Protein AF-A0A4U5PCX9-F1 (afdb_monomer_lite)

Secondary structure (DSSP, 8-state):
--TTTT-SEEEEEETTSHHHHHHHHHHGGGEEEEE-TTS-EEEEEE-TT-TTS-HHHHHHHHHHHHHH---TTS----SSPTTSS--HHHHHHHHHHHHHHHHHHHH--S-SS-EEEEEE-SGGGGT--SS---S---S--------TT----GGGGS---B---EEEEEEEPP-TTS-SSHHHHHHHHHHHHHHHHHHHHHHH--EEEE-SS-EEEE-TTSPEEEEEE--THHHHHHHHHHHTTTTS----HHHHHHHIIIIIHHHHHHHHHHHHHH-TTHHHHHHHHHHHHHHTT-GGGS-HHHHHHHHHHHHHS-SSSS--SSHHHHHHHHHHHHHH--TTT-PEE--SS----HHHHHHHHHHHHHHGGGS-SS-EEBTTBTT--TTTSS-S-HHHHHHHHHHHHHHHHHHHT-TT---GGGGG---GGGSS--PPPPGGGS-PBP-PPPS---TT--GGGS-------------

Sequence (479 aa):
MWEESGRPLTRGPVANSAEGFEFQKFWGKRSQLRKFADNTICEAVVWAEDADSTIPVSALRYVLEKHFDLPEAATLNSVLPANLLADPAHFDKINQAYDQLSKHLRNAKNLPLCVSNITPVSPCLRKTDPFPPVAGIPAGAPTTDESKTFALPDILKDTVALTPSVDVKITLEKSGRWADDIPAIAKLKTAFYIEIGRALREQFSLRCYPQKERLFIIMEKSIVFALEIVCPKEITILKKVAGKKEGIPKDSAASRQLEKETVYRPQMCSSLTSTSNQFASFGETCQLVRQWISSQYLLDQFDPIVIELLVAHVYLNPIGFAPPLTAYKGFVHFLHLLVDQNWLMKPLFVDFTKSWTYEDIHVLNQNFLKMRAVLPPVVIITPDNAIGSRFTRGLPQPVVLKRMIALAKHALNMIFASDSGANLASFFHSTTSAYDAVISIDSKHIAERLRKKPKNSPRALSLCSRLSISTPWRCSWAR

InterPro domains:
  IPR005554 NOL6/Upt22 [PTHR17972] (3-452)
  IPR035368 Nrap protein, domain 3 [PF17404] (3-69)
  IPR035369 Nrap protein, domain 4 [PF17405] (87-274)
  IPR035370 Nrap protein, domain 5 [PF17406] (279-428)

Organism: Steinernema carpocapsae (NCBI:txid34508)

Radius of gyration: 26.03 Å; chains: 1; bounding box: 75×56×77 Å

pLDDT: mean 82.64, std 19.19, range [22.19, 98.31]

Foldseek 3Di:
DCVCQQPQKDWFAFPPDPRQVVVCVQQPPQWDWDQDPVRTITIMGGNVPVPPDGPVQVVVLSNCCPPPVDDCVVDPDDLDDPLLADDPVVLVVVLVQVVVVVVLLQPQPDAPWHWDDKFFQFLSNQLQASFAFAFCDPPCPQPQDPPPDDRPGPCVVAQAADGDAREMEIETDDDPPQDLDDVSNLVVQLVSLVRSQVSCCVPPVWHWDGDSAWIWTQDPRRHIHTYGYDDPSHLVSQQCVVCVVVNGRHDDPVSLVSCLVRPVSSVLSVLLSVVSVVAVALSVLSSNQLLLCLLAVNNVLFDSSLSSQLLLLCQVPPDPDHHDNHSVSSNLSSLVCLQVDPLQQDAGERESPPPDDPVRRVVLSVVCNVCSVVAASHAYDYPVRSRRRSRPVPGDHPVSSVVSNVLSVVVNVQQVVDPPGHSCVVSSHHDPVVDPDDDDDDLSNANHHDDPDPPDDDPPDCPPSPSRDDDPPPPPPDD

Structure (mmCIF, N/CA/C/O backbone):
data_AF-A0A4U5PCX9-F1
#
_entry.id   AF-A0A4U5PCX9-F1
#
loop_
_atom_site.group_PDB
_atom_site.id
_atom_site.type_symbol
_atom_site.label_atom_id
_atom_site.label_alt_id
_atom_site.label_comp_id
_atom_site.label_asym_id
_atom_site.label_entity_id
_atom_site.label_seq_id
_atom_site.pdbx_PDB_ins_code
_atom_site.Cartn_x
_atom_site.Cartn_y
_atom_site.Cartn_z
_atom_site.occupancy
_atom_site.B_iso_or_equiv
_atom_site.auth_seq_id
_atom_site.auth_comp_id
_atom_site.auth_asym_id
_atom_site.auth_atom_id
_atom_site.pdbx_PDB_model_num
ATOM 1 N N . MET A 1 1 ? 23.927 3.917 -12.275 1.00 34.25 1 MET A N 1
ATOM 2 C CA . MET A 1 1 ? 23.735 3.995 -13.742 1.00 34.25 1 MET A CA 1
ATOM 3 C C . MET A 1 1 ? 22.257 4.130 -14.145 1.00 34.25 1 MET A C 1
ATOM 5 O O . MET A 1 1 ? 21.984 4.907 -15.040 1.00 34.25 1 MET A O 1
ATOM 9 N N . TRP A 1 2 ? 21.286 3.474 -13.484 1.00 47.59 2 TRP A N 1
ATOM 10 C CA . TRP A 1 2 ? 19.867 3.491 -13.923 1.00 47.59 2 TRP A CA 1
ATOM 11 C C . TRP A 1 2 ? 18.921 4.456 -13.180 1.00 47.59 2 TRP A C 1
ATOM 13 O O . TRP A 1 2 ? 17.812 4.691 -13.660 1.00 47.59 2 TRP A O 1
ATOM 23 N N . GLU A 1 3 ? 19.367 5.084 -12.082 1.00 44.25 3 GLU A N 1
ATOM 24 C CA . GLU A 1 3 ? 18.680 6.233 -11.443 1.00 44.25 3 GLU A CA 1
ATOM 25 C C . GLU A 1 3 ? 18.534 7.441 -12.392 1.00 44.25 3 GLU A C 1
ATOM 27 O O . GLU A 1 3 ? 17.820 8.398 -12.101 1.00 44.25 3 GLU A O 1
ATOM 32 N N . GLU A 1 4 ? 19.192 7.394 -13.553 1.00 54.94 4 GLU A N 1
ATOM 33 C CA . GLU A 1 4 ? 19.168 8.437 -14.575 1.00 54.94 4 GLU A CA 1
ATOM 34 C C . GLU A 1 4 ? 18.199 8.143 -15.733 1.00 54.94 4 GLU A C 1
ATOM 36 O O . GLU A 1 4 ? 18.013 8.997 -16.592 1.00 54.94 4 GLU A O 1
ATOM 41 N N . SER A 1 5 ? 17.545 6.973 -15.756 1.00 55.22 5 SER A N 1
ATOM 42 C CA . SER A 1 5 ? 16.727 6.507 -16.897 1.00 55.22 5 SER A CA 1
ATOM 43 C C . SER A 1 5 ? 15.505 7.378 -17.223 1.00 55.22 5 SER A C 1
ATOM 45 O O . SER A 1 5 ? 15.020 7.344 -18.350 1.00 55.22 5 SER A O 1
ATOM 47 N N . GLY A 1 6 ? 15.025 8.173 -16.262 1.00 61.38 6 GLY A N 1
ATOM 48 C CA . GLY A 1 6 ? 13.951 9.155 -16.449 1.00 61.38 6 GLY A CA 1
ATOM 49 C C . GLY A 1 6 ? 14.429 10.609 -16.501 1.00 61.38 6 GLY A C 1
ATOM 50 O O . GLY A 1 6 ? 13.600 11.517 -16.491 1.00 61.38 6 GLY A O 1
ATOM 51 N N . ARG A 1 7 ? 15.745 10.869 -16.503 1.00 72.25 7 ARG A N 1
ATOM 52 C CA . ARG A 1 7 ? 16.253 12.244 -16.555 1.00 72.25 7 ARG A CA 1
ATOM 53 C C . ARG A 1 7 ? 16.070 12.797 -17.965 1.00 72.25 7 ARG A C 1
ATOM 55 O O . ARG A 1 7 ? 16.591 12.201 -18.901 1.00 72.25 7 ARG A O 1
ATOM 62 N N . PRO A 1 8 ? 15.462 13.985 -18.131 1.00 79.44 8 PRO A N 1
ATOM 63 C CA . PRO A 1 8 ? 15.228 14.595 -19.444 1.00 79.44 8 PRO A CA 1
ATOM 64 C C . PRO A 1 8 ? 16.519 15.045 -20.152 1.00 79.44 8 PRO A C 1
ATOM 66 O O . PRO A 1 8 ? 16.461 15.721 -21.175 1.00 79.44 8 PRO A O 1
ATOM 69 N N . LEU A 1 9 ? 17.686 14.724 -19.592 1.00 85.69 9 LEU A N 1
ATOM 70 C CA . LEU A 1 9 ? 18.996 15.152 -20.047 1.00 85.69 9 LEU A CA 1
ATOM 71 C C . LEU A 1 9 ? 20.014 14.031 -19.817 1.00 85.69 9 LEU A C 1
ATOM 73 O O . LEU A 1 9 ? 20.222 13.613 -18.677 1.00 85.69 9 LEU A O 1
ATOM 77 N N . THR A 1 10 ? 20.699 13.616 -20.879 1.00 88.31 10 THR A N 1
ATOM 78 C CA . THR A 1 10 ? 21.903 12.782 -20.798 1.00 88.31 10 THR A CA 1
ATOM 79 C C . THR A 1 10 ? 23.122 13.691 -20.873 1.00 88.31 10 THR A C 1
ATOM 81 O O . THR A 1 10 ? 23.349 14.338 -21.895 1.00 88.31 10 THR A O 1
ATOM 84 N N . ARG A 1 11 ? 23.893 13.763 -19.784 1.00 90.12 11 ARG A N 1
ATOM 85 C CA . ARG A 1 11 ? 25.166 14.495 -19.741 1.00 90.12 11 ARG A CA 1
ATOM 86 C C . ARG A 1 11 ? 26.242 13.674 -20.449 1.00 90.12 11 ARG A C 1
ATOM 88 O O . ARG A 1 11 ? 26.450 12.516 -20.103 1.00 90.12 11 ARG A O 1
ATOM 95 N N . GLY A 1 12 ? 26.904 14.279 -21.423 1.00 90.62 12 GLY A N 1
ATOM 96 C CA . GLY A 1 12 ? 28.068 13.735 -22.107 1.00 90.62 12 GLY A CA 1
ATOM 97 C C . GLY A 1 12 ? 29.390 14.301 -21.567 1.00 90.62 12 GLY A C 1
ATOM 98 O O . GLY A 1 12 ? 29.413 14.946 -20.512 1.00 90.62 12 GLY A O 1
ATOM 99 N N . PRO A 1 13 ? 30.500 14.043 -22.278 1.00 93.25 13 PRO A N 1
ATOM 100 C CA . PRO A 1 13 ? 31.836 14.531 -21.935 1.00 93.25 13 PRO A CA 1
ATOM 101 C C . PRO A 1 13 ? 31.976 16.059 -22.006 1.00 93.25 13 PRO A C 1
ATOM 103 O O . PRO A 1 13 ? 31.116 16.766 -22.533 1.00 93.25 13 PRO A O 1
ATOM 106 N N . VAL A 1 14 ? 33.080 16.578 -21.460 1.00 92.00 14 VAL A N 1
ATOM 107 C CA . VAL A 1 14 ? 33.419 18.010 -21.503 1.00 92.00 14 VAL A CA 1
ATOM 108 C C . VAL A 1 14 ? 33.564 18.480 -22.953 1.00 92.00 14 VAL A C 1
ATOM 110 O O . VAL A 1 14 ? 34.092 17.770 -23.806 1.00 92.00 14 VAL A O 1
ATOM 113 N N . ALA A 1 15 ? 33.082 19.689 -23.229 1.00 88.69 15 ALA A N 1
ATOM 114 C CA . ALA A 1 15 ? 33.170 20.294 -24.550 1.00 88.69 15 ALA A CA 1
ATOM 115 C C . ALA A 1 15 ? 34.630 20.421 -25.015 1.00 88.69 15 ALA A C 1
ATOM 117 O O . ALA A 1 15 ? 35.522 20.696 -24.212 1.00 88.69 15 ALA A O 1
ATOM 118 N N . ASN A 1 16 ? 34.861 20.266 -26.321 1.00 89.06 16 ASN A N 1
ATOM 119 C CA . ASN A 1 16 ? 36.183 20.318 -26.961 1.00 89.06 16 ASN A CA 1
ATOM 120 C C . ASN A 1 16 ? 37.191 19.244 -26.498 1.00 89.06 16 ASN A C 1
ATOM 122 O O . ASN A 1 16 ? 38.371 19.348 -26.830 1.00 89.06 16 ASN A O 1
ATOM 126 N N . SER A 1 17 ? 36.764 18.217 -25.753 1.00 92.75 17 SER A N 1
ATOM 127 C CA . SER A 1 17 ? 37.582 17.021 -25.525 1.00 92.75 17 SER A CA 1
ATOM 128 C C . SER A 1 17 ? 37.452 16.048 -26.702 1.00 92.75 17 SER A C 1
ATOM 130 O O . SER A 1 17 ? 36.488 16.118 -27.470 1.00 92.75 17 SER A O 1
ATOM 132 N N . ALA A 1 18 ? 38.404 15.121 -26.848 1.00 92.56 18 ALA A N 1
ATOM 133 C CA . ALA A 1 18 ? 38.336 14.080 -27.877 1.00 92.56 18 ALA A CA 1
ATOM 134 C C . ALA A 1 18 ? 37.032 13.267 -27.761 1.00 92.56 18 ALA A C 1
ATOM 136 O O . ALA A 1 18 ? 36.324 13.064 -28.745 1.00 92.56 18 ALA A O 1
ATOM 137 N N . GLU A 1 19 ? 36.659 12.913 -26.532 1.00 92.56 19 GLU A N 1
ATOM 138 C CA . GLU A 1 19 ? 35.425 12.200 -26.205 1.00 92.56 19 GLU A CA 1
ATOM 139 C C . GLU A 1 19 ? 34.178 13.052 -26.490 1.00 92.56 19 GLU A C 1
ATOM 141 O O . GLU A 1 19 ? 33.139 12.521 -26.878 1.00 92.56 19 GLU A O 1
ATOM 146 N N . GLY A 1 20 ? 34.263 14.378 -26.330 1.00 90.75 20 GLY A N 1
ATOM 147 C CA . GLY A 1 20 ? 33.197 15.311 -26.699 1.00 90.75 20 GLY A CA 1
ATOM 148 C C . GLY A 1 20 ? 32.922 15.306 -28.205 1.00 90.75 20 GLY A C 1
ATOM 149 O O . GLY A 1 20 ? 31.767 15.214 -28.622 1.00 90.75 20 GLY A O 1
ATOM 150 N N . PHE A 1 21 ? 33.972 15.308 -29.032 1.00 91.25 21 PHE A N 1
ATOM 151 C CA . PHE A 1 21 ? 33.822 15.189 -30.486 1.00 91.25 21 PHE A CA 1
ATOM 152 C C . PHE A 1 21 ? 33.244 13.829 -30.902 1.00 91.25 21 PHE A C 1
ATOM 154 O O . PHE A 1 21 ? 32.390 13.769 -31.790 1.00 91.25 21 PHE A O 1
ATOM 161 N N . GLU A 1 22 ? 33.647 12.735 -30.249 1.00 93.69 22 GLU A N 1
ATOM 162 C CA . GLU A 1 22 ? 33.053 11.411 -30.480 1.00 93.69 22 GLU A CA 1
ATOM 163 C C . GLU A 1 22 ? 31.571 11.371 -30.096 1.00 93.69 22 GLU A C 1
ATOM 165 O O . GLU A 1 22 ? 30.742 10.864 -30.858 1.00 93.69 22 GLU A O 1
ATOM 170 N N . PHE A 1 23 ? 31.216 11.964 -28.955 1.00 93.69 23 PHE A N 1
ATOM 171 C CA . PHE A 1 23 ? 29.835 12.078 -28.498 1.00 93.69 23 PHE A CA 1
ATOM 172 C C . PHE A 1 23 ? 28.982 12.874 -29.495 1.00 93.69 23 PHE A C 1
ATOM 174 O O . PHE A 1 23 ? 27.897 12.426 -29.880 1.00 93.69 23 PHE A O 1
ATOM 181 N N . GLN A 1 24 ? 29.494 14.010 -29.978 1.00 92.25 24 GLN A N 1
ATOM 182 C CA . GLN A 1 24 ? 28.837 14.825 -30.998 1.00 92.25 24 GLN A CA 1
ATOM 183 C C . GLN A 1 24 ? 28.673 14.055 -32.314 1.00 92.25 24 GLN A C 1
ATOM 185 O O . GLN A 1 24 ? 27.606 14.099 -32.924 1.00 92.25 24 GLN A O 1
ATOM 190 N N . LYS A 1 25 ? 29.685 13.298 -32.750 1.00 92.94 25 LYS A N 1
ATOM 191 C CA . LYS A 1 25 ? 29.596 12.455 -33.951 1.00 92.94 25 LYS A CA 1
ATOM 192 C C . LYS A 1 25 ? 28.515 11.379 -33.792 1.00 92.94 25 LYS A C 1
ATOM 194 O O . LYS A 1 25 ? 27.669 11.208 -34.678 1.00 92.94 25 LYS A O 1
ATOM 199 N N . PHE A 1 26 ? 28.493 10.702 -32.644 1.00 93.56 26 PHE A N 1
ATOM 200 C CA . PHE A 1 26 ? 27.533 9.643 -32.341 1.00 93.56 26 PHE A CA 1
ATOM 201 C C . PHE A 1 26 ? 26.089 10.161 -32.298 1.00 93.56 26 PHE A C 1
ATOM 203 O O . PHE A 1 26 ? 25.227 9.634 -33.006 1.00 93.56 26 PHE A O 1
ATOM 210 N N . TRP A 1 27 ? 25.814 11.236 -31.551 1.00 92.06 27 TRP A N 1
ATOM 211 C CA . TRP A 1 27 ? 24.461 11.789 -31.377 1.00 92.06 27 TRP A CA 1
ATOM 212 C C . TRP A 1 27 ? 24.051 12.807 -32.446 1.00 92.06 27 TRP A C 1
ATOM 214 O O . TRP A 1 27 ? 22.867 13.058 -32.635 1.00 92.06 27 TRP A O 1
ATOM 224 N N . GLY A 1 28 ? 24.993 13.352 -33.214 1.00 91.00 28 GLY A N 1
ATOM 225 C CA . GLY A 1 28 ? 24.747 14.292 -34.310 1.00 91.00 28 GLY A CA 1
ATOM 226 C C . GLY A 1 28 ? 23.866 15.462 -33.887 1.00 91.00 28 GLY A C 1
ATOM 227 O O . GLY A 1 28 ? 24.160 16.150 -32.917 1.00 91.00 28 GLY A O 1
ATOM 228 N N . LYS A 1 29 ? 22.747 15.650 -34.597 1.00 89.06 29 LYS A N 1
ATOM 229 C CA . LYS A 1 29 ? 21.809 16.762 -34.377 1.00 89.06 29 LYS A CA 1
ATOM 230 C C . LYS A 1 29 ? 21.165 16.780 -32.984 1.00 89.06 29 LYS A C 1
ATOM 232 O O . LYS A 1 29 ? 20.648 17.819 -32.598 1.00 89.06 29 LYS A O 1
ATOM 237 N N . ARG A 1 30 ? 21.166 15.658 -32.249 1.00 88.12 30 ARG A N 1
ATOM 238 C CA . ARG A 1 30 ? 20.650 15.600 -30.870 1.00 88.12 30 ARG A CA 1
ATOM 239 C C . ARG A 1 30 ? 21.680 16.030 -29.813 1.00 88.12 30 ARG A C 1
ATOM 241 O O . ARG A 1 30 ? 21.287 16.234 -28.667 1.00 88.12 30 ARG A O 1
ATOM 248 N N . SER A 1 31 ? 22.963 16.168 -30.168 1.00 91.12 31 SER A N 1
ATOM 249 C CA . SER A 1 31 ? 23.990 16.701 -29.261 1.00 91.12 31 SER A CA 1
ATOM 250 C C . SER A 1 31 ? 23.948 18.222 -29.237 1.00 91.12 31 SER A C 1
ATOM 252 O O . SER A 1 31 ? 23.910 18.865 -30.285 1.00 91.12 31 SER A O 1
ATOM 254 N N . GLN A 1 32 ? 24.001 18.799 -28.043 1.00 92.50 32 GLN A N 1
ATOM 255 C CA . GLN A 1 32 ? 24.101 20.237 -27.840 1.00 92.50 32 GLN A CA 1
ATOM 256 C C . GLN A 1 32 ? 24.973 20.566 -26.627 1.00 92.50 32 GLN A C 1
ATOM 258 O O . GLN A 1 32 ? 24.969 19.854 -25.621 1.00 92.50 32 GLN A O 1
ATOM 263 N N . LEU A 1 33 ? 25.660 21.705 -26.690 1.00 92.38 33 LEU A N 1
ATOM 264 C CA . LEU A 1 33 ? 26.442 22.219 -25.572 1.00 92.38 33 LEU A CA 1
ATOM 265 C C . LEU A 1 33 ? 25.526 22.718 -24.456 1.00 92.38 33 LEU A C 1
ATOM 267 O O . LEU A 1 33 ? 24.605 23.508 -24.684 1.00 92.38 33 LEU A O 1
ATOM 271 N N . ARG A 1 34 ? 25.801 22.295 -23.220 1.00 92.12 34 ARG A N 1
ATOM 272 C CA . ARG A 1 34 ? 25.062 22.756 -22.043 1.00 92.12 34 ARG A CA 1
ATOM 273 C C . ARG A 1 34 ? 25.995 23.033 -20.876 1.00 92.12 34 ARG A C 1
ATOM 275 O O . ARG A 1 34 ? 26.890 22.248 -20.571 1.00 92.12 34 ARG A O 1
ATOM 282 N N . LYS A 1 35 ? 25.743 24.154 -20.198 1.00 91.81 35 LYS A N 1
ATOM 283 C CA . LYS A 1 35 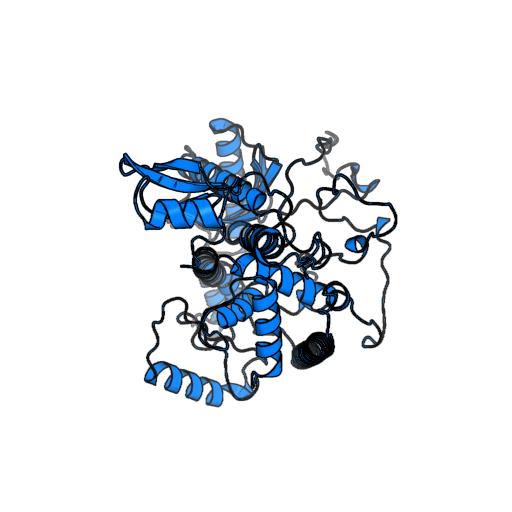? 26.397 24.500 -18.936 1.00 91.81 35 LYS A CA 1
ATOM 284 C C . LYS A 1 35 ? 25.676 23.814 -17.773 1.00 91.81 35 LYS A C 1
ATOM 286 O O . LYS A 1 35 ? 24.456 23.942 -17.644 1.00 91.81 35 LYS A O 1
ATOM 291 N N . PHE A 1 36 ? 26.422 23.097 -16.940 1.00 89.50 36 PHE A N 1
ATOM 292 C CA . PHE A 1 36 ? 25.918 22.390 -15.762 1.00 89.50 36 PHE A CA 1
ATOM 293 C C . PHE A 1 36 ? 26.121 23.214 -14.479 1.00 89.50 36 PHE A C 1
ATOM 295 O O . PHE A 1 36 ? 26.805 24.238 -14.477 1.00 89.50 36 PHE A O 1
ATOM 302 N N . ALA A 1 37 ? 25.481 22.792 -13.382 1.00 88.25 37 ALA A N 1
ATOM 303 C CA . ALA A 1 37 ? 25.510 23.503 -12.096 1.00 88.25 37 ALA A CA 1
ATOM 304 C C . ALA A 1 37 ? 26.924 23.623 -11.493 1.00 88.25 37 ALA A C 1
ATOM 306 O O . ALA A 1 37 ? 27.194 24.542 -10.729 1.00 88.25 37 ALA A O 1
ATOM 307 N N . ASP A 1 38 ? 27.832 22.730 -11.885 1.00 91.25 38 ASP A N 1
ATOM 308 C CA . ASP A 1 38 ? 29.261 22.752 -11.556 1.00 91.25 38 ASP A CA 1
ATOM 309 C C . ASP A 1 38 ? 30.075 23.721 -12.444 1.00 91.25 38 ASP A C 1
ATOM 311 O O . ASP A 1 38 ? 31.301 23.697 -12.430 1.00 91.25 38 ASP A O 1
ATOM 315 N N . ASN A 1 39 ? 29.404 24.580 -13.222 1.00 89.94 39 ASN A N 1
ATOM 316 C CA . ASN A 1 39 ? 29.965 25.490 -14.227 1.00 89.94 39 ASN A CA 1
ATOM 317 C C . ASN A 1 39 ? 30.693 24.822 -15.402 1.00 89.94 39 ASN A C 1
ATOM 319 O O . ASN A 1 39 ? 31.190 25.539 -16.273 1.00 89.94 39 ASN A O 1
ATOM 323 N N . THR A 1 40 ? 30.714 23.492 -15.487 1.00 91.38 40 THR A N 1
ATOM 324 C CA . THR A 1 40 ? 31.312 22.802 -16.632 1.00 91.38 40 THR A CA 1
ATOM 325 C C . THR A 1 40 ? 30.413 22.914 -17.861 1.00 91.38 40 THR A C 1
ATOM 327 O O . THR A 1 40 ? 29.181 22.933 -17.760 1.00 91.38 40 THR A O 1
ATOM 330 N N . ILE A 1 41 ? 31.036 23.010 -19.034 1.00 92.75 41 ILE A N 1
ATOM 331 C CA . ILE A 1 41 ? 30.347 22.963 -20.323 1.00 92.75 41 ILE A CA 1
ATOM 332 C C . ILE A 1 41 ? 30.601 21.574 -20.897 1.00 92.75 41 ILE A C 1
ATOM 334 O O . ILE A 1 41 ? 31.748 21.212 -21.159 1.00 92.75 41 ILE A O 1
ATOM 338 N N . CYS A 1 42 ? 29.538 20.796 -21.063 1.00 94.06 42 CYS A N 1
ATOM 339 C CA . CYS A 1 42 ? 29.601 19.447 -21.613 1.00 94.06 42 CYS A CA 1
ATOM 340 C C . CYS A 1 42 ? 28.699 19.341 -22.844 1.00 94.06 42 CYS A C 1
ATOM 342 O O . CYS A 1 42 ? 27.713 20.077 -22.966 1.00 94.06 42 CYS A O 1
ATOM 344 N N . GLU A 1 43 ? 29.014 18.392 -23.720 1.00 93.75 43 GLU A N 1
ATOM 345 C CA . GLU A 1 43 ? 28.045 17.882 -24.688 1.00 93.75 43 GLU A CA 1
ATOM 346 C C . GLU A 1 43 ? 26.892 17.203 -23.940 1.00 93.75 43 GLU A C 1
ATOM 348 O O . GLU A 1 43 ? 27.091 16.596 -22.884 1.00 93.75 43 GLU A O 1
ATOM 353 N N . ALA A 1 44 ? 25.666 17.321 -24.439 1.00 91.94 44 ALA A N 1
ATOM 354 C CA . ALA A 1 44 ? 24.499 16.714 -23.812 1.00 91.94 44 ALA A CA 1
ATOM 355 C C . ALA A 1 44 ? 23.372 16.446 -24.815 1.00 91.94 44 ALA A C 1
ATOM 357 O O . ALA A 1 44 ? 23.237 17.149 -25.813 1.00 91.94 44 ALA A O 1
ATOM 358 N N . VAL A 1 45 ? 22.520 15.468 -24.499 1.00 90.88 45 VAL A N 1
ATOM 359 C CA . VAL A 1 45 ? 21.291 15.168 -25.253 1.00 90.88 45 VAL A CA 1
ATOM 360 C C . VAL A 1 45 ? 20.074 15.496 -24.400 1.00 90.88 45 VAL A C 1
ATOM 362 O O . VAL A 1 45 ? 19.977 15.042 -23.259 1.00 90.88 45 VAL A O 1
ATOM 365 N N . VAL A 1 46 ? 19.146 16.283 -24.947 1.00 86.38 46 VAL A N 1
ATOM 366 C CA . VAL A 1 46 ? 17.878 16.644 -24.298 1.00 86.38 46 VAL A CA 1
ATOM 367 C C . VAL A 1 46 ? 16.758 15.754 -24.833 1.00 86.38 46 VAL A C 1
ATOM 369 O O . VAL A 1 46 ? 16.590 15.628 -26.040 1.00 86.38 46 VAL A O 1
ATOM 372 N N . TRP A 1 47 ? 15.974 15.168 -23.929 1.00 81.50 47 TRP A N 1
ATOM 373 C CA . TRP A 1 47 ? 14.884 14.232 -24.240 1.00 81.50 47 TRP A CA 1
ATOM 374 C C . TRP A 1 47 ? 13.485 14.814 -23.989 1.00 81.50 47 TRP A C 1
ATOM 376 O O . TRP A 1 47 ? 12.491 14.105 -24.081 1.00 81.50 47 TRP A O 1
ATOM 386 N N . ALA A 1 48 ? 13.395 16.098 -23.627 1.00 64.69 48 ALA A N 1
ATOM 387 C CA . ALA A 1 48 ? 12.161 16.745 -23.166 1.00 64.69 48 ALA A CA 1
ATOM 388 C C . ALA A 1 48 ? 11.028 16.805 -24.214 1.00 64.69 48 ALA A C 1
ATOM 390 O O . ALA A 1 48 ? 9.886 17.064 -23.845 1.00 64.69 48 ALA A O 1
ATOM 391 N N . GLU A 1 49 ? 11.335 16.577 -25.492 1.00 58.28 49 GLU A N 1
ATOM 392 C CA . GLU A 1 49 ? 10.379 16.643 -26.607 1.00 58.28 49 GLU A CA 1
ATOM 393 C C . GLU A 1 49 ? 9.729 15.284 -26.932 1.00 58.28 49 GLU A C 1
ATOM 395 O O . GLU A 1 49 ? 8.709 15.241 -27.616 1.00 58.28 49 GLU A O 1
ATOM 400 N N . ASP A 1 50 ? 10.253 14.174 -26.398 1.00 58.62 50 ASP A N 1
ATOM 401 C CA . ASP A 1 50 ? 9.738 12.827 -26.665 1.00 58.62 50 ASP A CA 1
ATOM 402 C C . ASP A 1 50 ? 8.610 12.466 -25.669 1.00 58.62 50 ASP A C 1
ATOM 404 O O . ASP A 1 50 ? 8.791 11.658 -24.759 1.00 58.62 50 ASP A O 1
ATOM 408 N N . ALA A 1 51 ? 7.438 13.096 -25.806 1.00 52.00 51 ALA A N 1
ATOM 409 C CA . ALA A 1 51 ? 6.320 12.951 -24.860 1.00 52.00 51 ALA A CA 1
ATOM 410 C C . ALA A 1 51 ? 5.647 11.558 -24.857 1.00 52.00 51 ALA A C 1
ATOM 412 O O . ALA A 1 51 ? 5.008 11.191 -23.869 1.00 52.00 51 ALA A O 1
ATOM 413 N N . ASP A 1 52 ? 5.800 10.786 -25.939 1.00 52.12 52 ASP A N 1
ATOM 414 C CA . ASP A 1 52 ? 5.020 9.564 -26.190 1.00 52.12 52 ASP A CA 1
ATOM 415 C C . ASP A 1 52 ? 5.768 8.249 -25.879 1.00 52.12 52 ASP A C 1
ATOM 417 O O . ASP A 1 52 ? 5.156 7.177 -25.874 1.00 52.12 52 ASP A O 1
ATOM 421 N N . SER A 1 53 ? 7.076 8.284 -25.581 1.00 59.38 53 SER A N 1
ATOM 422 C CA . SER A 1 53 ? 7.848 7.091 -25.192 1.00 59.38 53 SER A CA 1
ATOM 423 C C . SER A 1 53 ? 8.855 7.358 -24.076 1.00 59.38 53 SER A C 1
ATOM 425 O O . SER A 1 53 ? 9.292 8.482 -23.862 1.00 59.38 53 SER A O 1
ATOM 427 N N . THR A 1 54 ? 9.247 6.311 -23.341 1.00 70.94 54 THR A N 1
ATOM 428 C CA . THR A 1 54 ? 10.288 6.451 -22.315 1.00 70.94 54 THR A CA 1
ATOM 429 C C . THR A 1 54 ? 11.618 6.842 -22.958 1.00 70.94 54 THR A C 1
ATOM 431 O O . THR A 1 54 ? 11.941 6.404 -24.063 1.00 70.94 54 THR A O 1
ATOM 434 N N . ILE A 1 55 ? 12.417 7.633 -22.242 1.00 77.69 55 ILE A N 1
ATOM 435 C CA . ILE A 1 55 ? 13.713 8.133 -22.722 1.00 77.69 55 ILE A CA 1
ATOM 436 C C . ILE A 1 55 ? 14.616 7.014 -23.273 1.00 77.69 55 ILE A C 1
ATOM 438 O O . ILE A 1 55 ? 15.150 7.192 -24.366 1.00 77.69 55 ILE A O 1
ATOM 442 N N . PRO A 1 56 ? 14.755 5.837 -22.623 1.00 78.62 56 PRO A N 1
ATOM 443 C CA . PRO A 1 56 ? 15.553 4.745 -23.180 1.00 78.62 56 PRO A CA 1
ATOM 444 C C . PRO A 1 56 ? 15.025 4.217 -24.520 1.00 78.62 56 PRO A C 1
ATOM 446 O O . PRO A 1 56 ? 15.819 3.852 -25.380 1.00 78.62 56 PRO A O 1
ATOM 449 N N . VAL A 1 57 ? 13.702 4.192 -24.716 1.00 77.00 57 VAL A N 1
ATOM 450 C CA . VAL A 1 57 ? 13.087 3.767 -25.982 1.00 77.00 57 VAL A CA 1
ATOM 451 C C . VAL A 1 57 ? 13.350 4.801 -27.071 1.00 77.00 57 VAL A C 1
ATOM 453 O O . VAL A 1 57 ? 13.747 4.423 -28.170 1.00 77.00 57 VAL A O 1
ATOM 456 N N . SER A 1 58 ? 13.199 6.093 -26.768 1.00 79.31 58 SER A N 1
ATOM 457 C CA . SER A 1 58 ? 13.519 7.177 -27.707 1.00 79.31 58 SER A CA 1
ATOM 458 C C . SER A 1 58 ? 15.001 7.178 -28.089 1.00 79.31 58 SER A C 1
ATOM 460 O O . SER A 1 58 ? 15.341 7.302 -29.265 1.00 79.31 58 SER A O 1
ATOM 462 N N . ALA A 1 59 ? 15.884 6.969 -27.109 1.00 83.44 59 ALA A N 1
ATOM 463 C CA . ALA A 1 59 ? 17.322 6.872 -27.320 1.00 83.44 59 ALA A CA 1
ATOM 464 C C . ALA A 1 59 ? 17.691 5.688 -28.210 1.00 83.44 59 ALA A C 1
ATOM 466 O O . ALA A 1 59 ? 18.436 5.849 -29.175 1.00 83.44 59 ALA A O 1
ATOM 467 N N . LEU A 1 60 ? 17.141 4.510 -27.915 1.00 83.00 60 LEU A N 1
ATOM 468 C CA . LEU A 1 60 ? 17.391 3.312 -28.700 1.00 83.00 60 LEU A CA 1
ATOM 469 C C . LEU A 1 60 ? 16.846 3.456 -30.124 1.00 83.00 60 LEU A C 1
ATOM 471 O O . LEU A 1 60 ? 17.564 3.145 -31.066 1.00 83.00 60 LEU A O 1
ATOM 475 N N . ARG A 1 61 ? 15.631 3.994 -30.292 1.00 80.69 61 ARG A N 1
ATOM 476 C CA . ARG A 1 61 ? 15.039 4.267 -31.611 1.00 80.69 61 ARG A CA 1
ATOM 477 C C . ARG A 1 61 ? 15.955 5.154 -32.453 1.00 80.69 61 ARG A C 1
ATOM 479 O O . ARG A 1 61 ? 16.286 4.781 -33.571 1.00 80.69 61 ARG A O 1
ATOM 486 N N . TYR A 1 62 ? 16.428 6.262 -31.882 1.00 84.19 62 TYR A N 1
ATOM 487 C CA . TYR A 1 62 ? 17.347 7.172 -32.565 1.00 84.19 62 TYR A CA 1
ATOM 488 C C . TYR A 1 62 ? 18.652 6.482 -32.984 1.00 84.19 62 TYR A C 1
ATOM 490 O O . TYR A 1 62 ? 19.138 6.680 -34.095 1.00 84.19 62 TYR A O 1
ATOM 498 N N . VAL A 1 63 ? 19.231 5.668 -32.097 1.00 87.62 63 VAL A N 1
ATOM 499 C CA . VAL A 1 63 ? 20.480 4.947 -32.379 1.00 87.62 63 VAL A CA 1
ATOM 500 C C . VAL A 1 63 ? 20.287 3.907 -33.483 1.00 87.62 63 VAL A C 1
ATOM 502 O O . VAL A 1 63 ? 21.135 3.815 -34.367 1.00 87.62 63 VAL A O 1
ATOM 505 N N . LEU A 1 64 ? 19.187 3.150 -33.449 1.00 85.75 64 LEU A N 1
ATOM 506 C CA . LEU A 1 64 ? 18.869 2.133 -34.455 1.00 85.75 64 LEU A CA 1
ATOM 507 C C . LEU A 1 64 ? 18.628 2.750 -35.835 1.00 85.75 64 LEU A C 1
ATOM 509 O O . LEU A 1 64 ? 19.165 2.256 -36.822 1.00 85.75 64 LEU A O 1
ATOM 513 N N . GLU A 1 65 ? 17.881 3.850 -35.898 1.00 85.06 65 GLU A N 1
ATOM 514 C CA . GLU A 1 65 ? 17.628 4.567 -37.148 1.00 85.06 65 GLU A CA 1
ATOM 515 C C . GLU A 1 65 ? 18.928 5.139 -37.725 1.00 85.06 65 GLU A C 1
ATOM 517 O O . GLU A 1 65 ? 19.245 4.926 -38.890 1.00 85.06 65 GLU A O 1
ATOM 522 N N . LYS A 1 66 ? 19.720 5.832 -36.898 1.00 86.25 66 LYS A N 1
ATOM 523 C CA . LYS A 1 66 ? 20.899 6.563 -37.370 1.00 86.25 66 LYS A CA 1
ATOM 524 C C . LYS A 1 66 ? 22.077 5.670 -37.753 1.00 86.25 66 LYS A C 1
ATOM 526 O O . LYS A 1 66 ? 22.823 6.022 -38.662 1.00 86.25 66 LYS A O 1
ATOM 531 N N . HIS A 1 67 ? 22.318 4.599 -36.997 1.00 89.81 67 HIS A N 1
ATOM 532 C CA . HIS A 1 67 ? 23.544 3.801 -37.130 1.00 89.81 67 HIS A CA 1
ATOM 533 C C . HIS A 1 67 ? 23.321 2.434 -37.779 1.00 89.81 67 HIS A C 1
ATOM 535 O O . HIS A 1 67 ? 24.304 1.780 -38.118 1.00 89.81 67 HIS A O 1
ATOM 541 N N . PHE A 1 68 ? 22.068 1.991 -37.941 1.00 86.62 68 PHE A N 1
ATOM 542 C CA . PHE A 1 68 ? 21.752 0.649 -38.444 1.00 86.62 68 PHE A CA 1
ATOM 543 C C . PHE A 1 68 ? 20.714 0.625 -39.579 1.00 86.62 68 PHE A C 1
ATOM 545 O O . PHE A 1 68 ? 20.353 -0.466 -40.013 1.00 86.62 68 PHE A O 1
ATOM 552 N N . ASP A 1 69 ? 20.233 1.783 -40.054 1.00 81.06 69 ASP A N 1
ATOM 553 C CA . ASP A 1 69 ? 19.232 1.909 -41.131 1.00 81.06 69 ASP A CA 1
ATOM 554 C C . ASP A 1 69 ? 17.960 1.063 -40.901 1.00 81.06 69 ASP A C 1
ATOM 556 O O . ASP A 1 69 ? 17.301 0.601 -41.837 1.00 81.06 69 ASP A O 1
ATOM 560 N N . LEU A 1 70 ? 17.601 0.834 -39.632 1.00 77.94 70 LEU A N 1
ATOM 561 C CA . LEU A 1 70 ? 16.420 0.056 -39.269 1.00 77.94 70 LEU A CA 1
ATOM 562 C C . LEU A 1 70 ? 15.182 0.968 -39.237 1.00 77.94 70 LEU A C 1
ATOM 564 O O . LEU A 1 70 ? 15.171 1.940 -38.477 1.00 77.94 70 LEU A O 1
ATOM 568 N N . PRO A 1 71 ? 14.124 0.673 -40.021 1.00 66.19 71 PRO A N 1
ATOM 569 C CA . PRO A 1 71 ? 12.939 1.521 -40.087 1.00 66.19 71 PRO A CA 1
ATOM 570 C C . PRO A 1 71 ? 12.156 1.545 -38.766 1.00 66.19 71 PRO A C 1
ATOM 572 O O . PRO A 1 71 ? 12.118 0.570 -38.011 1.00 66.19 71 PRO A O 1
ATOM 575 N N . GLU A 1 72 ? 11.438 2.652 -38.548 1.00 57.50 72 GLU A N 1
ATOM 576 C CA . GLU A 1 72 ? 10.629 2.976 -37.358 1.00 57.50 72 GLU A CA 1
ATOM 577 C C . GLU A 1 72 ? 9.613 1.882 -36.959 1.00 57.50 72 GLU A C 1
ATOM 579 O O . GLU A 1 72 ? 9.213 1.784 -35.799 1.00 57.50 72 GLU A O 1
ATOM 584 N N . ALA A 1 73 ? 9.241 1.005 -37.899 1.00 51.12 73 ALA A N 1
ATOM 585 C CA . ALA A 1 73 ? 8.326 -0.117 -37.701 1.00 51.12 73 ALA A CA 1
ATOM 586 C C . ALA A 1 73 ? 8.844 -1.213 -36.745 1.00 51.12 73 ALA A C 1
ATOM 588 O O . ALA A 1 73 ? 8.034 -2.011 -36.270 1.00 51.12 73 ALA A O 1
ATOM 589 N N . ALA A 1 74 ? 10.137 -1.226 -36.384 1.00 50.31 74 ALA A N 1
ATOM 590 C CA . ALA A 1 74 ? 10.659 -1.981 -35.237 1.00 50.31 74 ALA A CA 1
ATOM 591 C C . ALA A 1 74 ? 10.217 -1.321 -33.914 1.00 50.31 74 ALA A C 1
ATOM 593 O O . ALA A 1 74 ? 11.012 -0.915 -33.065 1.00 50.31 74 ALA A O 1
ATOM 594 N N . THR A 1 75 ? 8.910 -1.133 -33.763 1.00 52.06 75 THR A N 1
ATOM 595 C CA . THR A 1 75 ? 8.321 -0.425 -32.639 1.00 52.06 75 THR A CA 1
ATOM 596 C C . THR A 1 75 ? 8.463 -1.281 -31.386 1.00 52.06 75 THR A C 1
ATOM 598 O O . THR A 1 75 ? 7.793 -2.299 -31.217 1.00 52.06 75 THR A O 1
ATOM 601 N N . LEU A 1 76 ? 9.317 -0.833 -30.461 1.00 54.34 76 LEU A N 1
ATOM 602 C CA . LEU A 1 76 ? 9.239 -1.184 -29.043 1.00 54.34 76 LEU A CA 1
ATOM 603 C C . LEU A 1 76 ? 7.920 -0.631 -28.493 1.00 54.34 76 LEU A C 1
ATOM 605 O O . LEU A 1 76 ? 7.882 0.402 -27.824 1.00 54.34 76 LEU A O 1
ATOM 609 N N . ASN A 1 77 ? 6.815 -1.275 -28.858 1.00 53.97 77 ASN A N 1
ATOM 610 C CA . ASN A 1 77 ? 5.499 -0.922 -28.366 1.00 53.97 77 ASN A CA 1
ATOM 611 C C . ASN A 1 77 ? 5.466 -1.190 -26.865 1.00 53.97 77 ASN A C 1
ATOM 613 O O . ASN A 1 77 ? 5.961 -2.214 -26.386 1.00 53.97 77 ASN A O 1
ATOM 617 N N . SER A 1 78 ? 4.875 -0.261 -26.113 1.00 57.03 78 SER A N 1
ATOM 618 C CA . SER A 1 78 ? 4.549 -0.524 -24.717 1.00 57.03 78 SER A CA 1
ATOM 619 C C . SER A 1 78 ? 3.703 -1.790 -24.665 1.00 57.03 78 SER A C 1
ATOM 621 O O . SER A 1 78 ? 2.577 -1.813 -25.156 1.00 57.03 78 SER A O 1
ATOM 623 N N . VAL A 1 79 ? 4.244 -2.842 -24.051 1.00 62.94 79 VAL A N 1
ATOM 624 C CA . VAL A 1 79 ? 3.511 -4.095 -23.833 1.00 62.94 79 VAL A CA 1
ATOM 625 C C . VAL A 1 79 ? 2.297 -3.833 -22.929 1.00 62.94 79 VAL A C 1
ATOM 627 O O . VAL A 1 79 ? 1.312 -4.562 -22.984 1.00 62.94 79 VAL A O 1
ATOM 630 N N . LEU A 1 80 ? 2.343 -2.769 -22.114 1.00 66.56 80 LEU A N 1
ATOM 631 C CA . LEU A 1 80 ? 1.289 -2.370 -21.185 1.00 66.56 80 LEU A CA 1
ATOM 632 C C . LEU A 1 80 ? 0.142 -1.643 -21.905 1.00 66.56 80 LEU A C 1
ATOM 634 O O . LEU A 1 80 ? 0.383 -0.591 -22.505 1.00 66.56 80 LEU A O 1
ATOM 638 N N . PRO A 1 81 ? -1.104 -2.147 -21.796 1.00 61.94 81 PRO A N 1
ATOM 639 C CA . PRO A 1 81 ? -2.291 -1.459 -22.277 1.00 61.94 81 PRO A CA 1
ATOM 640 C C . PRO A 1 81 ? -2.426 -0.065 -21.664 1.00 61.94 81 PRO A C 1
ATOM 642 O O . PRO A 1 81 ? -2.190 0.138 -20.468 1.00 61.94 81 PRO A O 1
ATOM 645 N N . ALA A 1 82 ? -2.885 0.888 -22.474 1.00 61.25 82 ALA A N 1
ATOM 646 C CA . ALA A 1 82 ? -3.256 2.209 -21.988 1.00 61.25 82 ALA A CA 1
ATOM 647 C C . ALA A 1 82 ? -4.326 2.094 -20.881 1.00 61.25 82 ALA A C 1
ATOM 649 O O . ALA A 1 82 ? -5.258 1.293 -20.988 1.00 61.25 82 ALA A O 1
ATOM 650 N N . ASN A 1 83 ? -4.231 2.945 -19.852 1.00 67.94 83 ASN A N 1
ATOM 651 C CA . ASN A 1 83 ? -5.164 3.059 -18.714 1.00 67.94 83 ASN A CA 1
ATOM 652 C C . ASN A 1 83 ? -5.042 2.011 -17.589 1.00 67.94 83 ASN A C 1
ATOM 654 O O . ASN A 1 83 ? -5.895 1.994 -16.700 1.00 67.94 83 ASN A O 1
ATOM 658 N N . LEU A 1 84 ? -4.004 1.166 -17.579 1.00 76.19 84 LEU A N 1
ATOM 659 C CA . LEU A 1 84 ? -3.737 0.305 -16.417 1.00 76.19 84 LEU A CA 1
ATOM 660 C C . LEU A 1 84 ? -2.979 1.027 -15.292 1.00 76.19 84 LEU A C 1
ATOM 662 O O . LEU A 1 84 ? -3.100 0.679 -14.120 1.00 76.19 84 LEU A O 1
ATOM 666 N N . LEU A 1 85 ? -2.214 2.056 -15.640 1.00 83.12 85 LEU A N 1
ATOM 667 C CA . LEU A 1 85 ? -1.448 2.854 -14.691 1.00 83.12 85 LEU A CA 1
ATOM 668 C C . LEU A 1 85 ? -2.101 4.222 -14.505 1.00 83.12 85 LEU A C 1
ATOM 670 O O . LEU A 1 85 ? -2.598 4.827 -15.457 1.00 83.12 85 LEU A O 1
ATOM 674 N N . ALA A 1 86 ? -2.093 4.704 -13.268 1.00 84.19 86 ALA A N 1
ATOM 675 C CA . ALA A 1 86 ? -2.471 6.068 -12.948 1.00 84.19 86 ALA A CA 1
ATOM 676 C C . ALA A 1 86 ? -1.373 7.057 -13.369 1.00 84.19 86 ALA A C 1
ATOM 678 O O . ALA A 1 86 ? -0.193 6.718 -13.379 1.00 84.19 86 ALA A O 1
ATOM 679 N N . ASP A 1 87 ? -1.771 8.297 -13.664 1.00 83.00 87 ASP A N 1
ATOM 680 C CA . ASP A 1 87 ? -0.849 9.394 -13.985 1.00 83.00 87 ASP A CA 1
ATOM 681 C C . ASP A 1 87 ? 0.123 9.653 -12.811 1.00 83.00 87 ASP A C 1
ATOM 683 O O . ASP A 1 87 ? -0.331 10.076 -11.736 1.00 83.00 87 ASP A O 1
ATOM 687 N N . PRO A 1 88 ? 1.445 9.451 -12.992 1.00 83.56 88 PRO A N 1
ATOM 688 C CA . PRO A 1 88 ? 2.436 9.691 -11.947 1.00 83.56 88 PRO A CA 1
ATOM 689 C C . PRO A 1 88 ? 2.378 11.114 -11.378 1.00 83.56 88 PRO A C 1
ATOM 691 O O . PRO A 1 88 ? 2.430 11.294 -10.159 1.00 83.56 88 PRO A O 1
ATOM 694 N N . ALA A 1 89 ? 2.170 12.119 -12.238 1.00 84.88 89 ALA A N 1
ATOM 695 C CA . ALA A 1 89 ? 2.118 13.525 -11.837 1.00 84.88 89 ALA A CA 1
ATOM 696 C C . ALA A 1 89 ? 0.899 13.836 -10.955 1.00 84.88 89 ALA A C 1
ATOM 698 O O . ALA A 1 89 ? 0.868 14.828 -10.217 1.00 84.88 89 ALA A O 1
ATOM 699 N N . HIS A 1 90 ? -0.137 12.999 -11.016 1.00 86.00 90 HIS A N 1
ATOM 700 C CA . HIS A 1 90 ? -1.313 13.151 -10.174 1.00 86.00 90 HIS A CA 1
ATOM 701 C C . HIS A 1 90 ? -1.051 12.723 -8.726 1.00 86.00 90 HIS A C 1
ATOM 703 O O . HIS A 1 90 ? -1.539 13.381 -7.805 1.00 86.00 90 HIS A O 1
ATOM 709 N N . PHE A 1 91 ? -0.220 11.703 -8.490 1.00 90.00 91 PHE A N 1
ATOM 710 C CA . PHE A 1 91 ? 0.200 11.359 -7.127 1.00 90.00 91 PHE A CA 1
ATOM 711 C C . PHE A 1 91 ? 0.986 12.490 -6.466 1.00 90.00 91 PHE A C 1
ATOM 713 O O . PHE A 1 91 ? 0.796 12.750 -5.279 1.00 90.00 91 PHE A O 1
ATOM 720 N N . ASP A 1 92 ? 1.803 13.223 -7.224 1.00 89.75 92 ASP A N 1
ATOM 721 C CA . ASP A 1 92 ? 2.531 14.377 -6.690 1.00 89.75 92 ASP A CA 1
ATOM 722 C C . ASP A 1 92 ? 1.572 15.496 -6.258 1.00 89.75 92 ASP A C 1
ATOM 724 O O . ASP A 1 92 ? 1.759 16.110 -5.207 1.00 89.75 92 ASP A O 1
ATOM 728 N N . LYS A 1 93 ? 0.471 15.712 -6.992 1.00 90.62 93 LYS A N 1
ATOM 729 C CA . LYS A 1 93 ? -0.593 16.644 -6.573 1.00 90.62 93 LYS A CA 1
ATOM 730 C C . LYS A 1 93 ? -1.278 16.196 -5.284 1.00 90.62 93 LYS A C 1
ATOM 732 O O . LYS A 1 93 ? -1.608 17.053 -4.462 1.00 90.62 93 LYS A O 1
ATOM 737 N N . ILE A 1 94 ? -1.484 14.888 -5.110 1.00 92.06 94 ILE A N 1
ATOM 738 C CA . ILE A 1 94 ? -2.051 14.308 -3.885 1.00 92.06 94 ILE A CA 1
ATOM 739 C C . ILE A 1 94 ? -1.105 14.499 -2.703 1.00 92.06 94 ILE A C 1
ATOM 741 O O . ILE A 1 94 ? -1.549 14.971 -1.657 1.00 92.06 94 ILE A O 1
ATOM 745 N N . ASN A 1 95 ? 0.186 14.218 -2.878 1.00 93.56 95 ASN A N 1
ATOM 746 C CA . ASN A 1 95 ? 1.192 14.424 -1.837 1.00 93.56 95 ASN A CA 1
ATOM 747 C C . ASN A 1 95 ? 1.298 15.903 -1.437 1.00 93.56 95 ASN A C 1
ATOM 749 O O . ASN A 1 95 ? 1.229 16.218 -0.254 1.00 93.56 95 ASN A O 1
ATOM 753 N N . GLN A 1 96 ? 1.308 16.829 -2.401 1.00 93.69 96 GLN A N 1
ATOM 754 C CA . GLN A 1 96 ? 1.279 18.268 -2.106 1.00 93.69 96 GLN A CA 1
ATOM 755 C C . GLN A 1 96 ? 0.032 18.683 -1.309 1.00 93.69 96 GLN A C 1
ATOM 757 O O . GLN A 1 96 ? 0.121 19.503 -0.396 1.00 93.69 96 GLN A O 1
ATOM 762 N N . ALA A 1 97 ? -1.142 18.141 -1.651 1.00 93.62 97 ALA A N 1
ATOM 763 C CA . ALA A 1 97 ? -2.374 18.425 -0.917 1.00 93.62 97 ALA A CA 1
ATOM 764 C C . ALA A 1 97 ? -2.344 17.829 0.502 1.00 93.62 97 ALA A C 1
ATOM 766 O O . ALA A 1 97 ? -2.831 18.458 1.440 1.00 93.62 97 ALA A O 1
ATOM 767 N N . TYR A 1 98 ? -1.736 16.652 0.672 1.00 95.81 98 TYR A N 1
ATOM 768 C CA . TYR A 1 98 ? -1.519 16.032 1.977 1.00 95.81 98 TYR A CA 1
ATOM 769 C C . TYR A 1 98 ? -0.566 16.856 2.850 1.00 95.81 98 TYR A C 1
ATOM 771 O O . TYR A 1 98 ? -0.848 17.060 4.031 1.00 95.81 98 TYR A O 1
ATOM 779 N N . ASP A 1 99 ? 0.513 17.394 2.278 1.00 96.31 99 ASP A N 1
ATOM 780 C CA . ASP A 1 99 ? 1.453 18.262 2.992 1.00 96.31 99 ASP A CA 1
ATOM 781 C C . ASP A 1 99 ? 0.780 19.561 3.450 1.00 96.31 99 ASP A C 1
ATOM 783 O O . ASP A 1 99 ? 0.973 20.004 4.585 1.00 96.31 99 ASP A O 1
ATOM 787 N N . GLN A 1 100 ? -0.052 20.161 2.593 1.00 96.06 100 GLN A N 1
ATOM 788 C CA . GLN A 1 100 ? -0.848 21.342 2.942 1.00 96.06 100 GLN A CA 1
ATOM 789 C C . GLN A 1 100 ? -1.854 21.039 4.057 1.00 96.06 100 GLN A C 1
ATOM 791 O O . GLN A 1 100 ? -1.895 21.759 5.055 1.00 96.06 100 GLN A O 1
ATOM 796 N N . LEU A 1 101 ? -2.619 19.948 3.939 1.00 96.44 101 LEU A N 1
ATOM 797 C CA . LEU A 1 101 ? -3.553 19.522 4.981 1.00 96.44 101 LEU A CA 1
ATOM 798 C C . LEU A 1 101 ? -2.831 19.258 6.308 1.00 96.44 101 LEU A C 1
ATOM 800 O O . LEU A 1 101 ? -3.294 19.686 7.363 1.00 96.44 101 LEU A O 1
ATOM 804 N N . SER A 1 102 ? -1.673 18.599 6.257 1.00 97.00 102 SER A N 1
ATOM 805 C CA . SER A 1 102 ? -0.860 18.309 7.438 1.00 97.00 102 SER A CA 1
ATOM 806 C C . SER A 1 102 ? -0.392 19.584 8.138 1.00 97.00 102 SER A C 1
ATOM 808 O O . SER A 1 102 ? -0.407 19.646 9.368 1.00 97.00 102 SER A O 1
ATOM 810 N N . LYS A 1 103 ? -0.021 20.622 7.376 1.00 96.69 103 LYS A N 1
ATOM 811 C CA . LYS A 1 103 ? 0.311 21.947 7.921 1.00 96.69 103 LYS A CA 1
ATOM 812 C C . LYS A 1 103 ? -0.907 22.608 8.569 1.00 96.69 103 LYS A C 1
ATOM 814 O O . LYS A 1 103 ? -0.793 23.084 9.694 1.00 96.69 103 LYS A O 1
ATOM 819 N N . HIS A 1 104 ? -2.068 22.594 7.913 1.00 96.31 104 HIS A N 1
ATOM 820 C CA . HIS A 1 104 ? -3.299 23.165 8.474 1.00 96.31 104 HIS A CA 1
ATOM 821 C C . HIS A 1 104 ? -3.722 22.471 9.774 1.00 96.31 104 HIS A C 1
ATOM 823 O O . HIS A 1 104 ? -4.004 23.144 10.759 1.00 96.31 104 HIS A O 1
ATOM 829 N N . LEU A 1 105 ? -3.690 21.135 9.822 1.00 96.81 105 LEU A N 1
ATOM 830 C CA . LEU A 1 105 ? -4.034 20.365 11.023 1.00 96.81 105 LEU A CA 1
ATOM 831 C C . LEU A 1 105 ? -3.107 20.661 12.209 1.00 96.81 105 LEU A C 1
ATOM 833 O O . LEU A 1 105 ? -3.580 20.739 13.338 1.00 96.81 105 LEU A O 1
ATOM 837 N N . ARG A 1 106 ? -1.803 20.843 11.965 1.00 95.56 106 ARG A N 1
ATOM 838 C CA . ARG A 1 106 ? -0.830 21.200 13.015 1.00 95.56 106 ARG A CA 1
ATOM 839 C C . ARG A 1 106 ? -0.980 22.643 13.495 1.00 95.56 106 ARG A C 1
ATOM 841 O O . ARG A 1 106 ? -0.699 22.924 14.653 1.00 95.56 106 ARG A O 1
ATOM 848 N N . ASN A 1 107 ? -1.413 23.541 12.612 1.00 95.31 107 ASN A N 1
ATOM 849 C CA . ASN A 1 107 ? -1.556 24.967 12.905 1.00 95.31 107 ASN A CA 1
ATOM 850 C C . ASN A 1 107 ? -2.962 25.354 13.390 1.00 95.31 107 ASN A C 1
ATOM 852 O O . ASN A 1 107 ? -3.171 26.516 13.735 1.00 95.31 107 ASN A O 1
ATOM 856 N N . ALA A 1 108 ? -3.915 24.417 13.404 1.00 94.75 108 ALA A N 1
ATOM 857 C CA . ALA A 1 108 ? -5.275 24.654 13.867 1.00 94.75 108 ALA A CA 1
ATOM 858 C C . ALA A 1 108 ? -5.282 24.996 15.363 1.00 94.75 108 ALA A C 1
ATOM 860 O O . ALA A 1 108 ? -4.895 24.190 16.210 1.00 94.75 108 ALA A O 1
ATOM 861 N N . LYS A 1 109 ? -5.731 26.209 15.684 1.00 91.94 109 LYS A N 1
ATOM 862 C CA . LYS A 1 109 ? -5.826 26.727 17.054 1.00 91.94 109 LYS A CA 1
ATOM 863 C C . LYS A 1 109 ? -7.210 26.466 17.647 1.00 91.94 109 LYS A C 1
ATOM 865 O O . LYS A 1 109 ? -8.154 26.167 16.919 1.00 91.94 109 LYS A O 1
ATOM 870 N N . ASN A 1 110 ? -7.334 26.648 18.961 1.00 89.62 110 ASN A N 1
ATOM 871 C CA . ASN A 1 110 ? -8.597 26.560 19.710 1.00 89.62 110 ASN A CA 1
ATOM 872 C C . ASN A 1 110 ? -9.270 25.176 19.667 1.00 89.62 110 ASN A C 1
ATOM 874 O O . ASN A 1 110 ? -10.486 25.070 19.805 1.00 89.62 110 ASN A O 1
ATOM 878 N N . LEU A 1 111 ? -8.487 24.108 19.491 1.00 92.69 111 LEU A N 1
ATOM 879 C CA . LEU A 1 111 ? -8.978 22.740 19.630 1.00 92.69 111 LEU A CA 1
ATOM 880 C C . LEU A 1 111 ? -8.909 22.298 21.100 1.00 92.69 111 LEU A C 1
ATOM 882 O O . LEU A 1 111 ? -7.925 22.613 21.768 1.00 92.69 111 LEU A O 1
ATOM 886 N N . PRO A 1 112 ? -9.890 21.525 21.609 1.00 89.69 112 PRO A N 1
ATOM 887 C CA . PRO A 1 112 ? -9.828 21.000 22.975 1.00 89.69 112 PRO A CA 1
ATOM 888 C C . PRO A 1 112 ? -8.661 20.034 23.200 1.00 89.69 112 PRO A C 1
ATOM 890 O O . PRO A 1 112 ? -8.193 19.901 24.326 1.00 89.69 112 PRO A O 1
ATOM 893 N N . LEU A 1 113 ? -8.245 19.336 22.137 1.00 92.69 113 LEU A N 1
ATOM 894 C CA . LEU A 1 113 ? -7.014 18.559 22.082 1.00 92.69 113 LEU A CA 1
ATOM 895 C C . LEU A 1 113 ? -6.328 18.793 20.736 1.00 92.69 113 LEU A C 1
ATOM 897 O O . LEU A 1 113 ? -6.948 18.607 19.684 1.00 92.69 113 LEU A O 1
ATOM 901 N N . CYS A 1 114 ? -5.051 19.160 20.767 1.00 93.25 114 CYS A N 1
ATOM 902 C CA . CYS A 1 114 ? -4.254 19.369 19.560 1.00 93.25 114 CYS A CA 1
ATOM 903 C C . CYS A 1 114 ? -3.966 18.050 18.823 1.00 93.25 114 CYS A C 1
ATOM 905 O O . CYS A 1 114 ? -3.880 16.975 19.426 1.00 93.25 114 CYS A O 1
ATOM 907 N N . VAL A 1 115 ? -3.775 18.129 17.502 1.00 96.00 115 VAL A N 1
ATOM 908 C CA . VAL A 1 115 ? -3.360 16.982 16.680 1.00 96.00 115 VAL A CA 1
ATOM 909 C C . VAL A 1 115 ? -1.873 16.709 16.912 1.00 96.00 115 VAL A C 1
ATOM 911 O O . VAL A 1 115 ? -1.027 17.539 16.592 1.00 96.00 115 VAL A O 1
ATOM 914 N N . SER A 1 116 ? -1.550 15.536 17.460 1.00 94.88 116 SER A N 1
ATOM 915 C CA . SER A 1 116 ? -0.179 15.143 17.809 1.00 94.88 116 SER A CA 1
ATOM 916 C C . SER A 1 116 ? 0.540 14.418 16.674 1.00 94.88 116 SER A C 1
ATOM 918 O O . SER A 1 116 ? 1.723 14.656 16.439 1.00 94.88 116 SER A O 1
ATOM 920 N N . ASN A 1 117 ? -0.166 13.548 15.949 1.00 96.19 117 ASN A N 1
ATOM 921 C CA . ASN A 1 117 ? 0.395 12.796 14.833 1.00 96.19 117 ASN A CA 1
ATOM 922 C C . ASN A 1 117 ? -0.594 12.718 13.672 1.00 96.19 117 ASN A C 1
ATOM 924 O O . ASN A 1 117 ? -1.808 12.660 13.875 1.00 96.19 117 ASN A O 1
ATOM 928 N N . ILE A 1 118 ? -0.052 12.680 12.457 1.00 97.50 118 ILE A N 1
ATOM 929 C CA . ILE A 1 118 ? -0.794 12.569 11.201 1.00 97.50 118 ILE A CA 1
ATOM 930 C C . ILE A 1 118 ? -0.093 11.484 10.393 1.00 97.50 118 ILE A C 1
ATOM 932 O O . ILE A 1 118 ? 1.076 11.628 10.041 1.00 97.50 118 ILE A O 1
ATOM 936 N N . THR A 1 119 ? -0.777 10.369 10.161 1.00 96.62 119 THR A N 1
ATOM 937 C CA . THR A 1 119 ? -0.191 9.171 9.565 1.00 96.62 119 THR A CA 1
ATOM 938 C C . THR A 1 119 ? -0.910 8.805 8.267 1.00 96.62 119 THR A C 1
ATOM 940 O O . THR A 1 119 ? -2.116 8.525 8.287 1.00 96.62 119 THR A O 1
ATOM 943 N N . PRO A 1 120 ? -0.196 8.775 7.129 1.00 95.62 120 PRO A N 1
ATOM 944 C CA . PRO A 1 120 ? -0.787 8.444 5.844 1.00 95.62 120 PRO A CA 1
ATOM 945 C C . PRO A 1 120 ? -1.019 6.932 5.749 1.00 95.62 120 PRO A C 1
ATOM 947 O O . PRO A 1 120 ? -0.108 6.137 5.975 1.00 95.62 120 PRO A O 1
ATOM 950 N N . VAL A 1 121 ? -2.243 6.513 5.410 1.00 95.88 121 VAL A N 1
ATOM 951 C CA . VAL A 1 121 ? -2.575 5.081 5.257 1.00 95.88 121 VAL A CA 1
ATOM 952 C C . VAL A 1 121 ? -3.141 4.730 3.884 1.00 95.88 121 VAL A C 1
ATOM 954 O O . VAL A 1 121 ? -3.167 3.552 3.521 1.00 95.88 121 VAL A O 1
ATOM 957 N N . SER A 1 122 ? -3.540 5.723 3.089 1.00 94.94 122 SER A N 1
ATOM 958 C CA . SER A 1 122 ? -4.048 5.512 1.733 1.00 94.94 122 SER A CA 1
ATOM 959 C C . SER A 1 122 ? -2.968 5.013 0.758 1.00 94.94 122 SER A C 1
ATOM 961 O O . SER A 1 122 ? -1.859 5.553 0.762 1.00 94.94 122 SER A O 1
ATOM 963 N N . PRO A 1 123 ? -3.285 4.047 -0.129 1.00 94.56 123 PRO A N 1
ATOM 964 C CA . PRO A 1 123 ? -2.398 3.631 -1.224 1.00 94.56 123 PRO A CA 1
ATOM 965 C C . PRO A 1 123 ? -2.038 4.778 -2.183 1.00 94.56 123 PRO A C 1
ATOM 967 O O . PRO A 1 123 ? -0.980 4.756 -2.807 1.00 94.56 123 PRO A O 1
ATOM 970 N N . CYS A 1 124 ? -2.862 5.831 -2.252 1.00 92.94 124 CYS A N 1
ATOM 971 C CA . CYS A 1 124 ? -2.572 7.016 -3.061 1.00 92.94 124 CYS A CA 1
ATOM 972 C C . CYS A 1 124 ? -1.290 7.736 -2.613 1.00 92.94 124 CYS A C 1
ATOM 974 O O . CYS A 1 124 ? -0.524 8.199 -3.449 1.00 92.94 124 CYS A O 1
ATOM 976 N N . LEU A 1 125 ? -1.025 7.795 -1.303 1.00 94.44 125 LEU A N 1
ATOM 977 C CA . LEU A 1 125 ? 0.144 8.495 -0.746 1.00 94.44 125 LEU A CA 1
ATOM 978 C C . LEU A 1 125 ? 1.450 7.702 -0.908 1.00 94.44 125 LEU A C 1
ATOM 980 O O . LEU A 1 125 ? 2.530 8.225 -0.663 1.00 94.44 125 LEU A O 1
ATOM 984 N N . ARG A 1 126 ? 1.354 6.454 -1.375 1.00 94.31 126 ARG A N 1
ATOM 985 C CA . ARG A 1 126 ? 2.491 5.588 -1.707 1.00 94.31 126 ARG A CA 1
ATOM 986 C C . ARG A 1 126 ? 2.455 5.081 -3.149 1.00 94.31 126 ARG A C 1
ATOM 988 O O . ARG A 1 126 ? 3.088 4.084 -3.458 1.00 94.31 126 ARG A O 1
ATOM 995 N N . LYS A 1 127 ? 1.717 5.768 -4.030 1.00 94.00 127 LYS A N 1
ATOM 996 C CA . LYS A 1 127 ? 1.702 5.534 -5.487 1.00 94.00 127 LYS A CA 1
ATOM 997 C C . LYS A 1 127 ? 1.265 4.115 -5.912 1.00 94.00 127 LYS A C 1
ATOM 999 O O . LYS A 1 127 ? 1.574 3.688 -7.023 1.00 94.00 127 LYS A O 1
ATOM 1004 N N . THR A 1 128 ? 0.526 3.387 -5.066 1.00 94.56 128 THR A N 1
ATOM 1005 C CA . THR A 1 128 ? 0.072 2.005 -5.337 1.00 94.56 128 THR A CA 1
ATOM 1006 C C . THR A 1 128 ? -1.402 1.899 -5.743 1.00 94.56 128 THR A C 1
ATOM 1008 O O . THR A 1 128 ? -1.865 0.811 -6.087 1.00 94.56 128 THR A O 1
ATOM 1011 N N . ASP A 1 129 ? -2.176 2.994 -5.713 1.00 91.00 129 ASP A N 1
ATOM 1012 C CA . ASP A 1 129 ? -3.585 2.963 -6.132 1.00 91.00 129 ASP A CA 1
ATOM 1013 C C . ASP A 1 129 ? -3.718 3.106 -7.657 1.00 91.00 129 ASP A C 1
ATOM 1015 O O . ASP A 1 129 ? -3.354 4.153 -8.178 1.00 91.00 129 ASP A O 1
ATOM 1019 N N . PRO A 1 130 ? -4.270 2.123 -8.391 1.00 86.69 130 PRO A N 1
ATOM 1020 C CA . PRO A 1 130 ? -4.490 2.255 -9.829 1.00 86.69 130 PRO A CA 1
ATOM 1021 C C . PRO A 1 130 ? -5.567 3.288 -10.197 1.00 86.69 130 PRO A C 1
ATOM 1023 O O . PRO A 1 130 ? -5.675 3.668 -11.358 1.00 86.69 130 PRO A O 1
ATOM 1026 N N . PHE A 1 131 ? -6.389 3.736 -9.239 1.00 82.94 131 PHE A N 1
ATOM 1027 C CA . PHE A 1 131 ? -7.458 4.712 -9.480 1.00 82.94 131 PHE A CA 1
ATOM 1028 C C . PHE A 1 131 ? -7.483 5.778 -8.380 1.00 82.94 131 PHE A C 1
ATOM 1030 O O . PHE A 1 131 ? -8.423 5.801 -7.574 1.00 82.94 131 PHE A O 1
ATOM 1037 N N . PRO A 1 132 ? -6.460 6.652 -8.322 1.00 84.12 132 PRO A N 1
ATOM 1038 C CA . PRO A 1 132 ? -6.421 7.731 -7.350 1.00 84.12 132 PRO A CA 1
ATOM 1039 C C . PRO A 1 132 ? -7.549 8.756 -7.604 1.00 84.12 132 PRO A C 1
ATOM 1041 O O . PRO A 1 132 ? -8.026 8.872 -8.736 1.00 84.12 132 PRO A O 1
ATOM 1044 N N . PRO A 1 133 ? -7.976 9.529 -6.584 1.00 77.06 133 PRO A N 1
ATOM 1045 C CA . PRO A 1 133 ? -9.054 10.513 -6.713 1.00 77.06 133 PRO A CA 1
ATOM 1046 C C . PRO A 1 133 ? -8.755 11.556 -7.780 1.00 77.06 133 PRO A C 1
ATOM 1048 O O . PRO A 1 133 ? -7.812 12.325 -7.635 1.00 77.06 133 PRO A O 1
ATOM 1051 N N . VAL A 1 134 ? -9.545 11.594 -8.851 1.00 70.19 134 VAL A N 1
ATOM 1052 C CA . VAL A 1 134 ? -9.317 12.498 -9.984 1.00 70.19 134 VAL A CA 1
ATOM 1053 C C . VAL A 1 134 ? -9.719 13.931 -9.623 1.00 70.19 134 VAL A C 1
ATOM 1055 O O . VAL A 1 134 ? -10.750 14.161 -8.999 1.00 70.19 134 VAL A O 1
ATOM 1058 N N . ALA A 1 135 ? -8.909 14.908 -10.040 1.00 59.44 135 ALA A N 1
ATOM 1059 C CA . ALA A 1 135 ? -9.233 16.324 -9.878 1.00 59.44 135 ALA A CA 1
ATOM 1060 C C . ALA A 1 135 ? -10.426 16.727 -10.767 1.00 59.44 135 ALA A C 1
ATOM 1062 O O . ALA A 1 135 ? -10.439 16.394 -11.954 1.00 59.44 135 ALA A O 1
ATOM 1063 N N . GLY A 1 136 ? -11.374 17.488 -10.211 1.00 56.06 136 GLY A N 1
ATOM 1064 C CA . GLY A 1 136 ? -12.554 17.990 -10.920 1.00 56.06 136 GLY A CA 1
ATOM 1065 C C . GLY A 1 136 ? -13.840 17.242 -10.578 1.00 56.06 136 GLY A C 1
ATOM 1066 O O . GLY A 1 136 ? -14.482 16.698 -11.474 1.00 56.06 136 GLY A O 1
ATOM 1067 N N . ILE A 1 137 ? -14.230 17.235 -9.296 1.00 52.31 137 ILE A N 1
ATOM 1068 C CA . ILE A 1 137 ? -15.614 16.905 -8.917 1.00 52.31 137 ILE A CA 1
ATOM 1069 C C . ILE A 1 137 ? -16.522 17.807 -9.776 1.00 52.31 137 ILE A C 1
ATOM 1071 O O . ILE A 1 137 ? -16.308 19.025 -9.756 1.00 52.31 137 ILE A O 1
ATOM 1075 N N . PRO A 1 138 ? -17.484 17.269 -10.555 1.00 48.50 138 PRO A N 1
ATOM 1076 C CA . PRO A 1 138 ? -18.442 18.105 -11.264 1.00 48.50 138 PRO A CA 1
ATOM 1077 C C . PRO A 1 138 ? -19.078 19.060 -10.258 1.00 48.50 138 PRO A C 1
ATOM 1079 O O . PRO A 1 138 ? -19.515 18.627 -9.195 1.00 48.50 138 PRO A O 1
ATOM 1082 N N . ALA A 1 139 ? -19.094 20.353 -10.571 1.00 40.59 139 ALA A N 1
ATOM 1083 C CA . ALA A 1 139 ? -19.536 21.432 -9.690 1.00 40.59 139 ALA A CA 1
ATOM 1084 C C . ALA A 1 139 ? -21.050 21.418 -9.367 1.00 40.59 139 ALA A C 1
ATOM 1086 O O . ALA A 1 139 ? -21.638 22.465 -9.129 1.00 40.59 139 ALA A O 1
ATOM 1087 N N . GLY A 1 140 ? -21.691 20.251 -9.343 1.00 44.94 140 GLY A N 1
ATOM 1088 C CA . GLY A 1 140 ? -22.972 20.041 -8.690 1.00 44.94 140 GLY A CA 1
ATOM 1089 C C . GLY A 1 140 ? -22.712 19.559 -7.272 1.00 44.94 140 GLY A C 1
ATOM 1090 O O . GLY A 1 140 ? -22.721 18.358 -7.011 1.00 44.94 140 GLY A O 1
ATOM 1091 N N . ALA A 1 141 ? -22.444 20.480 -6.343 1.00 40.22 141 ALA A N 1
ATOM 1092 C CA . ALA A 1 141 ? -22.690 20.150 -4.945 1.00 40.22 141 ALA A CA 1
ATOM 1093 C C . ALA A 1 141 ? -24.167 19.734 -4.851 1.00 40.22 141 ALA A C 1
ATOM 1095 O O . ALA A 1 141 ? -25.000 20.446 -5.418 1.00 40.22 141 ALA A O 1
ATOM 1096 N N . PRO A 1 142 ? -24.516 18.609 -4.206 1.00 42.66 142 PRO A N 1
ATOM 1097 C CA . PRO A 1 142 ? -25.915 18.325 -3.956 1.00 42.66 142 PRO A CA 1
ATOM 1098 C C . PRO A 1 142 ? -26.517 19.514 -3.219 1.00 42.66 142 PRO A C 1
ATOM 1100 O O . PRO A 1 142 ? -26.073 19.852 -2.120 1.00 42.66 142 PRO A O 1
ATOM 1103 N N . THR A 1 143 ? -27.499 20.162 -3.837 1.00 39.41 143 THR A N 1
ATOM 1104 C CA . THR A 1 143 ? -28.422 21.035 -3.128 1.00 39.41 143 THR A CA 1
ATOM 1105 C C . THR A 1 143 ? -29.136 20.142 -2.130 1.00 39.41 143 THR A C 1
ATOM 1107 O O . THR A 1 143 ? -29.950 19.300 -2.496 1.00 39.41 143 THR A O 1
ATOM 1110 N N . THR A 1 144 ? -28.739 20.227 -0.865 1.00 43.56 144 THR A N 1
ATOM 1111 C CA . THR A 1 144 ? -29.545 19.669 0.211 1.00 43.56 144 THR A CA 1
ATOM 1112 C C . THR A 1 144 ? -30.779 20.543 0.300 1.00 43.56 144 THR A C 1
ATOM 1114 O O . THR A 1 144 ? -30.637 21.734 0.575 1.00 43.56 144 THR A O 1
ATOM 1117 N N . ASP A 1 145 ? -31.954 19.976 0.037 1.00 40.12 145 ASP A N 1
ATOM 1118 C CA . ASP A 1 145 ? -33.208 20.653 0.340 1.00 40.12 145 ASP A CA 1
ATOM 1119 C C . ASP A 1 145 ? -33.166 21.082 1.817 1.00 40.12 145 ASP A C 1
ATOM 1121 O O . ASP A 1 145 ? -32.828 20.288 2.705 1.00 40.12 145 ASP A O 1
ATOM 1125 N N . GLU A 1 146 ? -33.429 22.358 2.092 1.00 42.19 146 GLU A N 1
ATOM 1126 C CA . GLU A 1 146 ? -33.379 22.931 3.442 1.00 42.19 146 GLU A CA 1
ATOM 1127 C C . GLU A 1 146 ? -34.511 22.383 4.343 1.00 42.19 146 GLU A C 1
ATOM 1129 O O . GLU A 1 146 ? -34.636 22.756 5.516 1.00 42.19 146 GLU A O 1
ATOM 1134 N N . SER A 1 147 ? -35.321 21.443 3.838 1.00 45.22 147 SER A N 1
ATOM 1135 C CA . SER A 1 147 ? -36.375 20.740 4.564 1.00 45.22 147 SER A CA 1
ATOM 1136 C C . SER A 1 147 ? -35.821 19.738 5.601 1.00 45.22 147 SER A C 1
ATOM 1138 O O . SER A 1 147 ? -35.792 18.526 5.409 1.00 45.22 147 SER A O 1
ATOM 1140 N N . LYS A 1 148 ? -35.359 20.284 6.728 1.00 42.78 148 LYS A N 1
ATOM 1141 C CA . LYS A 1 148 ? -35.381 19.834 8.142 1.00 42.78 148 LYS A CA 1
ATOM 1142 C C . LYS A 1 148 ? -35.536 18.364 8.591 1.00 42.78 148 LYS A C 1
ATOM 1144 O O . LYS A 1 148 ? -35.736 18.177 9.788 1.00 42.78 148 LYS A O 1
ATOM 1149 N N . THR A 1 149 ? -35.408 17.308 7.790 1.00 42.75 149 THR A N 1
ATOM 1150 C CA . THR A 1 149 ? -35.488 15.943 8.364 1.00 42.75 149 THR A CA 1
ATOM 1151 C C . THR A 1 149 ? -34.442 14.952 7.887 1.00 42.75 149 THR A C 1
ATOM 1153 O O . THR A 1 149 ? -33.867 14.299 8.750 1.00 42.75 149 THR A O 1
ATOM 1156 N N . PHE A 1 150 ? -34.067 14.884 6.610 1.00 39.50 150 PHE A N 1
ATOM 1157 C CA . PHE A 1 150 ? -32.903 14.098 6.177 1.00 39.50 150 PHE A CA 1
ATOM 1158 C C . PHE A 1 150 ? -32.334 14.676 4.882 1.00 39.50 150 PHE A C 1
ATOM 1160 O O . PHE A 1 150 ? -33.057 14.819 3.904 1.00 39.50 150 PHE A O 1
ATOM 1167 N N . ALA A 1 151 ? -31.030 14.965 4.854 1.00 39.25 151 ALA A N 1
ATOM 1168 C CA . ALA A 1 151 ? -30.315 15.295 3.623 1.00 39.25 151 ALA A CA 1
ATOM 1169 C C . ALA A 1 151 ? -30.095 14.012 2.803 1.00 39.25 151 ALA A C 1
ATOM 1171 O O . ALA A 1 151 ? -28.995 13.461 2.769 1.00 39.25 151 ALA A O 1
ATOM 1172 N N . LEU A 1 152 ? -31.159 13.494 2.192 1.00 38.56 152 LEU A 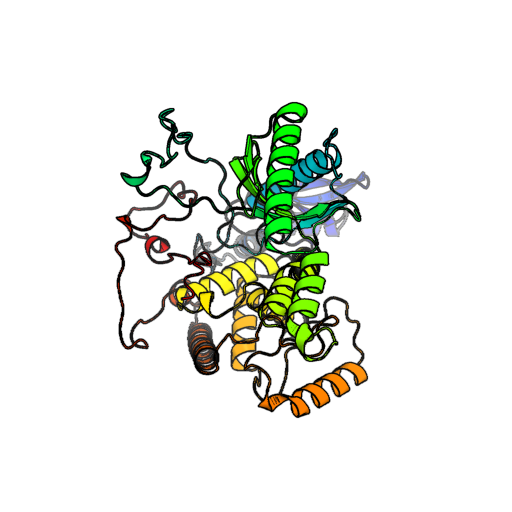N 1
ATOM 1173 C CA . LEU A 1 152 ? -31.024 12.601 1.049 1.00 38.56 152 LEU A CA 1
ATOM 1174 C C . LEU A 1 152 ? -30.835 13.508 -0.162 1.00 38.56 152 LEU A C 1
ATOM 1176 O O . LEU A 1 152 ? -31.723 14.307 -0.449 1.00 38.56 152 LEU A O 1
ATOM 1180 N N . PRO A 1 153 ? -29.682 13.465 -0.841 1.00 43.41 153 PRO A N 1
ATOM 1181 C CA . PRO A 1 153 ? -29.528 14.289 -2.019 1.00 43.41 153 PRO A CA 1
ATOM 1182 C C . PRO A 1 153 ? -30.526 13.828 -3.093 1.00 43.41 153 PRO A C 1
ATOM 1184 O O . PRO A 1 153 ? -30.708 12.621 -3.270 1.00 43.41 153 PRO A O 1
ATOM 1187 N N . ASP A 1 154 ? -31.082 14.756 -3.880 1.00 42.56 154 ASP A N 1
ATOM 1188 C CA . ASP A 1 154 ? -31.900 14.462 -5.081 1.00 42.56 154 ASP A CA 1
ATOM 1189 C C . ASP A 1 154 ? -31.195 13.527 -6.101 1.00 42.56 154 ASP A C 1
ATOM 1191 O O . ASP A 1 154 ? -31.806 13.005 -7.034 1.00 42.56 154 ASP A O 1
ATOM 1195 N N . ILE A 1 155 ? -29.900 13.271 -5.872 1.00 44.38 155 ILE A N 1
ATOM 1196 C CA . ILE A 1 155 ? -28.971 12.348 -6.539 1.00 44.38 155 ILE A CA 1
ATOM 1197 C C . ILE A 1 155 ? -29.504 10.921 -6.710 1.00 44.38 155 ILE A C 1
ATOM 1199 O O . ILE A 1 155 ? -29.007 10.209 -7.567 1.00 44.38 155 ILE A O 1
ATOM 1203 N N . LEU A 1 156 ? -30.508 10.450 -5.970 1.00 44.06 156 LEU A N 1
ATOM 1204 C CA . LEU A 1 156 ? -31.011 9.085 -6.200 1.00 44.06 156 LEU A CA 1
ATOM 1205 C C . LEU A 1 156 ? -31.705 8.887 -7.567 1.00 44.06 156 LEU A C 1
ATOM 1207 O O . LEU A 1 156 ? -32.003 7.746 -7.915 1.00 44.06 156 LEU A O 1
ATOM 1211 N N . LYS A 1 157 ? -31.932 9.950 -8.356 1.00 48.16 157 LYS A N 1
ATOM 1212 C CA . LYS A 1 157 ? -32.395 9.835 -9.753 1.00 48.16 157 LYS A CA 1
ATOM 1213 C C . LYS A 1 157 ? -31.278 9.479 -10.746 1.00 48.16 157 LYS A C 1
ATOM 1215 O O . LYS A 1 157 ? -31.565 8.772 -11.706 1.00 48.16 157 LYS A O 1
ATOM 1220 N N . ASP A 1 158 ? -30.032 9.882 -10.482 1.00 53.00 158 ASP A N 1
ATOM 1221 C CA . ASP A 1 158 ? -28.874 9.649 -11.356 1.00 53.00 158 ASP A CA 1
ATOM 1222 C C . ASP A 1 158 ? -27.709 9.048 -10.559 1.00 53.00 158 ASP A C 1
ATOM 1224 O O . ASP A 1 158 ? -27.249 9.620 -9.573 1.00 53.00 158 ASP A O 1
ATOM 1228 N N . THR A 1 159 ? -27.165 7.906 -10.988 1.00 53.62 159 THR A N 1
ATOM 1229 C CA . THR A 1 159 ? -25.986 7.302 -10.342 1.00 53.62 159 THR A CA 1
ATOM 1230 C C . THR A 1 159 ? -24.796 8.266 -10.358 1.00 53.62 159 THR A C 1
ATOM 1232 O O . THR A 1 159 ? -24.123 8.421 -11.378 1.00 53.62 159 THR A O 1
ATOM 1235 N N . VAL A 1 160 ? -24.512 8.908 -9.221 1.00 58.38 160 VAL A N 1
ATOM 1236 C CA . VAL A 1 160 ? -23.347 9.787 -9.074 1.00 58.38 160 VAL A CA 1
ATOM 1237 C C . VAL A 1 160 ? -22.074 8.961 -9.003 1.00 58.38 160 VAL A C 1
ATOM 1239 O O . VAL A 1 160 ? -21.993 7.944 -8.313 1.00 58.38 160 VAL A O 1
ATOM 1242 N N . ALA A 1 161 ? -21.062 9.421 -9.729 1.00 61.28 161 ALA A N 1
ATOM 1243 C CA . ALA A 1 161 ? -19.771 8.767 -9.773 1.00 61.28 161 ALA A CA 1
ATOM 1244 C C . ALA A 1 161 ? -19.092 8.767 -8.391 1.00 61.28 161 ALA A C 1
ATOM 1246 O O . ALA A 1 161 ? -19.073 9.767 -7.669 1.00 61.28 161 ALA A O 1
ATOM 1247 N N . LEU A 1 162 ? -18.502 7.629 -8.031 1.00 65.50 162 LEU A N 1
ATOM 1248 C CA . LEU A 1 162 ? -17.804 7.436 -6.769 1.00 65.50 162 LEU A CA 1
ATOM 1249 C C . LEU A 1 162 ? -16.487 8.225 -6.780 1.00 65.50 162 LEU A C 1
ATOM 1251 O O . LEU A 1 162 ? -15.553 7.890 -7.515 1.00 65.50 162 LEU A O 1
ATOM 1255 N N . THR A 1 163 ? -16.387 9.241 -5.925 1.00 68.56 163 THR A N 1
ATOM 1256 C CA . THR A 1 163 ? -15.123 9.941 -5.657 1.00 68.56 163 THR A CA 1
ATOM 1257 C C . THR A 1 163 ? -14.374 9.203 -4.545 1.00 68.56 163 THR A C 1
ATOM 1259 O O . THR A 1 163 ? -14.851 9.203 -3.408 1.00 68.56 163 THR A O 1
ATOM 1262 N N . PRO A 1 164 ? -13.225 8.554 -4.816 1.00 77.94 164 PRO A N 1
ATOM 1263 C CA . PRO A 1 164 ? -12.464 7.898 -3.759 1.00 77.94 164 PRO A CA 1
ATOM 1264 C C . PRO A 1 164 ? -11.841 8.937 -2.810 1.00 77.94 164 PRO A C 1
ATOM 1266 O O . PRO A 1 164 ? -11.535 10.058 -3.216 1.00 77.94 164 PRO A O 1
ATOM 1269 N N . SER A 1 165 ? -11.639 8.561 -1.546 1.00 87.81 165 SER A N 1
ATOM 1270 C CA . SER A 1 165 ? -10.977 9.393 -0.536 1.00 87.81 165 SER A CA 1
ATOM 1271 C C . SER A 1 165 ? -9.526 8.980 -0.299 1.00 87.81 165 SER A C 1
ATOM 1273 O O . SER A 1 165 ? -9.140 7.819 -0.450 1.00 87.81 165 SER A O 1
ATOM 1275 N N . VAL A 1 166 ? -8.713 9.940 0.135 1.00 92.94 166 VAL A N 1
ATOM 1276 C CA . VAL A 1 166 ? -7.368 9.709 0.658 1.00 92.94 166 VAL A CA 1
ATOM 1277 C C . VAL A 1 166 ? -7.459 9.548 2.175 1.00 92.94 166 VAL A C 1
ATOM 1279 O O . VAL A 1 166 ? -7.559 10.523 2.919 1.00 92.94 166 VAL A O 1
ATOM 1282 N N . ASP A 1 167 ? -7.461 8.298 2.626 1.00 94.88 167 ASP A N 1
ATOM 1283 C CA . ASP A 1 167 ? -7.526 7.937 4.043 1.00 94.88 167 ASP A CA 1
ATOM 1284 C C . ASP A 1 167 ? -6.245 8.330 4.807 1.00 94.88 167 ASP A C 1
ATOM 1286 O O . ASP A 1 167 ? -5.121 7.967 4.429 1.00 94.88 167 ASP A O 1
ATOM 1290 N N . VAL A 1 168 ? -6.432 9.047 5.917 1.00 97.06 168 VAL A N 1
ATOM 1291 C CA . VAL A 1 168 ? -5.374 9.531 6.814 1.00 97.06 168 VAL A CA 1
ATOM 1292 C C . VAL A 1 168 ? -5.807 9.303 8.259 1.00 97.06 168 VAL A C 1
ATOM 1294 O O . VAL A 1 168 ? -6.938 9.598 8.642 1.00 97.06 168 VAL A O 1
ATOM 1297 N N . LYS A 1 169 ? -4.896 8.788 9.085 1.00 97.62 169 LYS A N 1
ATOM 1298 C CA . LYS A 1 169 ? -5.139 8.597 10.517 1.00 97.62 169 LYS A CA 1
ATOM 1299 C C . LYS A 1 169 ? -4.516 9.730 11.311 1.00 97.62 169 LYS A C 1
ATOM 1301 O O . LYS A 1 169 ? -3.414 10.165 10.993 1.00 97.62 169 LYS A O 1
ATOM 1306 N N . ILE A 1 170 ? -5.199 10.184 12.353 1.00 97.56 170 ILE A N 1
ATOM 1307 C CA . ILE A 1 170 ? -4.672 11.192 13.272 1.00 97.56 170 ILE A CA 1
ATOM 1308 C C . ILE A 1 170 ? -4.714 10.687 14.708 1.00 97.56 170 ILE A C 1
ATOM 1310 O O . ILE A 1 170 ? -5.629 9.959 15.097 1.00 97.56 170 ILE A O 1
ATOM 1314 N N . THR A 1 171 ? -3.744 11.101 15.514 1.00 96.44 171 THR A N 1
ATOM 1315 C CA . THR A 1 171 ? -3.821 10.984 16.972 1.00 96.44 171 THR A CA 1
ATOM 1316 C C . THR A 1 171 ? -3.886 12.373 17.571 1.00 96.44 171 THR A C 1
ATOM 1318 O O . THR A 1 171 ? -3.216 13.294 17.106 1.00 96.44 171 THR A O 1
ATOM 1321 N N . LEU A 1 172 ? -4.694 12.523 18.613 1.00 95.56 172 LEU A N 1
ATOM 1322 C CA . LEU A 1 172 ? -4.724 13.740 19.415 1.00 95.56 172 LEU A CA 1
ATOM 1323 C C . LEU A 1 172 ? -3.659 13.657 20.515 1.00 95.56 172 LEU A C 1
ATOM 1325 O O . LEU A 1 172 ? -3.038 12.607 20.721 1.00 95.56 172 LEU A O 1
ATOM 1329 N N . GLU A 1 173 ? -3.387 14.764 21.190 1.00 93.38 173 GLU A N 1
ATOM 1330 C CA . GLU A 1 173 ? -2.499 14.767 22.349 1.00 93.38 173 GLU A CA 1
ATOM 1331 C C . GLU A 1 173 ? -3.015 13.859 23.478 1.00 93.38 173 GLU A C 1
ATOM 1333 O O . GLU A 1 173 ? -4.200 13.509 23.563 1.00 93.38 173 GLU A O 1
ATOM 1338 N N . LYS A 1 174 ? -2.092 13.416 24.339 1.00 89.12 174 LYS A N 1
ATOM 1339 C CA . LYS A 1 174 ? -2.433 12.507 25.435 1.00 89.12 174 LYS A CA 1
ATOM 1340 C C . LYS A 1 174 ? -3.390 13.211 26.394 1.00 89.12 174 LYS A C 1
ATOM 1342 O O . LYS A 1 174 ? -3.087 14.277 26.912 1.00 89.12 174 LYS A O 1
ATOM 1347 N N . SER A 1 175 ? -4.516 12.566 26.677 1.00 89.12 175 SER A N 1
ATOM 1348 C CA . SER A 1 175 ? -5.509 13.061 27.624 1.00 89.12 175 SER A CA 1
ATOM 1349 C C . SER A 1 175 ? -6.037 11.920 28.482 1.00 89.12 175 SER A C 1
ATOM 1351 O O . SER A 1 175 ? -6.330 10.838 27.977 1.00 89.12 175 SER A O 1
ATOM 1353 N N . GLY A 1 176 ? -6.188 12.165 29.784 1.00 85.44 176 GLY A N 1
ATOM 1354 C CA . GLY A 1 176 ? -6.870 11.244 30.698 1.00 85.44 176 GLY A CA 1
ATOM 1355 C C . GLY A 1 176 ? -8.397 11.290 30.582 1.00 85.44 176 GLY A C 1
ATOM 1356 O O . GLY A 1 176 ? -9.072 10.452 31.164 1.00 85.44 176 GLY A O 1
ATOM 1357 N N . ARG A 1 177 ? -8.948 12.250 29.823 1.00 87.56 177 ARG A N 1
ATOM 1358 C CA . ARG A 1 177 ? -10.393 12.536 29.757 1.00 87.56 177 ARG A CA 1
ATOM 1359 C C . ARG A 1 177 ? -11.159 11.709 28.719 1.00 87.56 177 ARG A C 1
ATOM 1361 O O . ARG A 1 177 ? -12.348 11.934 28.521 1.00 87.56 177 ARG A O 1
ATOM 1368 N N . TRP A 1 178 ? -10.501 10.776 28.032 1.00 90.00 178 TRP A N 1
ATOM 1369 C CA . TRP A 1 178 ? -11.202 9.820 27.172 1.00 90.00 178 TRP A CA 1
ATOM 1370 C C . TRP A 1 178 ? -12.112 8.927 28.018 1.00 90.00 178 TRP A C 1
ATOM 1372 O O . TRP A 1 178 ? -11.683 8.444 29.064 1.00 90.00 178 TRP A O 1
ATOM 1382 N N . ALA A 1 179 ? -13.329 8.660 27.543 1.00 92.88 179 ALA A N 1
ATOM 1383 C CA . ALA A 1 179 ? -14.271 7.767 28.218 1.00 92.88 179 ALA A CA 1
ATOM 1384 C C . ALA A 1 179 ? -13.714 6.336 28.403 1.00 92.88 179 ALA A C 1
ATOM 1386 O O . ALA A 1 179 ? -12.704 5.962 27.799 1.00 92.88 179 ALA A O 1
ATOM 1387 N N . ASP A 1 180 ? -14.355 5.545 29.267 1.00 91.06 180 ASP A N 1
ATOM 1388 C CA . ASP A 1 180 ? -13.969 4.157 29.577 1.00 91.06 180 ASP A CA 1
ATOM 1389 C C . ASP A 1 180 ? -14.801 3.097 28.834 1.00 91.06 180 ASP A C 1
ATOM 1391 O O . ASP A 1 180 ? -14.538 1.901 28.965 1.00 91.06 180 ASP A O 1
ATOM 1395 N N . ASP A 1 181 ? -15.757 3.519 28.004 1.00 93.56 181 ASP A N 1
ATOM 1396 C CA . ASP A 1 181 ? -16.561 2.651 27.146 1.00 93.56 181 ASP A CA 1
ATOM 1397 C C . ASP A 1 181 ? -16.459 3.038 25.658 1.00 93.56 181 ASP A C 1
ATOM 1399 O O . ASP A 1 181 ? -16.255 4.198 25.292 1.00 93.56 181 ASP A O 1
ATOM 1403 N N . ILE A 1 182 ? -16.585 2.036 24.780 1.00 94.38 182 ILE A N 1
ATOM 1404 C CA . ILE A 1 182 ? -16.410 2.202 23.327 1.00 94.38 182 ILE A CA 1
ATOM 1405 C C . ILE A 1 182 ? -17.468 3.139 22.708 1.00 94.38 182 ILE A C 1
ATOM 1407 O O . ILE A 1 182 ? -17.075 4.036 21.955 1.00 94.38 182 ILE A O 1
ATOM 1411 N N . PRO A 1 183 ? -18.780 3.011 23.005 1.00 95.25 183 PRO A N 1
ATOM 1412 C CA . PRO A 1 183 ? -19.788 3.928 22.465 1.00 95.25 183 PRO A CA 1
ATOM 1413 C C . PRO A 1 183 ? -19.552 5.399 22.833 1.00 95.25 183 PRO A C 1
ATOM 1415 O O . PRO A 1 183 ? -19.728 6.280 21.987 1.00 95.25 183 PRO A O 1
ATOM 1418 N N . ALA A 1 184 ? -19.134 5.691 24.066 1.00 95.44 184 ALA A N 1
ATOM 1419 C CA . ALA A 1 184 ? -18.812 7.047 24.491 1.00 95.44 184 ALA A CA 1
ATOM 1420 C C . ALA A 1 184 ? -17.551 7.579 23.801 1.00 95.44 184 ALA A C 1
ATOM 1422 O O . ALA A 1 184 ? -17.548 8.732 23.369 1.00 95.44 184 ALA A O 1
ATOM 1423 N N . ILE A 1 185 ? -16.514 6.751 23.608 1.00 95.38 185 ILE A N 1
ATOM 1424 C CA . ILE A 1 185 ? -15.341 7.143 22.808 1.00 95.38 185 ILE A CA 1
ATOM 1425 C C . ILE A 1 185 ? -15.753 7.491 21.372 1.00 95.38 185 ILE A C 1
ATOM 1427 O O . ILE A 1 185 ? -15.303 8.509 20.849 1.00 95.38 185 ILE A O 1
ATOM 1431 N N . ALA A 1 186 ? -16.639 6.714 20.743 1.00 95.00 186 ALA A N 1
ATOM 1432 C CA . ALA A 1 186 ? -17.125 7.009 19.392 1.00 95.00 186 ALA A CA 1
ATOM 1433 C C . ALA A 1 186 ? -17.866 8.361 19.317 1.00 95.00 186 ALA A C 1
ATOM 1435 O O . ALA A 1 186 ? -17.635 9.154 18.398 1.00 95.00 186 ALA A O 1
ATOM 1436 N N . LYS A 1 187 ? -18.698 8.676 20.321 1.00 95.81 187 LYS A N 1
ATOM 1437 C CA . LYS A 1 187 ? -19.353 9.992 20.442 1.00 95.81 187 LYS A CA 1
ATOM 1438 C C . LYS A 1 187 ? -18.339 11.121 20.643 1.00 95.81 187 LYS A C 1
ATOM 1440 O O . LYS A 1 187 ? -18.457 12.156 19.992 1.00 95.81 187 LYS A O 1
ATOM 1445 N N . LEU A 1 188 ? -17.321 10.913 21.481 1.00 95.62 188 LEU A N 1
ATOM 1446 C CA . LEU A 1 188 ? -16.242 11.884 21.681 1.00 95.62 188 LEU A CA 1
ATOM 1447 C C . LEU A 1 188 ? -15.446 12.122 20.394 1.00 95.62 188 LEU A C 1
ATOM 1449 O O . LEU A 1 188 ? -15.202 13.272 20.046 1.00 95.62 188 LEU A O 1
ATOM 1453 N N . LYS A 1 189 ? -15.095 11.070 19.640 1.00 96.62 189 LYS A N 1
ATOM 1454 C CA . LYS A 1 189 ? -14.463 11.215 18.317 1.00 96.62 189 LYS A CA 1
ATOM 1455 C C . LYS A 1 189 ? -15.332 12.038 17.370 1.00 96.62 189 LYS A C 1
ATOM 1457 O O . LYS A 1 189 ? -14.816 12.937 16.719 1.00 96.62 189 LYS A O 1
ATOM 1462 N N . THR A 1 190 ? -16.644 11.787 17.350 1.00 96.69 190 THR A N 1
ATOM 1463 C CA . THR A 1 190 ? -17.594 12.576 16.548 1.00 96.69 190 THR A CA 1
ATOM 1464 C C . THR A 1 190 ? -17.570 14.055 16.942 1.00 96.69 190 THR A C 1
ATOM 1466 O O . THR A 1 190 ? -17.495 14.918 16.071 1.00 96.69 190 THR A O 1
ATOM 1469 N N . ALA A 1 191 ? -17.568 14.359 18.243 1.00 96.19 191 ALA A N 1
ATOM 1470 C CA . ALA A 1 191 ? -17.443 15.731 18.730 1.00 96.19 191 ALA A CA 1
ATOM 1471 C C . ALA A 1 191 ? -16.113 16.370 18.291 1.00 96.19 191 ALA A C 1
ATOM 1473 O O . ALA A 1 191 ? -16.116 17.477 17.759 1.00 96.19 191 ALA A O 1
ATOM 1474 N N . PHE A 1 192 ? -14.989 15.652 18.401 1.00 96.88 192 PHE A N 1
ATOM 1475 C CA . PHE A 1 192 ? -13.699 16.131 17.897 1.00 96.88 192 PHE A CA 1
ATOM 1476 C C . PHE A 1 192 ? -13.708 16.378 16.386 1.00 96.88 192 PHE A C 1
ATOM 1478 O O . PHE A 1 192 ? -13.157 17.380 15.944 1.00 96.88 192 PHE A O 1
ATOM 1485 N N . TYR A 1 193 ? -14.354 15.529 15.582 1.00 97.62 193 TYR A N 1
ATOM 1486 C CA . TYR A 1 193 ? -14.499 15.780 14.146 1.00 97.62 193 TYR A CA 1
ATOM 1487 C C . TYR A 1 193 ? -15.258 17.080 13.858 1.00 97.62 193 TYR A C 1
ATOM 1489 O O . TYR A 1 193 ? -14.884 17.806 12.936 1.00 97.62 193 TYR A O 1
ATOM 1497 N N . ILE A 1 194 ? -16.292 17.397 14.643 1.00 96.50 194 ILE A N 1
ATOM 1498 C CA . ILE A 1 194 ? -17.046 18.653 14.522 1.00 96.50 194 ILE A CA 1
ATOM 1499 C C . ILE A 1 194 ? -16.159 19.853 14.878 1.00 96.50 194 ILE A C 1
ATOM 1501 O O . ILE A 1 194 ? -16.125 20.817 14.113 1.00 96.50 194 ILE A O 1
ATOM 1505 N N . GLU A 1 195 ? -15.424 19.792 15.993 1.00 96.81 195 GLU A N 1
ATOM 1506 C CA . GLU A 1 195 ? -14.521 20.871 16.424 1.00 96.81 195 GLU A CA 1
ATOM 1507 C C . GLU A 1 195 ? -13.372 21.091 15.430 1.00 96.81 195 GLU A C 1
ATOM 1509 O O . GLU A 1 195 ? -13.140 22.217 14.995 1.00 96.81 195 GLU A O 1
ATOM 1514 N N . ILE A 1 196 ? -12.701 20.019 14.994 1.00 97.19 196 ILE A N 1
ATOM 1515 C CA . ILE A 1 196 ? -11.629 20.087 13.988 1.00 97.19 196 ILE A CA 1
ATOM 1516 C C . ILE A 1 196 ? -12.181 20.646 12.676 1.00 97.19 196 ILE A C 1
ATOM 1518 O O . ILE A 1 196 ? -11.602 21.564 12.099 1.00 97.19 196 ILE A O 1
ATOM 1522 N N . GLY A 1 197 ? -13.331 20.145 12.218 1.00 95.56 197 GLY A N 1
ATOM 1523 C CA . GLY A 1 197 ? -13.982 20.640 11.007 1.00 95.56 197 GLY A CA 1
ATOM 1524 C C . GLY A 1 197 ? -14.431 22.103 11.107 1.00 95.56 197 GLY A C 1
ATOM 1525 O O . GLY A 1 197 ? -14.465 22.801 10.095 1.00 95.56 197 GLY A O 1
ATOM 1526 N N . ARG A 1 198 ? -14.771 22.600 12.303 1.00 95.81 198 ARG A N 1
ATOM 1527 C CA . ARG A 1 198 ? -15.046 24.026 12.543 1.00 95.81 198 ARG A CA 1
ATOM 1528 C C . ARG A 1 198 ? -13.765 24.852 12.463 1.00 95.81 198 ARG A C 1
ATOM 1530 O O . ARG A 1 198 ? -13.715 25.774 11.657 1.00 95.81 198 ARG A O 1
ATOM 1537 N N . ALA A 1 199 ? -12.725 24.473 13.205 1.00 96.69 199 ALA A N 1
ATOM 1538 C CA . ALA A 1 199 ? -11.450 25.186 13.215 1.00 96.69 199 ALA A CA 1
ATOM 1539 C C . ALA A 1 199 ? -10.839 25.290 11.808 1.00 96.69 199 ALA A C 1
ATOM 1541 O O . ALA A 1 199 ? -10.385 26.358 11.406 1.00 96.69 199 ALA A O 1
ATOM 1542 N N . LEU A 1 200 ? -10.890 24.208 11.023 1.00 95.56 200 LEU A N 1
ATOM 1543 C CA . LEU A 1 200 ? -10.387 24.201 9.647 1.00 95.56 200 LEU A CA 1
ATOM 1544 C C . LEU A 1 200 ? -11.203 25.083 8.689 1.00 95.56 200 LEU A C 1
ATOM 1546 O O . LEU A 1 200 ? -10.629 25.680 7.777 1.00 95.56 200 LEU A O 1
ATOM 1550 N N . ARG A 1 201 ? -12.522 25.183 8.894 1.00 93.56 201 ARG A N 1
ATOM 1551 C CA . ARG A 1 201 ? -13.393 26.093 8.133 1.00 93.56 201 ARG A CA 1
ATOM 1552 C C . ARG A 1 201 ? -13.095 27.552 8.452 1.00 93.56 201 ARG A C 1
ATOM 1554 O O . ARG A 1 201 ? -12.946 28.346 7.535 1.00 93.56 201 ARG A O 1
ATOM 1561 N N . GLU A 1 202 ? -12.999 27.891 9.733 1.00 95.31 202 GLU A N 1
ATOM 1562 C CA . GLU A 1 202 ? -12.834 29.275 10.191 1.00 95.31 202 GLU A CA 1
ATOM 1563 C C . GLU A 1 202 ? -11.424 29.818 9.933 1.00 95.31 202 GLU A C 1
ATOM 1565 O O . GLU A 1 202 ? -11.272 30.976 9.562 1.00 95.31 202 GLU A O 1
ATOM 1570 N N . GLN A 1 203 ? -10.388 28.993 10.117 1.00 95.69 203 GLN A N 1
ATOM 1571 C CA . GLN A 1 203 ? -8.993 29.452 10.074 1.00 95.69 203 GLN A CA 1
ATOM 1572 C C . GLN A 1 203 ? -8.339 29.285 8.699 1.00 95.69 203 GLN A C 1
ATOM 1574 O O . GLN A 1 203 ? -7.396 30.006 8.384 1.00 95.69 203 GLN A O 1
ATOM 1579 N N . PHE A 1 204 ? -8.810 28.331 7.889 1.00 94.62 204 PHE A N 1
ATOM 1580 C CA . PHE A 1 204 ? -8.181 27.974 6.611 1.00 94.62 204 PHE A CA 1
ATOM 1581 C C . PHE A 1 204 ? -9.180 27.867 5.449 1.00 94.62 204 PHE A C 1
ATOM 1583 O O . PHE A 1 204 ? -8.803 27.411 4.371 1.00 94.62 204 PHE A O 1
ATOM 1590 N N . SER A 1 205 ? -10.449 28.246 5.648 1.00 91.44 205 SER A N 1
ATOM 1591 C CA . SER A 1 205 ? -11.499 28.227 4.615 1.00 91.44 205 SER A CA 1
ATOM 1592 C C . SER A 1 205 ? -11.707 26.860 3.936 1.00 91.44 205 SER A C 1
ATOM 1594 O O . SER A 1 205 ? -12.175 26.783 2.798 1.00 91.44 205 SER A O 1
ATOM 1596 N N . LEU A 1 206 ? -11.377 25.756 4.621 1.00 89.12 206 LEU A N 1
ATOM 1597 C CA . LEU A 1 206 ? -11.500 24.402 4.071 1.00 89.12 206 LEU A CA 1
ATOM 1598 C C . LEU A 1 206 ? -12.927 23.869 4.185 1.00 89.12 206 LEU A C 1
ATOM 1600 O O . LEU A 1 206 ? -13.568 24.000 5.223 1.00 89.12 206 LEU A O 1
ATOM 1604 N N . ARG A 1 207 ? -13.408 23.149 3.168 1.00 88.06 207 ARG A N 1
ATOM 1605 C CA . ARG A 1 207 ? -14.721 22.485 3.227 1.00 88.06 207 ARG A CA 1
ATOM 1606 C C . ARG A 1 207 ? -14.618 21.179 4.010 1.00 88.06 207 ARG A C 1
ATOM 1608 O O . ARG A 1 207 ? -13.931 20.254 3.581 1.00 88.06 207 ARG A O 1
ATOM 1615 N N . CYS A 1 208 ? -15.322 21.109 5.137 1.00 89.19 208 CYS A N 1
ATOM 1616 C CA . CYS A 1 208 ? -15.240 20.008 6.094 1.00 89.19 208 CYS A CA 1
ATOM 1617 C C . CYS A 1 208 ? -16.627 19.412 6.376 1.00 89.19 208 CYS A C 1
ATOM 1619 O O . CYS A 1 208 ? -17.567 20.151 6.667 1.00 89.19 208 CYS A O 1
ATOM 1621 N N . TYR A 1 209 ? -16.727 18.083 6.350 1.00 90.50 209 TYR A N 1
ATOM 1622 C CA . TYR A 1 209 ? -17.961 17.320 6.550 1.00 90.50 209 TYR A CA 1
ATOM 1623 C C . TYR A 1 209 ? -17.733 16.238 7.619 1.00 90.50 209 TYR A C 1
ATOM 1625 O O . TYR A 1 209 ? -17.259 15.140 7.302 1.00 90.50 209 TYR A O 1
ATOM 1633 N N . PRO A 1 210 ? -17.999 16.540 8.902 1.00 91.00 210 PRO A N 1
ATOM 1634 C CA . PRO A 1 210 ? -17.865 15.566 9.979 1.00 91.00 210 PRO A CA 1
ATOM 1635 C C . PRO A 1 210 ? -18.957 14.491 9.886 1.00 91.00 210 PRO A C 1
ATOM 1637 O O . PRO A 1 210 ? -20.134 14.795 9.704 1.00 91.00 210 PRO A O 1
ATOM 1640 N N . GLN A 1 211 ? -18.568 13.229 10.051 1.00 91.44 211 GLN A N 1
ATOM 1641 C CA . GLN A 1 211 ? -19.455 12.072 10.181 1.00 91.44 211 GLN A CA 1
ATOM 1642 C C . GLN A 1 211 ? -19.125 11.294 11.465 1.00 91.44 211 GLN A C 1
ATOM 1644 O O . GLN A 1 211 ? -18.160 11.601 12.161 1.00 91.44 211 GLN A O 1
ATOM 1649 N N . LYS A 1 212 ? -19.925 10.268 11.789 1.00 89.69 212 LYS A N 1
ATOM 1650 C CA . LYS A 1 212 ? -19.775 9.477 13.028 1.00 89.69 212 LYS A CA 1
ATOM 1651 C C . LYS A 1 212 ? -18.383 8.853 13.185 1.00 89.69 212 LYS A C 1
ATOM 1653 O O . LYS A 1 212 ? -17.839 8.806 14.282 1.00 89.69 212 LYS A O 1
ATOM 1658 N N . GLU A 1 213 ? -17.808 8.367 12.090 1.00 90.75 213 GLU A N 1
ATOM 1659 C CA . GLU A 1 213 ? -16.553 7.606 12.127 1.00 90.75 213 GLU A CA 1
ATOM 1660 C C . GLU A 1 213 ? -15.365 8.371 11.549 1.00 90.75 213 GLU A C 1
ATOM 1662 O O . GLU A 1 213 ? -14.223 8.063 11.893 1.00 90.75 213 GLU A O 1
ATOM 1667 N N . ARG A 1 214 ? -15.616 9.366 10.690 1.00 95.50 214 ARG A N 1
ATOM 1668 C CA . ARG A 1 214 ? -14.589 10.066 9.912 1.00 95.50 214 ARG A CA 1
ATOM 1669 C C . ARG A 1 214 ? -14.935 11.538 9.705 1.00 95.50 214 ARG A C 1
ATOM 1671 O O . ARG A 1 214 ? -16.106 11.909 9.682 1.00 95.50 214 ARG A O 1
ATOM 1678 N N . LEU A 1 215 ? -13.917 12.358 9.471 1.00 94.75 215 LEU A N 1
ATOM 1679 C CA . LEU A 1 215 ? -14.053 13.734 8.990 1.00 94.75 215 LEU A CA 1
ATOM 1680 C C . LEU A 1 215 ? -13.594 13.814 7.532 1.00 94.75 215 LEU A C 1
ATOM 1682 O O . LEU A 1 215 ? -12.429 13.551 7.240 1.00 94.75 215 LEU A O 1
ATOM 1686 N N . PHE A 1 216 ? -14.493 14.194 6.624 1.00 92.94 216 PHE A N 1
ATOM 1687 C CA . PHE A 1 216 ? -14.151 14.403 5.218 1.00 92.94 216 PHE A CA 1
ATOM 1688 C C . PHE A 1 216 ? -13.753 15.854 4.962 1.00 92.94 216 PHE A C 1
ATOM 1690 O O . PHE A 1 216 ? -14.442 16.773 5.402 1.00 92.94 216 PHE A O 1
ATOM 1697 N N . ILE A 1 217 ? -12.654 16.061 4.240 1.00 90.19 217 ILE A N 1
ATOM 1698 C CA . ILE A 1 217 ? -12.110 17.388 3.931 1.00 90.19 217 ILE A CA 1
ATOM 1699 C C . ILE A 1 217 ? -11.867 17.478 2.431 1.00 90.19 217 ILE A C 1
ATOM 1701 O O . ILE A 1 217 ? -11.169 16.636 1.868 1.00 90.19 217 ILE A O 1
ATOM 1705 N N . ILE A 1 218 ? -12.424 18.502 1.788 1.00 88.06 218 ILE A N 1
ATOM 1706 C CA . ILE A 1 218 ? -12.215 18.764 0.363 1.00 88.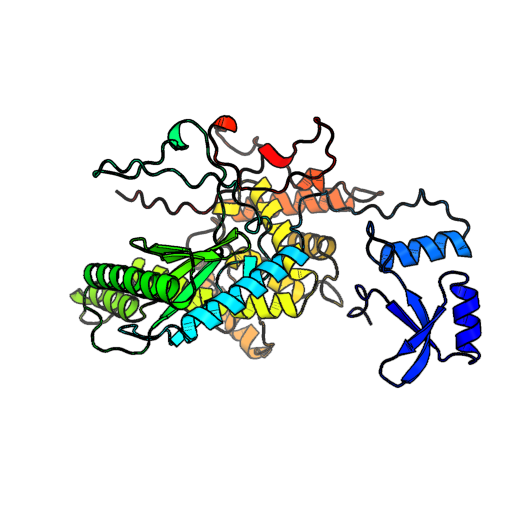06 218 ILE A CA 1
ATOM 1707 C C . ILE A 1 218 ? -11.181 19.880 0.221 1.00 88.06 218 ILE A C 1
ATOM 1709 O O . ILE A 1 218 ? -11.423 21.013 0.636 1.00 88.06 218 ILE A O 1
ATOM 1713 N N . MET A 1 219 ? -10.040 19.553 -0.386 1.00 84.81 219 MET A N 1
ATOM 1714 C CA . MET A 1 219 ? -8.984 20.513 -0.718 1.00 84.81 219 MET A CA 1
ATOM 1715 C C . MET A 1 219 ? -9.251 21.172 -2.081 1.00 84.81 219 MET A C 1
ATOM 1717 O O . MET A 1 219 ? -9.927 20.593 -2.932 1.00 84.81 219 MET A O 1
ATOM 1721 N N . GLU A 1 220 ? -8.660 22.345 -2.331 1.00 68.81 220 GLU A N 1
ATOM 1722 C CA . GLU A 1 220 ? -8.871 23.166 -3.544 1.00 68.81 220 GLU A CA 1
ATOM 1723 C C . GLU A 1 220 ? -8.675 22.406 -4.870 1.00 68.81 220 GLU A C 1
ATOM 1725 O O . GLU A 1 220 ? -9.349 22.671 -5.861 1.00 68.81 220 GLU A O 1
ATOM 1730 N N . LYS A 1 221 ? -7.821 21.376 -4.885 1.00 69.19 221 LYS A N 1
ATOM 1731 C CA . LYS A 1 221 ? -7.575 20.505 -6.050 1.00 69.19 221 LYS A CA 1
ATOM 1732 C C . LYS A 1 221 ? -8.643 19.410 -6.253 1.00 69.19 221 LYS A C 1
ATOM 1734 O O . LYS A 1 221 ? -8.399 18.457 -6.989 1.00 69.19 221 LYS A O 1
ATOM 1739 N N . SER A 1 222 ? -9.806 19.517 -5.599 1.00 74.19 222 SER A N 1
ATOM 1740 C CA . SER A 1 222 ? -10.866 18.488 -5.542 1.00 74.19 222 SER A CA 1
ATOM 1741 C C . SER A 1 222 ? -10.415 17.145 -4.952 1.00 74.19 222 SER A C 1
ATOM 1743 O O . SER A 1 222 ? -11.011 16.107 -5.229 1.00 74.19 222 SER A O 1
ATOM 1745 N N . ILE A 1 223 ? -9.352 17.150 -4.146 1.00 85.25 223 ILE A N 1
ATOM 1746 C CA . ILE A 1 223 ? -8.875 15.950 -3.456 1.00 85.25 223 ILE A CA 1
ATOM 1747 C C . ILE A 1 223 ? -9.625 15.848 -2.134 1.00 85.25 223 ILE A C 1
ATOM 1749 O O . ILE A 1 223 ? -9.604 16.784 -1.331 1.00 85.25 223 ILE A O 1
ATOM 1753 N N . VAL A 1 224 ? -10.282 14.710 -1.922 1.00 88.31 224 VAL A N 1
ATOM 1754 C CA . VAL A 1 224 ? -11.046 14.429 -0.707 1.00 88.31 224 VAL A CA 1
ATOM 1755 C C . VAL A 1 224 ? -10.184 13.609 0.244 1.00 88.31 224 VAL A C 1
ATOM 1757 O O . VAL A 1 224 ? -9.783 12.497 -0.091 1.00 88.31 224 VAL A O 1
ATOM 1760 N N . PHE A 1 225 ? -9.922 14.130 1.437 1.00 93.06 225 PHE A N 1
ATOM 1761 C CA . PHE A 1 225 ? -9.283 13.394 2.525 1.00 93.06 225 PHE A CA 1
ATOM 1762 C C . PHE A 1 225 ? -10.337 12.860 3.488 1.00 93.06 225 PHE A C 1
ATOM 1764 O O . PHE A 1 225 ? -11.300 13.561 3.793 1.00 93.06 225 PHE A O 1
ATOM 1771 N N . ALA A 1 226 ? -10.142 11.640 3.983 1.00 94.69 226 ALA A N 1
ATOM 1772 C CA . ALA A 1 226 ? -10.961 11.059 5.040 1.00 94.69 226 ALA A CA 1
ATOM 1773 C C . ALA A 1 226 ? -10.094 10.856 6.286 1.00 94.69 226 ALA A C 1
ATOM 1775 O O . ALA A 1 226 ? -9.225 9.982 6.313 1.00 94.69 226 ALA A O 1
ATOM 1776 N N . LEU A 1 227 ? -10.313 11.691 7.302 1.00 97.31 227 LEU A N 1
ATOM 1777 C CA . LEU A 1 227 ? -9.583 11.641 8.563 1.00 97.31 227 LEU A CA 1
ATOM 1778 C C . LEU A 1 227 ? -10.260 10.696 9.555 1.00 97.31 227 LEU A C 1
ATOM 1780 O O . LEU A 1 227 ? -11.460 10.807 9.801 1.00 97.31 227 LEU A O 1
ATOM 1784 N N . GLU A 1 228 ? -9.471 9.827 10.181 1.00 97.75 228 GLU A N 1
ATOM 1785 C CA . GLU A 1 228 ? -9.902 8.924 11.252 1.00 97.75 228 GLU A CA 1
ATOM 1786 C C . GLU A 1 228 ? -9.066 9.170 12.519 1.00 97.75 228 GLU A C 1
ATOM 1788 O O . GLU A 1 228 ? -7.838 9.068 12.491 1.00 97.75 228 GLU A O 1
ATOM 1793 N N . ILE A 1 229 ? -9.718 9.478 13.644 1.00 97.31 229 ILE A N 1
ATOM 1794 C CA . ILE A 1 229 ? -9.066 9.592 14.953 1.00 97.31 229 ILE A CA 1
ATOM 1795 C C . ILE A 1 229 ? -8.781 8.193 15.500 1.00 97.31 229 ILE A C 1
ATOM 1797 O O . ILE A 1 229 ? -9.689 7.393 15.750 1.00 97.31 229 ILE A O 1
ATOM 1801 N N . VAL A 1 230 ? -7.508 7.935 15.779 1.00 96.62 230 VAL A N 1
ATOM 1802 C CA . VAL A 1 230 ? -7.038 6.740 16.475 1.00 96.62 230 VAL A CA 1
ATOM 1803 C C . VAL A 1 230 ? -6.995 7.010 17.975 1.00 96.62 230 VAL A C 1
ATOM 1805 O O . VAL A 1 230 ? -6.322 7.936 18.428 1.00 96.62 230 VAL A O 1
ATOM 1808 N N . CYS A 1 231 ? -7.686 6.178 18.759 1.00 95.00 231 CYS A N 1
ATOM 1809 C CA . CYS A 1 231 ? -7.648 6.221 20.218 1.00 95.00 231 CYS A CA 1
ATOM 1810 C C . CYS A 1 231 ? -7.100 4.886 20.761 1.00 95.00 231 CYS A C 1
ATOM 1812 O O . CYS A 1 231 ? -7.841 3.908 20.859 1.00 95.00 231 CYS A O 1
ATOM 1814 N N . PRO A 1 232 ? -5.816 4.815 21.166 1.00 92.44 232 PRO A N 1
ATOM 1815 C CA . PRO A 1 232 ? -5.208 3.571 21.657 1.00 92.44 232 PRO A CA 1
ATOM 1816 C C . PRO A 1 232 ? -5.952 2.924 22.839 1.00 92.44 232 PRO A C 1
ATOM 1818 O O . PRO A 1 232 ? -5.910 1.706 23.010 1.00 92.44 232 PRO A O 1
ATOM 1821 N N . LYS A 1 233 ? -6.676 3.726 23.636 1.00 94.12 233 LYS A N 1
ATOM 1822 C CA . LYS A 1 233 ? -7.477 3.262 24.780 1.00 94.12 233 LYS A CA 1
ATOM 1823 C C . LYS A 1 233 ? -8.560 2.253 24.375 1.00 94.12 233 LYS A C 1
ATOM 1825 O O . LYS A 1 233 ? -8.861 1.355 25.159 1.00 94.12 233 LYS A O 1
ATOM 1830 N N . GLU A 1 234 ? -9.102 2.349 23.159 1.00 95.06 234 GLU A N 1
ATOM 1831 C CA . GLU A 1 234 ? -10.136 1.435 22.652 1.00 95.06 234 GLU A CA 1
ATOM 1832 C C . GLU A 1 234 ? -9.652 -0.021 22.628 1.00 95.06 234 GLU A C 1
ATOM 1834 O O . GLU A 1 234 ? -10.375 -0.920 23.054 1.00 95.06 234 GLU A O 1
ATOM 1839 N N . ILE A 1 235 ? -8.403 -0.259 22.209 1.00 95.06 235 ILE A N 1
ATOM 1840 C CA . ILE A 1 235 ? -7.806 -1.603 22.194 1.00 95.06 235 ILE A CA 1
ATOM 1841 C C . ILE A 1 235 ? -7.744 -2.155 23.623 1.00 95.06 235 ILE A C 1
ATOM 1843 O O . ILE A 1 235 ? -8.168 -3.284 23.874 1.00 95.06 235 ILE A O 1
ATOM 1847 N N . THR A 1 236 ? -7.271 -1.347 24.576 1.00 94.12 236 THR A N 1
ATOM 1848 C CA . THR A 1 236 ? -7.169 -1.731 25.991 1.00 94.12 236 THR A CA 1
ATOM 1849 C C . THR A 1 236 ? -8.534 -2.070 26.592 1.00 94.12 236 THR A C 1
ATOM 1851 O O . THR A 1 236 ? -8.657 -3.071 27.299 1.00 94.12 236 THR A O 1
ATOM 1854 N N . ILE A 1 237 ? -9.570 -1.278 26.296 1.00 94.44 237 ILE A N 1
ATOM 1855 C CA . ILE A 1 237 ? -10.943 -1.538 26.755 1.00 94.44 237 ILE A CA 1
ATOM 1856 C C . ILE A 1 237 ? -11.454 -2.858 26.172 1.00 94.44 237 ILE A C 1
ATOM 1858 O O . ILE A 1 237 ? -11.933 -3.708 26.921 1.00 94.44 237 ILE A O 1
ATOM 1862 N N . LEU A 1 238 ? -11.287 -3.084 24.865 1.00 94.81 238 LEU A N 1
ATOM 1863 C CA . LEU A 1 238 ? -11.726 -4.322 24.215 1.00 94.81 238 LEU A CA 1
ATOM 1864 C C . LEU A 1 238 ? -11.037 -5.565 24.796 1.00 94.81 238 LEU A C 1
ATOM 1866 O O . LEU A 1 238 ? -11.697 -6.593 24.970 1.00 94.81 238 LEU A O 1
ATOM 1870 N N . LYS A 1 239 ? -9.742 -5.479 25.139 1.00 94.94 239 LYS A N 1
ATOM 1871 C CA . LYS A 1 239 ? -9.022 -6.588 25.788 1.00 94.94 239 LYS A CA 1
ATOM 1872 C C . LYS A 1 239 ? -9.518 -6.841 27.217 1.00 94.94 239 LYS A C 1
ATOM 1874 O O . LYS A 1 239 ? -9.699 -7.993 27.612 1.00 94.94 239 LYS A O 1
ATOM 1879 N N . LYS A 1 240 ? -9.792 -5.784 27.991 1.00 92.81 240 LYS A N 1
ATOM 1880 C CA . LYS A 1 240 ? -10.356 -5.896 29.351 1.00 92.81 240 LYS A CA 1
ATOM 1881 C C . LYS A 1 240 ? -11.760 -6.501 29.350 1.00 92.81 240 LYS A C 1
ATOM 1883 O O . LYS A 1 240 ? -12.041 -7.381 30.156 1.00 92.81 240 LYS A O 1
ATOM 1888 N N . VAL A 1 241 ? -12.626 -6.069 28.432 1.00 91.81 241 VAL A N 1
ATOM 1889 C CA . VAL A 1 241 ? -13.998 -6.591 28.309 1.00 91.81 241 VAL A CA 1
ATOM 1890 C C . VAL A 1 241 ? -13.985 -8.086 27.990 1.00 91.81 241 VAL A C 1
ATOM 1892 O O . VAL A 1 241 ? -14.704 -8.853 28.626 1.00 91.81 241 VAL A O 1
ATOM 1895 N N . ALA A 1 242 ? -13.126 -8.518 27.065 1.00 91.00 242 ALA A N 1
ATOM 1896 C CA . ALA A 1 242 ? -12.975 -9.932 26.727 1.00 91.00 242 ALA A CA 1
ATOM 1897 C C . ALA A 1 242 ? -12.383 -10.768 27.878 1.00 91.00 242 ALA A C 1
ATOM 1899 O O . ALA A 1 242 ? -12.729 -11.935 28.036 1.00 91.00 242 ALA A O 1
ATOM 1900 N N . GLY A 1 243 ? -11.519 -10.157 28.690 1.00 89.56 243 GLY A N 1
ATOM 1901 C CA . GLY A 1 243 ? -10.870 -10.760 29.853 1.00 89.56 243 GLY A CA 1
ATOM 1902 C C . GLY A 1 243 ? -11.693 -10.789 31.143 1.00 89.56 243 GLY A C 1
ATOM 1903 O O . GLY A 1 243 ? -11.269 -11.393 32.124 1.00 89.56 243 GLY A O 1
ATOM 1904 N N . LYS A 1 244 ? -12.872 -10.150 31.173 1.00 85.81 244 LYS A N 1
ATOM 1905 C CA . LYS A 1 244 ? -13.631 -9.876 32.409 1.00 85.81 244 LYS A CA 1
ATOM 1906 C C . LYS A 1 244 ? -13.951 -11.126 33.238 1.00 85.81 244 LYS A C 1
ATOM 1908 O O . LYS A 1 244 ? -13.991 -11.037 34.458 1.00 85.81 244 LYS A O 1
ATOM 1913 N N . LYS A 1 245 ? -14.166 -12.278 32.592 1.00 79.38 245 LYS A N 1
ATOM 1914 C CA . LYS A 1 245 ? -14.451 -13.555 33.274 1.00 79.38 245 LYS A CA 1
ATOM 1915 C C . LYS A 1 245 ? -13.228 -14.156 33.977 1.00 79.38 245 LYS A C 1
ATOM 1917 O O . LYS A 1 245 ? -13.390 -14.825 34.985 1.00 79.38 245 LYS A O 1
ATOM 1922 N N . GLU A 1 246 ? -12.034 -13.927 33.437 1.00 78.62 246 GLU A N 1
ATOM 1923 C CA . GLU A 1 246 ? -10.770 -14.524 33.897 1.00 78.62 246 GLU A CA 1
ATOM 1924 C C . GLU A 1 246 ? -9.926 -13.522 34.715 1.00 78.62 246 GLU A C 1
ATOM 1926 O O . GLU A 1 246 ? -8.870 -13.876 35.223 1.00 78.62 246 GLU A O 1
ATOM 1931 N N . GLY A 1 247 ? -10.354 -12.256 34.824 1.00 81.12 247 GLY A N 1
ATOM 1932 C CA . GLY A 1 247 ? -9.606 -11.181 35.492 1.00 81.12 247 GLY A CA 1
ATOM 1933 C C . GLY A 1 247 ? -8.367 -10.691 34.726 1.00 81.12 247 GLY A C 1
ATOM 1934 O O . GLY A 1 247 ? -7.711 -9.748 35.164 1.00 81.12 247 GLY A O 1
ATOM 1935 N N . ILE A 1 248 ? -8.064 -11.284 33.566 1.00 85.94 248 ILE A N 1
ATOM 1936 C CA . ILE A 1 248 ? -6.849 -11.039 32.779 1.00 85.94 248 ILE A CA 1
ATOM 1937 C C . ILE A 1 248 ? -7.236 -10.504 31.392 1.00 85.94 248 ILE A C 1
ATOM 1939 O O . ILE A 1 248 ? -8.027 -11.153 30.706 1.00 85.94 248 ILE A O 1
ATOM 1943 N N . PRO A 1 249 ? -6.695 -9.353 30.933 1.00 88.44 249 PRO A N 1
ATOM 1944 C CA . PRO A 1 249 ? -6.966 -8.829 29.593 1.00 88.44 249 PRO A CA 1
ATOM 1945 C C . PRO A 1 249 ? -6.649 -9.851 28.495 1.00 88.44 249 PRO A C 1
ATOM 1947 O O . PRO A 1 249 ? -5.560 -10.420 28.466 1.00 88.44 249 PRO A O 1
ATOM 1950 N N . LYS A 1 250 ? -7.585 -10.050 27.563 1.00 92.31 250 LYS A N 1
ATOM 1951 C CA . LYS A 1 250 ? -7.509 -11.103 26.541 1.00 92.31 250 LYS A CA 1
ATOM 1952 C C . LYS A 1 250 ? -7.860 -10.572 25.161 1.00 92.31 250 LYS A C 1
ATOM 1954 O O . LYS A 1 250 ? -8.736 -9.728 25.014 1.00 92.31 250 LYS A O 1
ATOM 1959 N N . ASP A 1 251 ? -7.211 -11.091 24.127 1.00 91.38 251 ASP A N 1
ATOM 1960 C CA . ASP A 1 251 ? -7.485 -10.668 22.756 1.00 91.38 251 ASP A CA 1
ATOM 1961 C C . ASP A 1 251 ? -8.803 -11.233 22.200 1.00 91.38 251 ASP A C 1
ATOM 1963 O O . ASP A 1 251 ? -8.948 -12.432 21.938 1.00 91.38 251 ASP A O 1
ATOM 1967 N N . SER A 1 252 ? -9.750 -10.341 21.908 1.00 92.56 252 SER A N 1
ATOM 1968 C CA . SER A 1 252 ? -10.967 -10.649 21.153 1.00 92.56 252 SER A CA 1
ATOM 1969 C C . SER A 1 252 ? -10.742 -10.516 19.643 1.00 92.56 252 SER A C 1
ATOM 1971 O O . SER A 1 252 ? -9.689 -10.071 19.183 1.00 92.56 252 SER A O 1
ATOM 1973 N N . ALA A 1 253 ? -11.726 -10.921 18.836 1.00 92.00 253 ALA A N 1
ATOM 1974 C CA . ALA A 1 253 ? -11.703 -10.646 17.397 1.00 92.00 253 ALA A CA 1
ATOM 1975 C C . ALA A 1 253 ? -11.731 -9.130 17.120 1.00 92.00 253 ALA A C 1
ATOM 1977 O O . ALA A 1 253 ? -10.978 -8.643 16.278 1.00 92.00 253 ALA A O 1
ATOM 1978 N N . ALA A 1 254 ? -12.532 -8.381 17.886 1.00 93.19 254 ALA A N 1
ATOM 1979 C CA . ALA A 1 254 ? -12.641 -6.929 17.773 1.00 93.19 254 ALA A CA 1
ATOM 1980 C C . ALA A 1 254 ? -11.339 -6.208 18.165 1.00 93.19 254 ALA A C 1
ATOM 1982 O O . ALA A 1 254 ? -10.897 -5.333 17.423 1.00 93.19 254 ALA A O 1
ATOM 1983 N N . SER A 1 255 ? -10.685 -6.596 19.275 1.00 95.25 255 SER A N 1
ATOM 1984 C CA . SER A 1 255 ? -9.409 -5.978 19.682 1.00 95.25 255 SER A CA 1
ATOM 1985 C C . SER A 1 255 ? -8.324 -6.207 18.633 1.00 95.25 255 SER A C 1
ATOM 1987 O O . SER A 1 255 ? -7.653 -5.260 18.232 1.00 95.25 255 SER A O 1
ATOM 1989 N N . ARG A 1 256 ? -8.210 -7.440 18.124 1.00 93.06 256 ARG A N 1
ATOM 1990 C CA . ARG A 1 256 ? -7.247 -7.802 17.075 1.00 93.06 256 ARG A CA 1
ATOM 1991 C C . ARG A 1 256 ? -7.494 -7.043 15.778 1.00 93.06 256 ARG A C 1
ATOM 1993 O O . ARG A 1 256 ? -6.543 -6.587 15.150 1.00 93.06 256 ARG A O 1
ATOM 2000 N N . GLN A 1 257 ? -8.756 -6.897 15.374 1.00 93.81 257 GLN A N 1
ATOM 2001 C CA . GLN A 1 257 ? -9.100 -6.143 14.173 1.00 93.81 257 GLN A CA 1
ATOM 2002 C C . GLN A 1 257 ? -8.779 -4.654 14.337 1.00 93.81 257 GLN A C 1
ATOM 2004 O O . GLN A 1 257 ? -8.219 -4.057 13.422 1.00 93.81 257 GLN A O 1
ATOM 2009 N N . LEU A 1 258 ? -9.075 -4.054 15.492 1.00 95.38 258 LEU A N 1
ATOM 2010 C CA . LEU A 1 258 ? -8.755 -2.649 15.735 1.00 95.38 258 LEU A CA 1
ATOM 2011 C C . LEU A 1 258 ? -7.238 -2.412 15.782 1.00 95.38 258 LEU A C 1
ATOM 2013 O O . LEU A 1 258 ? -6.744 -1.468 15.169 1.00 95.38 258 LEU A O 1
ATOM 2017 N N . GLU A 1 259 ? -6.486 -3.295 16.436 1.00 95.38 259 GLU A N 1
ATOM 2018 C CA . GLU A 1 259 ? -5.021 -3.240 16.514 1.00 95.38 259 GLU A CA 1
ATOM 2019 C C . GLU A 1 259 ? -4.377 -3.407 15.124 1.00 95.38 259 GLU A C 1
ATOM 2021 O O . GLU A 1 259 ? -3.500 -2.627 14.745 1.00 95.38 259 GLU A O 1
ATOM 2026 N N . LYS A 1 260 ? -4.894 -4.332 14.298 1.00 94.56 260 LYS A N 1
ATOM 2027 C CA . LYS A 1 260 ? -4.527 -4.463 12.876 1.00 94.56 260 LYS A CA 1
ATOM 2028 C C . LYS A 1 260 ? -4.687 -3.142 12.122 1.00 94.56 260 LYS A C 1
ATOM 2030 O O . LYS A 1 260 ? -3.765 -2.731 11.422 1.00 94.56 260 LYS A O 1
ATOM 2035 N N . GLU A 1 261 ? -5.832 -2.476 12.257 1.00 95.06 261 GLU A N 1
ATOM 2036 C CA . GLU A 1 261 ? -6.143 -1.265 11.486 1.00 95.06 261 GLU A CA 1
ATOM 2037 C C . GLU A 1 261 ? -5.453 0.001 12.008 1.00 95.06 261 GLU A C 1
ATOM 2039 O O . GLU A 1 261 ? -5.183 0.913 11.228 1.00 95.06 261 GLU A O 1
ATOM 2044 N N . THR A 1 262 ? -5.204 0.108 13.312 1.00 95.25 262 THR A N 1
ATOM 2045 C CA . THR A 1 262 ? -4.746 1.360 13.947 1.00 95.25 262 THR A CA 1
ATOM 2046 C C . THR A 1 262 ? -3.280 1.358 14.366 1.00 95.25 262 THR A C 1
ATOM 2048 O O . THR A 1 262 ? -2.709 2.435 14.497 1.00 95.25 262 THR A O 1
ATOM 2051 N N . VAL A 1 263 ? -2.660 0.185 14.525 1.00 94.94 263 VAL A N 1
ATOM 2052 C CA . VAL A 1 263 ? -1.245 0.052 14.910 1.00 94.94 263 VAL A CA 1
ATOM 2053 C C . VAL A 1 263 ? -0.435 -0.514 13.751 1.00 94.94 263 VAL A C 1
ATOM 2055 O O . VAL A 1 263 ? 0.462 0.148 13.233 1.00 94.94 263 VAL A O 1
ATOM 2058 N N . TYR A 1 264 ? -0.793 -1.712 13.286 1.00 94.94 264 TYR A N 1
ATOM 2059 C CA . TYR A 1 264 ? 0.040 -2.438 12.326 1.00 94.94 264 TYR A CA 1
ATOM 2060 C C . TYR A 1 264 ? -0.099 -1.928 10.891 1.00 94.94 264 TYR A C 1
ATOM 2062 O O . TYR A 1 264 ? 0.896 -1.848 10.174 1.00 94.94 264 TYR A O 1
ATOM 2070 N N . ARG A 1 265 ? -1.309 -1.560 10.442 1.00 95.88 265 ARG A N 1
ATOM 2071 C CA . ARG A 1 265 ? -1.496 -1.009 9.090 1.00 95.88 265 ARG A CA 1
ATOM 2072 C C . ARG A 1 265 ? -0.688 0.279 8.883 1.00 95.88 265 ARG A C 1
ATOM 2074 O O . ARG A 1 265 ? 0.030 0.327 7.891 1.00 95.88 265 ARG A O 1
ATOM 2081 N N . PRO A 1 266 ? -0.725 1.285 9.781 1.00 96.06 266 PRO A N 1
ATOM 2082 C CA . PRO A 1 266 ? 0.108 2.478 9.630 1.00 96.06 266 PRO A CA 1
ATOM 2083 C C . PRO A 1 266 ? 1.613 2.191 9.557 1.00 96.06 266 PRO A C 1
ATOM 2085 O O . PRO A 1 266 ? 2.292 2.772 8.714 1.00 96.06 266 PRO A O 1
ATOM 2088 N N . GLN A 1 267 ? 2.119 1.261 10.376 1.00 94.94 267 GLN A N 1
ATOM 2089 C CA . GLN A 1 267 ? 3.523 0.829 10.326 1.00 94.94 267 GLN A CA 1
ATOM 2090 C C . GLN A 1 267 ? 3.879 0.253 8.951 1.00 94.94 267 GLN A C 1
ATOM 2092 O O . GLN A 1 267 ? 4.810 0.728 8.306 1.00 94.94 267 GLN A O 1
ATOM 2097 N N . MET A 1 268 ? 3.082 -0.696 8.449 1.00 95.38 268 MET A N 1
ATOM 2098 C CA . MET A 1 268 ? 3.315 -1.294 7.130 1.00 95.38 268 MET A CA 1
ATOM 2099 C C . MET A 1 268 ? 3.191 -0.269 5.998 1.00 95.38 268 MET A C 1
ATOM 2101 O O . MET A 1 268 ? 4.015 -0.268 5.089 1.00 95.38 268 MET A O 1
ATOM 2105 N N . CYS A 1 269 ? 2.219 0.648 6.059 1.00 96.56 269 CYS A N 1
ATOM 2106 C CA . CYS A 1 269 ? 2.102 1.740 5.091 1.00 96.56 269 CYS A CA 1
ATOM 2107 C C . CYS A 1 269 ? 3.355 2.628 5.069 1.00 96.56 269 CYS A C 1
ATOM 2109 O O . CYS A 1 269 ? 3.763 3.067 3.995 1.00 96.56 269 CYS A O 1
ATOM 2111 N N . SER A 1 270 ? 3.980 2.882 6.223 1.00 95.75 270 SER A N 1
ATOM 2112 C CA . SER A 1 270 ? 5.229 3.644 6.298 1.00 95.75 270 SER A CA 1
ATOM 2113 C C . SER A 1 270 ? 6.386 2.895 5.632 1.00 95.75 270 SER A C 1
ATOM 2115 O O . SER A 1 270 ? 7.060 3.473 4.777 1.00 95.75 270 SER A O 1
ATOM 2117 N N . SER A 1 271 ? 6.565 1.605 5.934 1.00 96.38 271 SER A N 1
ATOM 2118 C CA . SER A 1 271 ? 7.592 0.770 5.297 1.00 96.38 271 SER A CA 1
ATOM 2119 C C . SER A 1 271 ? 7.399 0.679 3.780 1.00 96.38 271 SER A C 1
ATOM 2121 O O . SER A 1 271 ? 8.346 0.875 3.025 1.00 96.38 271 SER A O 1
ATOM 2123 N N . LEU A 1 272 ? 6.161 0.479 3.321 1.00 97.00 272 LEU A N 1
ATOM 2124 C CA . LEU A 1 272 ? 5.826 0.383 1.896 1.00 97.00 272 LEU A CA 1
ATOM 2125 C C . LEU A 1 272 ? 5.978 1.722 1.164 1.00 97.00 272 LEU A C 1
ATOM 2127 O O . LEU A 1 272 ? 6.386 1.738 0.006 1.00 97.00 272 LEU A O 1
ATOM 2131 N N . THR A 1 273 ? 5.715 2.851 1.831 1.00 96.12 273 THR A N 1
ATOM 2132 C CA . THR A 1 273 ? 6.053 4.181 1.292 1.00 96.12 273 THR A CA 1
ATOM 2133 C C . THR A 1 273 ? 7.558 4.299 1.053 1.00 96.12 273 THR A C 1
ATOM 2135 O O . THR A 1 273 ? 7.972 4.748 -0.013 1.00 96.12 273 THR A O 1
ATOM 2138 N N . SER A 1 274 ? 8.382 3.846 2.006 1.00 95.25 274 SER A N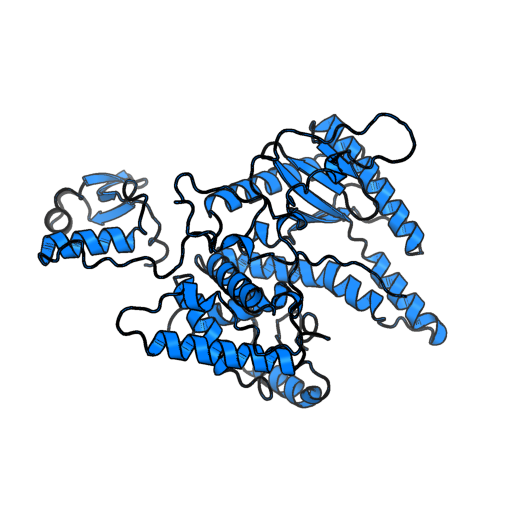 1
ATOM 2139 C CA . SER A 1 274 ? 9.842 3.821 1.842 1.00 95.25 274 SER A CA 1
ATOM 2140 C C . SER A 1 274 ? 10.258 2.956 0.647 1.00 95.25 274 SER A C 1
ATOM 2142 O O . SER A 1 274 ? 10.999 3.417 -0.219 1.00 95.25 274 SER A O 1
ATOM 2144 N N . THR A 1 275 ? 9.693 1.750 0.519 1.00 95.00 275 THR A N 1
ATOM 2145 C CA . THR A 1 275 ? 9.926 0.858 -0.631 1.00 95.00 275 THR A CA 1
ATOM 2146 C C . THR A 1 275 ? 9.519 1.500 -1.958 1.00 95.00 275 THR A C 1
ATOM 2148 O O . THR A 1 275 ? 10.266 1.417 -2.930 1.00 95.00 275 THR A O 1
ATOM 2151 N N . SER A 1 276 ? 8.373 2.186 -2.007 1.00 94.56 276 SER A N 1
ATOM 2152 C CA . SER A 1 276 ? 7.927 2.890 -3.214 1.00 94.56 276 SER A CA 1
ATOM 2153 C C . SER A 1 276 ? 8.842 4.047 -3.607 1.00 94.56 276 SER A C 1
ATOM 2155 O O . SER A 1 276 ? 8.921 4.366 -4.790 1.00 94.56 276 SER A O 1
ATOM 2157 N N . ASN A 1 277 ? 9.495 4.693 -2.643 1.00 92.50 277 ASN A N 1
ATOM 2158 C CA . ASN A 1 277 ? 10.470 5.744 -2.921 1.00 92.50 277 ASN A CA 1
ATOM 2159 C C . ASN A 1 277 ? 11.825 5.159 -3.337 1.00 92.50 277 ASN A C 1
ATOM 2161 O O . ASN A 1 277 ? 12.521 5.756 -4.151 1.00 92.50 277 ASN A O 1
ATOM 2165 N N . GLN A 1 278 ? 12.183 3.989 -2.802 1.00 93.31 278 GLN A N 1
ATOM 2166 C CA . GLN A 1 278 ? 13.419 3.282 -3.132 1.00 93.31 278 GLN A CA 1
ATOM 2167 C C . GLN A 1 278 ? 13.397 2.692 -4.549 1.00 93.31 278 GLN A C 1
ATOM 2169 O O . GLN A 1 278 ? 14.408 2.721 -5.246 1.00 93.31 278 GLN A O 1
ATOM 2174 N N . PHE A 1 279 ? 12.261 2.143 -4.984 1.00 93.19 279 PHE A N 1
ATOM 2175 C CA . PHE A 1 279 ? 12.140 1.463 -6.271 1.00 93.19 279 PHE A CA 1
ATOM 2176 C C . PHE A 1 279 ? 11.109 2.158 -7.165 1.00 93.19 279 PHE A C 1
ATOM 2178 O O . PHE A 1 279 ? 9.905 2.018 -6.962 1.00 93.19 279 PHE A O 1
ATOM 2185 N N . ALA A 1 280 ? 11.577 2.856 -8.204 1.00 89.50 280 ALA A N 1
ATOM 2186 C CA . ALA A 1 280 ? 10.729 3.683 -9.070 1.00 89.50 280 ALA A CA 1
ATOM 2187 C C . ALA A 1 280 ? 9.523 2.935 -9.679 1.00 89.50 280 ALA A C 1
ATOM 2189 O O . ALA A 1 280 ? 8.423 3.475 -9.735 1.00 89.50 280 ALA A O 1
ATOM 2190 N N . SER A 1 281 ? 9.707 1.674 -10.083 1.00 92.19 281 SER A N 1
ATOM 2191 C CA . SER A 1 281 ? 8.663 0.852 -10.715 1.00 92.19 281 SER A CA 1
ATOM 2192 C C . SER A 1 281 ? 7.763 0.098 -9.723 1.00 92.19 281 SER A C 1
ATOM 2194 O O . SER A 1 281 ? 6.824 -0.583 -10.142 1.00 92.19 281 SER A O 1
ATOM 2196 N N . PHE A 1 282 ? 8.020 0.183 -8.412 1.00 96.19 282 PHE A N 1
ATOM 2197 C CA . PHE A 1 282 ? 7.270 -0.568 -7.398 1.00 96.19 282 PHE A CA 1
ATOM 2198 C C . PHE A 1 282 ? 5.796 -0.158 -7.343 1.00 96.19 282 PHE A C 1
ATOM 2200 O O . PHE A 1 282 ? 4.915 -1.022 -7.347 1.00 96.19 282 PHE A O 1
ATOM 2207 N N . GLY A 1 283 ? 5.525 1.152 -7.323 1.00 94.69 283 GLY A N 1
ATOM 2208 C CA . GLY A 1 283 ? 4.162 1.684 -7.272 1.00 94.69 283 GLY A CA 1
ATOM 2209 C C . GLY A 1 283 ? 3.332 1.219 -8.468 1.00 94.69 283 GLY A C 1
ATOM 2210 O O . GLY A 1 283 ? 2.247 0.665 -8.300 1.00 94.69 283 GLY A O 1
ATOM 2211 N N . GLU A 1 284 ? 3.890 1.342 -9.672 1.00 92.56 284 GLU A N 1
ATOM 2212 C CA . GLU A 1 284 ? 3.267 0.882 -10.916 1.00 92.56 284 GLU A CA 1
ATOM 2213 C C . GLU A 1 284 ? 3.068 -0.641 -10.943 1.00 92.56 284 GLU A C 1
ATOM 2215 O O . GLU A 1 284 ? 2.009 -1.118 -11.347 1.00 92.56 284 GLU A O 1
ATOM 2220 N N . THR A 1 285 ? 4.032 -1.424 -10.445 1.00 95.44 285 THR A N 1
ATOM 2221 C CA . THR A 1 285 ? 3.873 -2.883 -10.322 1.00 95.44 285 THR A CA 1
ATOM 2222 C C . THR A 1 285 ? 2.710 -3.239 -9.402 1.00 95.44 285 THR A C 1
ATOM 2224 O O . THR A 1 285 ? 1.897 -4.096 -9.747 1.00 95.44 285 THR A O 1
ATOM 2227 N N . CYS A 1 286 ? 2.577 -2.564 -8.255 1.00 96.81 286 CYS A N 1
ATOM 2228 C CA . CYS A 1 286 ? 1.443 -2.770 -7.353 1.00 96.81 286 CYS A CA 1
ATOM 2229 C C . CYS A 1 286 ? 0.107 -2.462 -8.041 1.00 96.81 286 CYS A C 1
ATOM 2231 O O . CYS A 1 286 ? -0.854 -3.212 -7.867 1.00 96.81 286 CYS A O 1
ATOM 2233 N N . GLN A 1 287 ? 0.048 -1.398 -8.847 1.00 93.56 287 GLN A N 1
ATOM 2234 C CA . GLN A 1 287 ? -1.143 -1.037 -9.619 1.00 93.56 287 GLN A CA 1
ATOM 2235 C C . GLN A 1 287 ? -1.520 -2.138 -10.620 1.00 93.56 287 GLN A C 1
ATOM 2237 O O . GLN A 1 287 ? -2.673 -2.579 -10.621 1.00 93.56 287 GLN A O 1
ATOM 2242 N N . LEU A 1 288 ? -0.552 -2.641 -11.398 1.00 92.25 288 LEU A N 1
ATOM 2243 C CA . LEU A 1 288 ? -0.774 -3.735 -12.351 1.00 92.25 288 LEU A CA 1
ATOM 2244 C C . LEU A 1 288 ? -1.225 -5.016 -11.662 1.00 92.25 288 LEU A C 1
ATOM 2246 O O . LEU A 1 288 ? -2.224 -5.608 -12.060 1.00 92.25 288 LEU A O 1
ATOM 2250 N N . VAL A 1 289 ? -0.529 -5.429 -10.602 1.00 95.31 289 VAL A N 1
ATOM 2251 C CA . VAL A 1 289 ? -0.883 -6.632 -9.842 1.00 95.31 289 VAL A CA 1
ATOM 2252 C C . VAL A 1 289 ? -2.294 -6.503 -9.273 1.00 95.31 289 VAL A C 1
ATOM 2254 O O . VAL A 1 289 ? -3.099 -7.423 -9.403 1.00 95.31 289 VAL A O 1
ATOM 2257 N N . ARG A 1 290 ? -2.641 -5.349 -8.692 1.00 93.75 290 ARG A N 1
ATOM 2258 C CA . ARG A 1 290 ? -3.976 -5.114 -8.134 1.00 93.75 290 ARG A CA 1
ATOM 2259 C C . ARG A 1 290 ? -5.060 -5.176 -9.207 1.00 93.75 290 ARG A C 1
ATOM 2261 O O . ARG A 1 290 ? -6.106 -5.780 -8.974 1.00 93.75 290 ARG A O 1
ATOM 2268 N N . GLN A 1 291 ? -4.823 -4.581 -10.373 1.00 89.88 291 GLN A N 1
ATOM 2269 C CA . GLN A 1 291 ? -5.762 -4.651 -11.491 1.00 89.88 291 GLN A CA 1
ATOM 2270 C C . GLN A 1 291 ? -5.884 -6.061 -12.061 1.00 89.88 291 GLN A C 1
ATOM 2272 O O . GLN A 1 291 ? -6.995 -6.488 -12.370 1.00 89.88 291 GLN A O 1
ATOM 2277 N N . TRP A 1 292 ? -4.783 -6.807 -12.138 1.00 92.31 292 TRP A N 1
ATOM 2278 C CA . TRP A 1 292 ? -4.801 -8.197 -12.573 1.00 92.31 292 TRP A CA 1
ATOM 2279 C C . TRP A 1 292 ? -5.643 -9.039 -11.612 1.00 92.31 292 TRP A C 1
ATOM 2281 O O . TRP A 1 292 ? -6.639 -9.618 -12.032 1.00 92.31 292 TRP A O 1
ATOM 2291 N N . ILE A 1 293 ? -5.363 -9.005 -10.305 1.00 93.06 293 ILE A N 1
ATOM 2292 C CA . ILE A 1 293 ? -6.152 -9.724 -9.287 1.00 93.06 293 ILE A CA 1
ATOM 2293 C C . ILE A 1 293 ? -7.636 -9.307 -9.338 1.00 93.06 293 ILE A C 1
ATOM 2295 O O . ILE A 1 293 ? -8.526 -10.156 -9.240 1.00 93.06 293 ILE A O 1
ATOM 2299 N N . SER A 1 294 ? -7.918 -8.013 -9.529 1.00 90.50 294 SER A N 1
ATOM 2300 C CA . SER A 1 294 ? -9.287 -7.505 -9.683 1.00 90.50 294 SER A CA 1
ATOM 2301 C C . SER A 1 294 ? -9.986 -8.066 -10.915 1.00 90.50 294 SER A C 1
ATOM 2303 O O . SER A 1 294 ? -11.146 -8.453 -10.817 1.00 90.50 294 SER A O 1
ATOM 2305 N N . SER A 1 295 ? -9.298 -8.134 -12.057 1.00 88.44 295 SER A N 1
ATOM 2306 C CA . SER A 1 295 ? -9.856 -8.686 -13.295 1.00 88.44 295 SER A CA 1
ATOM 2307 C C . SER A 1 295 ? -10.206 -10.168 -13.177 1.00 88.44 295 SER A C 1
ATOM 2309 O O . SER A 1 295 ? -11.095 -10.644 -13.872 1.00 88.44 295 SER A O 1
ATOM 2311 N N . GLN A 1 296 ? -9.548 -10.874 -12.252 1.00 89.31 296 GLN A N 1
ATOM 2312 C CA . GLN A 1 296 ? -9.788 -12.280 -11.941 1.00 89.31 296 GLN A CA 1
ATOM 2313 C C . GLN A 1 296 ? -10.866 -12.492 -10.861 1.00 89.31 296 GLN A C 1
ATOM 2315 O O . GLN A 1 296 ? -11.099 -13.628 -10.446 1.00 89.31 296 GLN A O 1
ATOM 2320 N N . TYR A 1 297 ? -11.531 -11.418 -10.410 1.00 89.00 297 TYR A N 1
ATOM 2321 C CA . TYR A 1 297 ? -12.528 -11.411 -9.328 1.00 89.00 297 TYR A CA 1
ATOM 2322 C C . TYR A 1 297 ? -11.985 -11.898 -7.974 1.00 89.00 297 TYR A C 1
ATOM 2324 O O . TYR A 1 297 ? -12.720 -12.434 -7.148 1.00 89.00 297 TYR A O 1
ATOM 2332 N N . LEU A 1 298 ? -10.682 -11.721 -7.735 1.00 91.56 298 LEU A N 1
ATOM 2333 C CA . LEU A 1 298 ? -10.024 -12.201 -6.518 1.00 91.56 298 LEU A CA 1
ATOM 2334 C C . LEU A 1 298 ? -9.690 -11.086 -5.520 1.00 91.56 298 LEU A C 1
ATOM 2336 O O . LEU A 1 298 ? -9.288 -11.396 -4.405 1.00 91.56 298 LEU A O 1
ATOM 2340 N N . LEU A 1 299 ? -9.849 -9.806 -5.879 1.00 91.12 299 LEU A N 1
ATOM 2341 C CA . LEU A 1 299 ? -9.304 -8.687 -5.095 1.00 91.12 299 LEU A CA 1
ATOM 2342 C C . LEU A 1 299 ? -9.827 -8.636 -3.652 1.00 91.12 299 LEU A C 1
ATOM 2344 O O . LEU A 1 299 ? -9.037 -8.434 -2.734 1.00 91.12 299 LEU A O 1
ATOM 2348 N N . ASP A 1 300 ? -11.118 -8.896 -3.441 1.00 89.62 300 ASP A N 1
ATOM 2349 C CA . ASP A 1 300 ? -11.744 -8.870 -2.108 1.00 89.62 300 ASP A CA 1
ATOM 2350 C C . ASP A 1 300 ? -11.292 -10.019 -1.192 1.00 89.62 300 ASP A C 1
ATOM 2352 O O . ASP A 1 300 ? -11.559 -10.010 0.008 1.00 89.62 300 ASP A O 1
ATOM 2356 N N . GLN A 1 301 ? -10.579 -11.007 -1.738 1.00 93.31 301 GLN A N 1
ATOM 2357 C CA . GLN A 1 301 ? -10.003 -12.113 -0.974 1.00 93.31 301 GLN A CA 1
ATOM 2358 C C . GLN A 1 301 ? -8.632 -11.772 -0.376 1.00 93.31 301 GLN A C 1
ATOM 2360 O O . GLN A 1 301 ? -8.020 -12.620 0.274 1.00 93.31 301 GLN A O 1
ATOM 2365 N N . PHE A 1 302 ? -8.132 -10.554 -0.587 1.00 93.69 302 PHE A N 1
ATOM 2366 C CA . PHE A 1 302 ? -6.831 -10.118 -0.097 1.00 93.69 302 PHE A CA 1
ATOM 2367 C C . PHE A 1 302 ? -6.944 -8.772 0.612 1.00 93.69 302 PHE A C 1
ATOM 2369 O O . PHE A 1 302 ? -7.557 -7.827 0.121 1.00 93.69 302 PHE A O 1
ATOM 2376 N N . ASP A 1 303 ? -6.283 -8.652 1.764 1.00 93.62 303 ASP A N 1
ATOM 2377 C CA . ASP A 1 303 ? -6.020 -7.329 2.322 1.00 93.62 303 ASP A CA 1
ATOM 2378 C C . ASP A 1 303 ? -5.078 -6.573 1.366 1.00 93.62 303 ASP A C 1
ATOM 2380 O O . ASP A 1 303 ? -4.080 -7.157 0.933 1.00 93.62 303 ASP A O 1
ATOM 2384 N N . PRO A 1 304 ? -5.323 -5.288 1.052 1.00 91.00 304 PRO A N 1
ATOM 2385 C CA . PRO A 1 304 ? -4.454 -4.524 0.157 1.00 91.00 304 PRO A CA 1
ATOM 2386 C C . PRO A 1 304 ? -2.972 -4.545 0.559 1.00 91.00 304 PRO A C 1
ATOM 2388 O O . PRO A 1 304 ? -2.103 -4.596 -0.307 1.00 91.00 304 PRO A O 1
ATOM 2391 N N . ILE A 1 305 ? -2.679 -4.584 1.866 1.00 95.00 305 ILE A N 1
ATOM 2392 C CA . ILE A 1 305 ? -1.301 -4.669 2.372 1.00 95.00 305 ILE A CA 1
ATOM 2393 C C . ILE A 1 305 ? -0.651 -6.002 1.992 1.00 95.00 305 ILE A C 1
ATOM 2395 O O . ILE A 1 305 ? 0.542 -6.032 1.727 1.00 95.00 305 ILE A O 1
ATOM 2399 N N . VAL A 1 306 ? -1.408 -7.100 1.911 1.00 96.88 306 VAL A N 1
ATOM 2400 C CA . VAL A 1 306 ? -0.864 -8.407 1.499 1.00 96.88 306 VAL A CA 1
ATOM 2401 C C . VAL A 1 306 ? -0.371 -8.344 0.060 1.00 96.88 306 VAL A C 1
ATOM 2403 O O . VAL A 1 306 ? 0.725 -8.815 -0.213 1.00 96.88 306 VAL A O 1
ATOM 2406 N N . ILE A 1 307 ? -1.132 -7.722 -0.843 1.00 97.00 307 ILE A N 1
ATOM 2407 C CA . ILE A 1 307 ? -0.734 -7.573 -2.251 1.00 97.00 307 ILE A CA 1
ATOM 2408 C C . ILE A 1 307 ? 0.554 -6.751 -2.354 1.00 97.00 307 ILE A C 1
ATOM 2410 O O . ILE A 1 307 ? 1.509 -7.177 -2.999 1.00 97.00 307 ILE A O 1
ATOM 2414 N N . GLU A 1 308 ? 0.607 -5.605 -1.673 1.00 97.75 308 GLU A N 1
ATOM 2415 C CA . GLU A 1 308 ? 1.792 -4.741 -1.668 1.00 97.75 308 GLU A CA 1
ATOM 2416 C C . GLU A 1 308 ? 3.011 -5.434 -1.031 1.00 97.75 308 GLU A C 1
ATOM 2418 O O . GLU A 1 308 ? 4.123 -5.268 -1.518 1.00 97.75 308 GLU A O 1
ATOM 2423 N N . LEU A 1 309 ? 2.821 -6.270 -0.001 1.00 97.88 309 LEU A N 1
ATOM 2424 C CA . LEU A 1 309 ? 3.893 -7.068 0.606 1.00 97.88 309 LEU A CA 1
ATOM 2425 C C . LEU A 1 309 ? 4.413 -8.180 -0.317 1.00 97.88 309 LEU A C 1
ATOM 2427 O O . LEU A 1 309 ? 5.616 -8.435 -0.336 1.00 97.88 309 LEU A O 1
ATOM 2431 N N . LEU A 1 310 ? 3.540 -8.831 -1.095 1.00 98.06 310 LEU A N 1
ATOM 2432 C CA . LEU A 1 310 ? 3.964 -9.802 -2.112 1.00 98.06 310 LEU A CA 1
ATOM 2433 C C . LEU A 1 310 ? 4.834 -9.127 -3.177 1.00 98.06 310 LEU A C 1
ATOM 2435 O O . LEU A 1 310 ? 5.878 -9.656 -3.550 1.00 98.06 310 LEU A O 1
ATOM 2439 N N . VAL A 1 311 ? 4.444 -7.932 -3.625 1.00 98.31 311 VAL A N 1
ATOM 2440 C CA . VAL A 1 311 ? 5.268 -7.141 -4.546 1.00 98.31 311 VAL A CA 1
ATOM 2441 C C . VAL A 1 311 ? 6.549 -6.668 -3.855 1.00 98.31 311 VAL A C 1
ATOM 2443 O O . VAL A 1 311 ? 7.616 -6.740 -4.451 1.00 98.31 311 VAL A O 1
ATOM 2446 N N . ALA A 1 312 ? 6.507 -6.262 -2.584 1.00 98.00 312 ALA A N 1
ATOM 2447 C CA . ALA A 1 312 ? 7.709 -5.860 -1.852 1.00 98.00 312 ALA A CA 1
ATOM 2448 C C . ALA A 1 312 ? 8.725 -7.007 -1.776 1.00 98.00 312 ALA A C 1
ATOM 2450 O O . ALA A 1 312 ? 9.913 -6.780 -1.992 1.00 98.00 312 ALA A O 1
ATOM 2451 N N . HIS A 1 313 ? 8.264 -8.246 -1.572 1.00 97.50 313 HIS A N 1
ATOM 2452 C CA . HIS A 1 313 ? 9.123 -9.426 -1.625 1.00 97.50 313 HIS A CA 1
ATOM 2453 C C . HIS A 1 313 ? 9.857 -9.550 -2.968 1.00 97.50 313 HIS A C 1
ATOM 2455 O O . HIS A 1 313 ? 11.061 -9.784 -2.961 1.00 97.50 313 HIS A O 1
ATOM 2461 N N . VAL A 1 314 ? 9.171 -9.330 -4.098 1.00 97.31 314 VAL A N 1
ATOM 2462 C CA . VAL A 1 314 ? 9.762 -9.380 -5.452 1.00 97.31 314 VAL A CA 1
ATOM 2463 C C . VAL A 1 314 ? 10.911 -8.380 -5.631 1.00 97.31 314 VAL A C 1
ATOM 2465 O O . VAL A 1 314 ? 11.882 -8.669 -6.328 1.00 97.31 314 VAL A O 1
ATOM 2468 N N . TYR A 1 315 ? 10.804 -7.196 -5.027 1.00 96.56 315 TYR A N 1
ATOM 2469 C CA . TYR A 1 315 ? 11.828 -6.153 -5.133 1.00 96.56 315 TYR A CA 1
ATOM 2470 C C . TYR A 1 315 ? 12.977 -6.346 -4.144 1.00 96.56 315 TYR A C 1
ATOM 2472 O O . TYR A 1 315 ? 14.128 -6.074 -4.476 1.00 96.56 315 TYR A O 1
ATOM 2480 N N . LEU A 1 316 ? 12.672 -6.821 -2.937 1.00 95.25 316 LEU A N 1
ATOM 2481 C CA . LEU A 1 316 ? 13.664 -7.045 -1.886 1.00 95.25 316 LEU A CA 1
ATOM 2482 C C . LEU A 1 316 ? 14.438 -8.358 -2.082 1.00 95.25 316 LEU A C 1
ATOM 2484 O O . LEU A 1 316 ? 15.585 -8.451 -1.656 1.00 95.25 316 LEU A O 1
ATOM 2488 N N . ASN A 1 317 ? 13.836 -9.340 -2.760 1.00 93.00 317 ASN A N 1
ATOM 2489 C CA . ASN A 1 317 ? 14.415 -10.647 -3.075 1.00 93.00 317 ASN A CA 1
ATOM 2490 C C . ASN A 1 317 ? 14.301 -10.909 -4.589 1.00 93.00 317 ASN A C 1
ATOM 2492 O O . ASN A 1 317 ? 13.491 -11.734 -5.022 1.00 93.00 317 ASN A O 1
ATOM 2496 N N . PRO A 1 318 ? 15.047 -10.166 -5.423 1.00 91.31 318 PRO A N 1
ATOM 2497 C CA . PRO A 1 318 ? 14.891 -10.246 -6.865 1.00 91.31 318 PRO A CA 1
ATOM 2498 C C . PRO A 1 318 ? 15.283 -11.609 -7.432 1.00 91.31 318 PRO A C 1
ATOM 2500 O O . PRO A 1 318 ? 16.279 -12.210 -7.036 1.00 91.31 318 PRO A O 1
ATOM 2503 N N . ILE A 1 319 ? 14.533 -12.049 -8.444 1.00 87.25 319 ILE A N 1
ATOM 2504 C CA . ILE A 1 319 ? 14.947 -13.150 -9.314 1.00 87.25 319 ILE A CA 1
ATOM 2505 C C . ILE A 1 319 ? 16.122 -12.641 -10.165 1.00 87.25 319 ILE A C 1
ATOM 2507 O O . ILE A 1 319 ? 15.951 -11.764 -11.017 1.00 87.25 319 ILE A O 1
ATOM 2511 N N . GLY A 1 320 ? 17.321 -13.166 -9.911 1.00 82.94 320 GLY A N 1
ATOM 2512 C CA . GLY A 1 320 ? 18.562 -12.754 -10.573 1.00 82.94 320 GLY A CA 1
ATOM 2513 C C . GLY A 1 320 ? 19.313 -11.641 -9.833 1.00 82.94 320 GLY A C 1
ATOM 2514 O O . GLY A 1 320 ? 19.219 -11.507 -8.619 1.00 82.94 320 GLY A O 1
ATOM 2515 N N . PHE A 1 321 ? 20.099 -10.846 -10.566 1.00 79.94 321 PHE A N 1
ATOM 2516 C CA . PHE A 1 321 ? 21.074 -9.921 -9.967 1.00 79.94 321 PHE A CA 1
ATOM 2517 C C . PHE A 1 321 ? 20.511 -8.563 -9.511 1.00 79.94 321 PHE A C 1
ATOM 2519 O O . PHE A 1 321 ? 21.206 -7.835 -8.805 1.00 79.94 321 PHE A O 1
ATOM 2526 N N . ALA A 1 322 ? 19.298 -8.175 -9.924 1.00 89.06 322 ALA A N 1
ATOM 2527 C CA . ALA A 1 322 ? 18.771 -6.832 -9.663 1.00 89.06 322 ALA A CA 1
ATOM 2528 C C . ALA A 1 322 ? 17.234 -6.782 -9.561 1.00 89.06 322 ALA A C 1
ATOM 2530 O O . ALA A 1 322 ? 16.553 -7.560 -10.241 1.00 89.06 322 ALA A O 1
ATOM 2531 N N . PRO A 1 323 ? 16.679 -5.838 -8.771 1.00 92.94 323 PRO A N 1
ATOM 2532 C CA . PRO A 1 323 ? 15.239 -5.597 -8.682 1.00 92.94 323 PRO A CA 1
ATOM 2533 C C . PRO A 1 323 ? 14.618 -5.214 -10.034 1.00 92.94 323 PRO A C 1
ATOM 2535 O O . PRO A 1 323 ? 15.313 -4.702 -10.921 1.00 92.94 323 PRO A O 1
ATOM 2538 N N . PRO A 1 324 ? 13.304 -5.442 -10.223 1.00 93.00 324 PRO A N 1
ATOM 2539 C CA . PRO A 1 324 ? 12.621 -5.033 -11.442 1.00 93.00 324 PRO A CA 1
ATOM 2540 C C . PRO A 1 324 ? 12.716 -3.523 -11.682 1.00 93.00 324 PRO A C 1
ATOM 2542 O O . PRO A 1 324 ? 12.452 -2.718 -10.796 1.00 93.00 324 PRO A O 1
ATOM 2545 N N . LEU A 1 325 ? 13.051 -3.127 -12.910 1.00 87.69 325 LEU A N 1
ATOM 2546 C CA . LEU A 1 325 ? 13.160 -1.713 -13.297 1.00 87.69 325 LEU A CA 1
ATOM 2547 C C . LEU A 1 325 ? 11.912 -1.187 -14.012 1.00 87.69 325 LEU A C 1
ATOM 2549 O O . LEU A 1 325 ? 11.730 0.018 -14.112 1.00 87.69 325 LEU A O 1
ATOM 2553 N N . THR A 1 326 ? 11.035 -2.079 -14.467 1.00 86.75 326 THR A N 1
ATOM 2554 C CA . THR A 1 326 ? 9.776 -1.734 -15.132 1.00 86.75 326 THR A CA 1
ATOM 2555 C C . THR A 1 326 ? 8.619 -2.450 -14.457 1.00 86.75 326 THR A C 1
ATOM 2557 O O . THR A 1 326 ? 8.790 -3.552 -13.925 1.00 86.75 326 THR A O 1
ATOM 2560 N N . ALA A 1 327 ? 7.431 -1.849 -14.527 1.00 88.75 327 ALA A N 1
ATOM 2561 C CA . ALA A 1 327 ? 6.219 -2.439 -13.974 1.00 88.75 327 ALA A CA 1
ATOM 2562 C C . ALA A 1 327 ? 5.905 -3.815 -14.590 1.00 88.75 327 ALA A C 1
ATOM 2564 O O . ALA A 1 327 ? 5.498 -4.738 -13.889 1.00 88.75 327 ALA A O 1
ATOM 2565 N N . TYR A 1 328 ? 6.180 -3.985 -15.890 1.00 87.88 328 TYR A N 1
ATOM 2566 C CA . TYR A 1 328 ? 6.045 -5.269 -16.583 1.00 87.88 328 TYR A CA 1
ATOM 2567 C C . TYR A 1 328 ? 6.954 -6.347 -15.986 1.00 87.88 328 TYR A C 1
ATOM 2569 O O . TYR A 1 328 ? 6.477 -7.420 -15.625 1.00 87.88 328 TYR A O 1
ATOM 2577 N N . LYS A 1 329 ? 8.254 -6.064 -15.822 1.00 89.31 329 LYS A N 1
ATOM 2578 C CA . LYS A 1 329 ? 9.186 -7.032 -15.228 1.00 89.31 329 LYS A CA 1
ATOM 2579 C C . LYS A 1 329 ? 8.790 -7.363 -13.788 1.00 89.31 329 LYS A C 1
ATOM 2581 O O . LYS A 1 329 ? 8.849 -8.525 -13.396 1.00 89.31 329 LYS A O 1
ATOM 2586 N N . GLY A 1 330 ? 8.341 -6.362 -13.027 1.00 93.94 330 GLY A N 1
ATOM 2587 C CA . GLY A 1 330 ? 7.821 -6.556 -11.674 1.00 93.94 330 GLY A CA 1
ATOM 2588 C C . GLY A 1 330 ? 6.601 -7.475 -11.650 1.00 93.94 330 GLY A C 1
ATOM 2589 O O . GLY A 1 330 ? 6.540 -8.394 -10.837 1.00 93.94 330 GLY A O 1
ATOM 2590 N N . PHE A 1 331 ? 5.674 -7.290 -12.591 1.00 93.94 331 PHE A N 1
ATOM 2591 C CA . PHE A 1 331 ? 4.503 -8.147 -12.757 1.00 93.94 331 PHE A CA 1
ATOM 2592 C C . PHE A 1 331 ? 4.884 -9.589 -13.124 1.00 93.94 331 PHE A C 1
ATOM 2594 O O . PHE A 1 331 ? 4.408 -10.521 -12.483 1.00 93.94 331 PHE A O 1
ATOM 2601 N N . VAL A 1 332 ? 5.796 -9.795 -14.081 1.00 92.62 332 VAL A N 1
ATOM 2602 C CA . VAL A 1 332 ? 6.280 -11.139 -14.456 1.00 92.62 332 VAL A CA 1
ATOM 2603 C C . VAL A 1 332 ? 6.952 -11.838 -13.272 1.00 92.62 332 VAL A C 1
ATOM 2605 O O . VAL A 1 332 ? 6.647 -12.993 -12.981 1.00 92.62 332 VAL A O 1
ATOM 2608 N N . HIS A 1 333 ? 7.817 -11.136 -12.535 1.00 95.56 333 HIS A N 1
ATOM 2609 C CA . HIS A 1 333 ? 8.449 -11.688 -11.335 1.00 95.56 333 HIS A CA 1
ATOM 2610 C C . HIS A 1 333 ? 7.426 -12.009 -10.234 1.00 95.56 333 HIS A C 1
ATOM 2612 O O . HIS A 1 333 ? 7.578 -13.002 -9.527 1.00 95.56 333 HIS A O 1
ATOM 2618 N N . PHE A 1 334 ? 6.367 -11.205 -10.094 1.00 97.44 334 PHE A N 1
ATOM 2619 C CA . PHE A 1 334 ? 5.256 -11.515 -9.196 1.00 97.44 334 PHE A CA 1
ATOM 2620 C C . PHE A 1 334 ? 4.533 -12.804 -9.608 1.00 97.44 334 PHE A C 1
ATOM 2622 O O . PHE A 1 334 ? 4.233 -13.625 -8.746 1.00 97.44 334 PHE A O 1
ATOM 2629 N N . LEU A 1 335 ? 4.296 -13.037 -10.903 1.00 96.44 335 LEU A N 1
ATOM 2630 C CA . LEU A 1 335 ? 3.714 -14.303 -11.359 1.00 96.44 335 LEU A CA 1
ATOM 2631 C C . LEU A 1 335 ? 4.626 -15.493 -11.027 1.00 96.44 335 LEU A C 1
ATOM 2633 O O . LEU A 1 335 ? 4.137 -16.493 -10.505 1.00 96.44 335 LEU A O 1
ATOM 2637 N N . HIS A 1 336 ? 5.938 -15.365 -11.252 1.00 96.44 336 HIS A N 1
ATOM 2638 C CA . HIS A 1 336 ? 6.918 -16.381 -10.847 1.00 96.44 336 HIS A CA 1
ATOM 2639 C C . HIS A 1 336 ? 6.879 -16.656 -9.345 1.00 96.44 336 HIS A C 1
ATOM 2641 O O . HIS A 1 336 ? 6.779 -17.811 -8.945 1.00 96.44 336 HIS A O 1
ATOM 2647 N N . LEU A 1 337 ? 6.841 -15.612 -8.509 1.00 97.56 337 LEU A N 1
ATOM 2648 C CA . LEU A 1 337 ? 6.687 -15.761 -7.060 1.00 97.56 337 LEU A CA 1
ATOM 2649 C C . LEU A 1 337 ? 5.482 -16.644 -6.708 1.00 97.56 337 LEU A C 1
ATOM 2651 O O . LEU A 1 337 ? 5.592 -17.525 -5.861 1.00 97.56 337 LEU A O 1
ATOM 2655 N N . LEU A 1 338 ? 4.330 -16.436 -7.353 1.00 97.44 338 LEU A N 1
ATOM 2656 C CA . LEU A 1 338 ? 3.137 -17.241 -7.077 1.00 97.44 338 LEU A CA 1
ATOM 2657 C C . LEU A 1 338 ? 3.320 -18.715 -7.428 1.00 97.44 338 LEU A C 1
ATOM 2659 O O . LEU A 1 338 ? 2.849 -19.582 -6.688 1.00 97.44 338 LEU A O 1
ATOM 2663 N N . VAL A 1 339 ? 3.969 -18.981 -8.558 1.00 97.56 339 VAL A N 1
ATOM 2664 C CA . VAL A 1 339 ? 4.129 -20.323 -9.120 1.00 97.56 339 VAL A CA 1
ATOM 2665 C C . VAL A 1 339 ? 5.223 -21.120 -8.420 1.00 97.56 339 VAL A C 1
ATOM 2667 O O . VAL A 1 339 ? 5.013 -22.301 -8.135 1.00 97.56 339 VAL A O 1
ATOM 2670 N N . ASP A 1 340 ? 6.344 -20.473 -8.120 1.00 95.88 340 ASP A N 1
ATOM 2671 C CA . ASP A 1 340 ? 7.573 -21.119 -7.663 1.00 95.88 340 ASP A CA 1
ATOM 2672 C C . ASP A 1 340 ? 7.648 -21.207 -6.127 1.00 95.88 340 ASP A C 1
ATOM 2674 O O . ASP A 1 340 ? 8.329 -22.079 -5.577 1.00 95.88 340 ASP A O 1
ATOM 2678 N N . GLN A 1 341 ? 6.920 -20.348 -5.399 1.00 95.69 341 GLN A N 1
ATOM 2679 C CA . GLN A 1 341 ? 6.890 -20.379 -3.936 1.00 95.69 341 GLN A CA 1
ATOM 2680 C C . GLN A 1 341 ? 6.212 -21.651 -3.413 1.00 95.69 341 GLN A C 1
ATOM 2682 O O . GLN A 1 341 ? 5.044 -21.939 -3.680 1.00 95.69 341 GLN A O 1
ATOM 2687 N N . ASN A 1 342 ? 6.910 -22.374 -2.534 1.00 95.62 342 ASN A N 1
ATOM 2688 C CA . ASN A 1 342 ? 6.307 -23.462 -1.770 1.00 95.62 342 ASN A CA 1
ATOM 2689 C C . ASN A 1 342 ? 5.538 -22.913 -0.553 1.00 95.62 342 ASN A C 1
ATOM 2691 O O . ASN A 1 342 ? 6.050 -22.896 0.566 1.00 95.62 342 ASN A O 1
ATOM 2695 N N . TRP A 1 343 ? 4.287 -22.505 -0.775 1.00 95.69 343 TRP A N 1
ATOM 2696 C CA . TRP A 1 343 ? 3.371 -21.945 0.236 1.00 95.69 343 TRP A CA 1
ATOM 2697 C C . TRP A 1 343 ? 3.071 -22.868 1.436 1.00 95.69 343 TRP A C 1
ATOM 2699 O O . TRP A 1 343 ? 2.544 -22.430 2.463 1.00 95.69 343 TRP A O 1
ATOM 2709 N N . LEU A 1 344 ? 3.361 -24.167 1.324 1.00 94.19 344 LEU A N 1
ATOM 2710 C CA . LEU A 1 344 ? 3.196 -25.114 2.428 1.00 94.19 344 LEU A CA 1
ATOM 2711 C C . LEU A 1 344 ? 4.430 -25.147 3.328 1.00 94.19 344 LEU A C 1
ATOM 2713 O O . LEU A 1 344 ? 4.274 -25.160 4.546 1.00 94.19 344 LEU A O 1
ATOM 2717 N N . MET A 1 345 ? 5.624 -25.127 2.737 1.00 95.00 345 MET A N 1
ATOM 2718 C CA . MET A 1 345 ? 6.880 -25.384 3.448 1.00 95.00 345 MET A CA 1
ATOM 2719 C C . MET A 1 345 ? 7.690 -24.128 3.767 1.00 95.00 345 MET A C 1
ATOM 2721 O O . MET A 1 345 ? 8.596 -24.203 4.592 1.00 95.00 345 MET A O 1
ATOM 2725 N N . LYS A 1 346 ? 7.399 -22.987 3.131 1.00 94.56 346 LYS A N 1
ATOM 2726 C CA . LYS A 1 346 ? 8.175 -21.754 3.300 1.00 94.56 346 LYS A CA 1
ATOM 2727 C C . LYS A 1 346 ? 7.264 -20.536 3.488 1.00 94.56 346 LYS A C 1
ATOM 2729 O O . LYS A 1 346 ? 6.374 -20.318 2.658 1.00 94.56 346 LYS A O 1
ATOM 2734 N N . PRO A 1 347 ? 7.493 -19.707 4.522 1.00 96.25 347 PRO A N 1
ATOM 2735 C CA . PRO A 1 347 ? 6.890 -18.386 4.588 1.00 96.25 347 PRO A CA 1
ATOM 2736 C C . PRO A 1 347 ? 7.559 -17.457 3.565 1.00 96.25 347 PRO A C 1
ATOM 2738 O O . PRO A 1 347 ? 8.633 -17.753 3.033 1.00 96.25 347 PRO A O 1
ATOM 2741 N N . LEU A 1 348 ? 6.935 -16.311 3.307 1.00 96.69 348 LEU A N 1
ATOM 2742 C CA . LEU A 1 348 ? 7.596 -15.204 2.625 1.00 96.69 348 LEU A CA 1
ATOM 2743 C C . LEU A 1 348 ? 8.234 -14.272 3.644 1.00 96.69 348 LEU A C 1
ATOM 2745 O O . LEU A 1 348 ? 7.589 -13.881 4.614 1.00 96.69 348 LEU A O 1
ATOM 2749 N N . PHE A 1 349 ? 9.480 -13.890 3.394 1.00 95.88 349 PHE A N 1
ATOM 2750 C CA . PHE A 1 349 ? 10.214 -12.922 4.201 1.00 95.88 349 PHE A CA 1
ATOM 2751 C C . PHE A 1 349 ? 10.215 -11.564 3.504 1.00 95.88 349 PHE A C 1
ATOM 2753 O O . PHE A 1 349 ? 10.572 -11.457 2.329 1.00 95.88 349 PHE A O 1
ATOM 2760 N N . VAL A 1 350 ? 9.804 -10.526 4.227 1.00 96.62 350 VAL A N 1
ATOM 2761 C CA . VAL A 1 350 ? 9.831 -9.137 3.763 1.00 96.62 350 VAL A CA 1
ATOM 2762 C C . VAL A 1 350 ? 10.569 -8.313 4.808 1.00 96.62 350 VAL A C 1
ATOM 2764 O O . VAL A 1 350 ? 9.993 -7.891 5.810 1.00 96.62 350 VAL A O 1
ATOM 2767 N N . ASP A 1 351 ? 11.863 -8.118 4.566 1.00 94.25 351 ASP A N 1
ATOM 2768 C CA . ASP A 1 351 ? 12.746 -7.327 5.416 1.00 94.25 351 ASP A CA 1
ATOM 2769 C C . ASP A 1 351 ? 13.068 -5.993 4.742 1.00 94.25 351 ASP A C 1
ATOM 2771 O O . ASP A 1 351 ? 13.920 -5.902 3.857 1.00 94.25 351 ASP A O 1
ATOM 2775 N N . PHE A 1 352 ? 12.363 -4.947 5.160 1.00 92.75 352 PHE A N 1
ATOM 2776 C CA . PHE A 1 352 ? 12.550 -3.597 4.631 1.00 92.75 352 PHE A CA 1
ATOM 2777 C C . PHE A 1 352 ? 13.901 -2.982 5.017 1.00 92.75 352 PHE A C 1
ATOM 2779 O O . PHE A 1 352 ? 14.360 -2.053 4.359 1.00 92.75 352 PHE A O 1
ATOM 2786 N N . THR A 1 353 ? 14.519 -3.476 6.091 1.00 88.44 353 THR A N 1
ATOM 2787 C CA . THR A 1 353 ? 15.695 -2.874 6.731 1.00 88.44 353 THR A CA 1
ATOM 2788 C C . THR A 1 353 ? 16.948 -3.738 6.646 1.00 88.44 353 THR A C 1
ATOM 2790 O O . THR A 1 353 ? 18.005 -3.288 7.075 1.00 88.44 353 THR A O 1
ATOM 2793 N N . LYS A 1 354 ? 16.851 -4.955 6.092 1.00 88.31 354 LYS A N 1
ATOM 2794 C CA . LYS A 1 354 ? 17.916 -5.977 6.122 1.00 88.31 354 LYS A CA 1
ATOM 2795 C C . LYS A 1 354 ? 18.419 -6.231 7.550 1.00 88.31 354 LYS A C 1
ATOM 2797 O O . LYS A 1 354 ? 19.617 -6.301 7.802 1.00 88.31 354 LYS A O 1
ATOM 2802 N N . SER A 1 355 ? 17.474 -6.296 8.481 1.00 89.94 355 SER A N 1
ATOM 2803 C CA . SER A 1 355 ? 17.711 -6.494 9.909 1.00 89.94 355 SER A CA 1
ATOM 2804 C C . SER A 1 355 ? 18.035 -7.936 10.294 1.00 89.94 355 SER A C 1
ATOM 2806 O O . SER A 1 355 ? 18.654 -8.144 11.332 1.00 89.94 355 SER A O 1
ATOM 2808 N N . TRP A 1 356 ? 17.608 -8.924 9.504 1.00 94.00 356 TRP A N 1
ATOM 2809 C CA . TRP A 1 356 ? 17.771 -10.328 9.873 1.00 94.00 356 TRP A CA 1
ATOM 2810 C C . TRP A 1 356 ? 19.115 -10.913 9.458 1.00 94.00 356 TRP A C 1
ATOM 2812 O O . TRP A 1 356 ? 19.568 -10.759 8.322 1.00 94.00 356 TRP A O 1
ATOM 2822 N N . THR A 1 357 ? 19.700 -11.672 10.380 1.00 94.44 357 THR A N 1
ATOM 2823 C CA . THR A 1 357 ? 20.824 -12.573 10.121 1.00 94.44 357 THR A CA 1
ATOM 2824 C C . THR A 1 357 ? 20.340 -13.911 9.552 1.00 94.44 357 THR A C 1
ATOM 2826 O O . THR A 1 357 ? 19.140 -14.202 9.499 1.00 94.44 357 THR A O 1
ATOM 2829 N N . TYR A 1 358 ? 21.275 -14.760 9.121 1.00 93.12 358 TYR A N 1
ATOM 2830 C CA . TYR A 1 358 ? 20.945 -16.108 8.655 1.00 93.12 358 TYR A CA 1
ATOM 2831 C C . TYR A 1 358 ? 20.318 -16.956 9.776 1.00 93.12 358 TYR A C 1
ATOM 2833 O O . TYR A 1 358 ? 19.353 -17.690 9.546 1.00 93.12 358 TYR A O 1
ATOM 2841 N N . GLU A 1 359 ? 20.819 -16.806 11.000 1.00 95.81 359 GLU A N 1
ATOM 2842 C CA . GLU A 1 359 ? 20.339 -17.476 12.206 1.00 95.81 359 GLU A CA 1
ATOM 2843 C C . GLU A 1 359 ? 18.899 -17.064 12.539 1.00 95.81 359 GLU A C 1
ATOM 2845 O O . GLU A 1 359 ? 18.060 -17.926 12.821 1.00 95.81 359 GLU A O 1
ATOM 2850 N N . ASP A 1 360 ? 18.576 -15.772 12.425 1.00 95.38 360 ASP A N 1
ATOM 2851 C CA . ASP A 1 360 ? 17.212 -15.269 12.633 1.00 95.38 360 ASP A CA 1
ATOM 2852 C C . ASP A 1 360 ? 16.233 -15.900 11.638 1.00 95.38 360 ASP A C 1
ATOM 2854 O O . ASP A 1 360 ? 15.177 -16.415 12.019 1.00 95.38 360 ASP A O 1
ATOM 2858 N N . ILE A 1 361 ? 16.602 -15.921 10.352 1.00 95.19 361 ILE A N 1
ATOM 2859 C CA . ILE A 1 361 ? 15.797 -16.539 9.290 1.00 95.19 361 ILE A CA 1
ATOM 2860 C C . ILE A 1 361 ? 15.611 -18.036 9.565 1.00 95.19 361 ILE A C 1
ATOM 2862 O O . ILE A 1 361 ? 14.518 -18.577 9.357 1.00 95.19 361 ILE A O 1
ATOM 2866 N N . HIS A 1 362 ? 16.646 -18.721 10.051 1.00 95.88 362 HIS A N 1
ATOM 2867 C CA . HIS A 1 362 ? 16.558 -20.129 10.420 1.00 95.88 362 HIS A CA 1
ATOM 2868 C C . HIS A 1 362 ? 15.545 -20.358 11.552 1.00 95.88 362 HIS A C 1
ATOM 2870 O O . HIS A 1 362 ? 14.649 -21.197 11.416 1.00 95.88 362 HIS A O 1
ATOM 2876 N N . VAL A 1 363 ? 15.617 -19.573 12.632 1.00 96.62 363 VAL A N 1
ATOM 2877 C CA . VAL A 1 363 ? 14.689 -19.658 13.775 1.00 96.62 363 VAL A CA 1
ATOM 2878 C C . VAL A 1 363 ? 13.250 -19.356 13.348 1.00 96.62 363 VAL A C 1
ATOM 2880 O O . VAL A 1 363 ? 12.322 -20.086 13.711 1.00 96.62 363 VAL A O 1
ATOM 2883 N N . LEU A 1 364 ? 13.045 -18.319 12.533 1.00 96.69 364 LEU A N 1
ATOM 2884 C CA . LEU A 1 364 ? 11.726 -17.959 12.010 1.00 96.69 364 LEU A CA 1
ATOM 2885 C C . LEU A 1 364 ? 11.126 -19.083 11.153 1.00 96.69 364 LEU A C 1
ATOM 2887 O O . LEU A 1 364 ? 9.947 -19.407 11.309 1.00 96.69 364 LEU A O 1
ATOM 2891 N N . ASN A 1 365 ? 11.931 -19.732 10.306 1.00 96.25 365 ASN A N 1
ATOM 2892 C CA . ASN A 1 365 ? 11.489 -20.887 9.522 1.00 96.25 365 ASN A CA 1
ATOM 2893 C C . ASN A 1 365 ? 11.111 -22.084 10.404 1.00 96.25 365 ASN A C 1
ATOM 2895 O O . ASN A 1 365 ? 10.073 -22.708 10.176 1.00 96.25 365 ASN A O 1
ATOM 2899 N N . GLN A 1 366 ? 11.904 -22.397 11.434 1.00 96.00 366 GLN A N 1
ATOM 2900 C CA . GLN A 1 366 ? 11.561 -23.472 12.369 1.00 96.00 366 GLN A CA 1
ATOM 2901 C C . GLN A 1 366 ? 10.229 -23.197 13.076 1.00 96.00 366 GLN A C 1
ATOM 2903 O O . GLN A 1 366 ? 9.386 -24.089 13.191 1.00 96.00 366 GLN A O 1
ATOM 2908 N N . ASN A 1 367 ? 10.014 -21.959 13.525 1.00 96.62 367 ASN A N 1
ATOM 2909 C CA . ASN A 1 367 ? 8.767 -21.557 14.173 1.00 96.62 367 ASN A CA 1
ATOM 2910 C C . ASN A 1 367 ? 7.575 -21.631 13.213 1.00 96.62 367 ASN A C 1
ATOM 2912 O O . ASN A 1 367 ? 6.517 -22.134 13.592 1.00 96.62 367 ASN A O 1
ATOM 2916 N N . PHE A 1 368 ? 7.754 -21.210 11.958 1.00 97.50 368 PHE A N 1
ATOM 2917 C CA . PHE A 1 368 ? 6.746 -21.369 10.912 1.00 97.50 368 PHE A CA 1
ATOM 2918 C C . PHE A 1 368 ? 6.344 -22.837 10.726 1.00 97.50 368 PHE A C 1
ATOM 2920 O O . PHE A 1 368 ? 5.152 -23.140 10.747 1.00 97.50 368 PHE A O 1
ATOM 2927 N N . LEU A 1 369 ? 7.313 -23.751 10.597 1.00 97.00 369 LEU A N 1
ATOM 2928 C CA . LEU A 1 369 ? 7.038 -25.180 10.409 1.00 97.00 369 LEU A CA 1
ATOM 2929 C C . LEU A 1 369 ? 6.300 -25.777 11.614 1.00 97.00 369 LEU A C 1
ATOM 2931 O O . LEU A 1 369 ? 5.304 -26.476 11.431 1.00 97.00 369 LEU A O 1
ATOM 2935 N N . LYS A 1 370 ? 6.720 -25.434 12.841 1.00 96.38 370 LYS A N 1
ATOM 2936 C CA . LYS A 1 370 ? 6.039 -25.852 14.082 1.00 96.38 370 LYS A CA 1
ATOM 2937 C C . LYS A 1 370 ? 4.586 -25.376 14.133 1.00 96.38 370 LYS A C 1
ATOM 2939 O O . LYS A 1 370 ? 3.711 -26.110 14.579 1.00 96.38 370 LYS A O 1
ATOM 2944 N N . MET A 1 371 ? 4.316 -24.155 13.671 1.00 95.94 371 MET A N 1
ATOM 2945 C CA . MET A 1 371 ? 2.978 -23.554 13.696 1.00 95.94 371 MET A CA 1
ATOM 2946 C C . MET A 1 371 ? 2.155 -23.823 12.429 1.00 95.94 371 MET A C 1
ATOM 2948 O O . MET A 1 371 ? 0.998 -23.404 12.361 1.00 95.94 371 MET A O 1
ATOM 2952 N N . ARG A 1 372 ? 2.702 -24.512 11.417 1.00 95.56 372 ARG A N 1
ATOM 2953 C CA . ARG A 1 372 ? 2.124 -24.550 10.065 1.00 95.56 372 ARG A CA 1
ATOM 2954 C C . ARG A 1 372 ? 0.662 -24.988 10.026 1.00 95.56 372 ARG A C 1
ATOM 2956 O O . ARG A 1 372 ? -0.100 -24.437 9.230 1.00 95.56 372 ARG A O 1
ATOM 2963 N N . ALA A 1 373 ? 0.277 -25.930 10.887 1.00 94.31 373 ALA A N 1
ATOM 2964 C CA . ALA A 1 373 ? -1.075 -26.482 10.966 1.00 94.31 373 ALA A CA 1
ATOM 2965 C C . ALA A 1 373 ? -2.156 -25.440 11.316 1.00 94.31 373 ALA A C 1
ATOM 2967 O O . ALA A 1 373 ? -3.304 -25.598 10.915 1.00 94.31 373 ALA A O 1
ATOM 2968 N N . VAL A 1 374 ? -1.799 -24.368 12.035 1.00 94.25 374 VAL A N 1
ATOM 2969 C CA . VAL A 1 374 ? -2.737 -23.310 12.460 1.00 94.25 374 VAL A CA 1
ATOM 2970 C C . VAL A 1 374 ? -2.576 -22.007 11.672 1.00 94.25 374 VAL A C 1
ATOM 2972 O O . VAL A 1 374 ? -3.312 -21.043 11.898 1.00 94.25 374 VAL A O 1
ATOM 2975 N N . LEU A 1 375 ? -1.600 -21.949 10.763 1.00 95.81 375 LEU A N 1
ATOM 2976 C CA . LEU A 1 375 ? -1.297 -20.764 9.969 1.00 95.81 375 LEU A CA 1
ATOM 2977 C C . LEU A 1 375 ? -2.107 -20.724 8.662 1.00 95.81 375 LEU A C 1
ATOM 2979 O O . LEU A 1 375 ? -2.390 -21.769 8.066 1.00 95.81 375 LEU A O 1
ATOM 2983 N N . PRO A 1 376 ? -2.456 -19.516 8.177 1.00 95.75 376 PRO A N 1
ATOM 2984 C CA . PRO A 1 376 ? -3.150 -19.358 6.905 1.00 95.75 376 PRO A CA 1
ATOM 2985 C C . PRO A 1 376 ? -2.295 -19.838 5.716 1.00 95.75 376 PRO A C 1
ATOM 2987 O O . PRO A 1 376 ? -1.086 -20.031 5.853 1.00 95.75 376 PRO A O 1
ATOM 2990 N N . PRO A 1 377 ? -2.895 -20.018 4.524 1.00 95.50 377 PRO A N 1
ATOM 2991 C CA . PRO A 1 377 ? -2.171 -20.457 3.327 1.00 95.50 377 PRO A CA 1
ATOM 2992 C C . PRO A 1 377 ? -1.043 -19.511 2.908 1.00 95.50 377 PRO A C 1
ATOM 2994 O O . PRO A 1 377 ? -0.004 -19.963 2.442 1.00 95.50 377 PRO A O 1
ATOM 2997 N N . VAL A 1 378 ? -1.253 -18.206 3.090 1.00 97.06 378 VAL A N 1
ATOM 2998 C CA . VAL A 1 378 ? -0.269 -17.158 2.809 1.00 97.06 378 VAL A CA 1
ATOM 2999 C C . VAL A 1 378 ? 0.273 -16.644 4.139 1.00 97.06 378 VAL A C 1
ATOM 3001 O O . VAL A 1 378 ? -0.476 -16.085 4.941 1.00 97.06 378 VAL A O 1
ATOM 3004 N N . VAL A 1 379 ? 1.574 -16.807 4.374 1.00 97.75 379 VAL A N 1
ATOM 3005 C CA . VAL A 1 379 ? 2.266 -16.295 5.566 1.00 97.75 379 VAL A CA 1
ATOM 3006 C C . VAL A 1 379 ? 3.393 -15.380 5.119 1.00 97.75 379 VAL A C 1
ATOM 3008 O O . VAL A 1 379 ? 4.279 -15.810 4.384 1.00 97.75 379 VAL A O 1
ATOM 3011 N N . ILE A 1 380 ? 3.341 -14.123 5.559 1.00 97.50 380 ILE A N 1
ATOM 3012 C CA . ILE A 1 380 ? 4.328 -13.096 5.216 1.00 97.50 380 ILE A CA 1
ATOM 3013 C C . ILE A 1 380 ? 4.921 -12.549 6.507 1.00 97.50 380 ILE A C 1
ATOM 3015 O O . ILE A 1 380 ? 4.269 -11.789 7.226 1.00 97.50 380 ILE A O 1
ATOM 3019 N N . ILE A 1 381 ? 6.146 -12.963 6.800 1.00 97.31 381 ILE A N 1
ATOM 3020 C CA . ILE A 1 381 ? 6.908 -12.560 7.974 1.00 97.31 381 ILE A CA 1
ATOM 3021 C C . ILE A 1 381 ? 7.609 -11.233 7.667 1.00 97.31 381 ILE A C 1
ATOM 3023 O O . ILE A 1 381 ? 8.285 -11.094 6.647 1.00 97.31 381 ILE A O 1
ATOM 3027 N N . THR A 1 382 ? 7.446 -10.268 8.569 1.00 95.62 382 THR A N 1
ATOM 3028 C CA . THR A 1 382 ? 8.166 -8.982 8.590 1.00 95.62 382 THR A CA 1
ATOM 3029 C C . THR A 1 382 ? 8.855 -8.821 9.950 1.00 95.62 382 THR A C 1
ATOM 3031 O O . THR A 1 382 ? 8.445 -9.515 10.890 1.00 95.62 382 THR A O 1
ATOM 3034 N N . PRO A 1 383 ? 9.854 -7.927 10.109 1.00 91.75 383 PRO A N 1
ATOM 3035 C CA . PRO A 1 383 ? 10.531 -7.713 11.396 1.00 91.75 383 PRO A CA 1
ATOM 3036 C C . PRO A 1 383 ? 9.560 -7.466 12.559 1.00 91.75 383 PRO A C 1
ATOM 3038 O O . PRO A 1 383 ? 9.695 -8.053 13.629 1.00 91.75 383 PRO A O 1
ATOM 3041 N N . ASP A 1 384 ? 8.488 -6.712 12.311 1.00 88.25 384 ASP A N 1
ATOM 3042 C CA . ASP A 1 384 ? 7.467 -6.410 13.320 1.00 88.25 384 ASP A CA 1
ATOM 3043 C C . ASP A 1 384 ? 6.410 -7.517 13.501 1.00 88.25 384 ASP A C 1
ATOM 3045 O O . ASP A 1 384 ? 5.543 -7.418 14.378 1.00 88.25 384 ASP A O 1
ATOM 3049 N N . ASN A 1 385 ? 6.415 -8.560 12.663 1.00 90.94 385 ASN A N 1
ATOM 3050 C CA . ASN A 1 385 ? 5.397 -9.611 12.602 1.00 90.94 385 ASN A CA 1
ATOM 3051 C C . ASN A 1 385 ? 6.011 -11.000 12.343 1.00 90.94 385 ASN A C 1
ATOM 3053 O O . ASN A 1 385 ? 5.776 -11.615 11.300 1.00 90.94 385 ASN A O 1
ATOM 3057 N N . ALA A 1 386 ? 6.721 -11.528 13.342 1.00 92.06 386 ALA A N 1
ATOM 3058 C CA . ALA A 1 386 ? 7.388 -12.833 13.294 1.00 92.06 386 ALA A CA 1
ATOM 3059 C C . ALA A 1 386 ? 6.467 -14.032 12.957 1.00 92.06 386 ALA A C 1
ATOM 3061 O O . ALA A 1 386 ? 6.916 -15.005 12.364 1.00 92.06 386 ALA A O 1
ATOM 3062 N N . ILE A 1 387 ? 5.172 -13.974 13.306 1.00 93.56 387 ILE A N 1
ATOM 3063 C CA . ILE A 1 387 ? 4.192 -15.038 12.988 1.00 93.56 387 ILE A CA 1
ATOM 3064 C C . ILE A 1 387 ? 3.736 -14.960 11.523 1.00 93.56 387 ILE A C 1
ATOM 3066 O O . ILE A 1 387 ? 3.326 -15.951 10.926 1.00 93.56 387 ILE A O 1
ATOM 3070 N N . GLY A 1 388 ? 3.742 -13.762 10.942 1.00 94.31 388 GLY A N 1
ATOM 3071 C CA . GLY A 1 388 ? 3.425 -13.546 9.535 1.00 94.31 388 GLY A CA 1
ATOM 3072 C C . GLY A 1 388 ? 1.949 -13.672 9.136 1.00 94.31 388 GLY A C 1
ATOM 3073 O O . GLY A 1 388 ? 1.631 -13.629 7.950 1.00 94.31 388 GLY A O 1
ATOM 3074 N N . SER A 1 389 ? 1.025 -13.793 10.099 1.00 94.44 389 SER A N 1
ATOM 3075 C CA . SER A 1 389 ? -0.400 -14.048 9.820 1.00 94.44 389 SER A CA 1
ATOM 3076 C C . SER A 1 389 ? -1.338 -12.856 10.069 1.00 94.44 389 SER A C 1
ATOM 3078 O O . SER A 1 389 ? -2.554 -13.017 9.994 1.00 94.44 389 SER A O 1
ATOM 3080 N N . ARG A 1 390 ? -0.837 -11.674 10.461 1.00 92.69 390 ARG A N 1
ATOM 3081 C CA . ARG A 1 390 ? -1.693 -10.547 10.901 1.00 92.69 390 ARG A CA 1
ATOM 3082 C C . ARG A 1 390 ? -2.646 -10.044 9.815 1.00 92.69 390 ARG A C 1
ATOM 3084 O O . ARG A 1 390 ? -3.807 -9.769 10.109 1.00 92.69 390 ARG A O 1
ATOM 3091 N N . PHE A 1 391 ? -2.176 -9.947 8.572 1.00 94.75 391 PHE A N 1
ATOM 3092 C CA . PHE A 1 391 ? -2.988 -9.479 7.443 1.00 94.75 391 PHE A CA 1
ATOM 3093 C C . PHE A 1 391 ? -3.638 -10.610 6.639 1.00 94.75 391 PHE A C 1
ATOM 3095 O O . PHE A 1 391 ? -4.566 -10.335 5.887 1.00 94.75 391 PHE A O 1
ATOM 3102 N N . THR A 1 392 ? -3.208 -11.857 6.848 1.00 95.12 392 THR A N 1
ATOM 3103 C CA . THR A 1 392 ? -3.664 -13.042 6.099 1.00 95.12 392 THR A CA 1
ATOM 3104 C C . THR A 1 392 ? -4.526 -14.001 6.925 1.00 95.12 392 THR A C 1
ATOM 3106 O O . THR A 1 392 ? -4.926 -15.069 6.463 1.00 95.12 392 THR A O 1
ATOM 3109 N N . ARG A 1 393 ? -4.827 -13.662 8.184 1.00 90.44 393 ARG A N 1
ATOM 3110 C CA . ARG A 1 393 ? -5.734 -14.460 9.014 1.00 90.44 393 ARG A CA 1
ATOM 3111 C C . ARG A 1 393 ? -7.145 -14.402 8.426 1.00 90.44 393 ARG A C 1
ATOM 3113 O O . ARG A 1 393 ? -7.738 -13.331 8.344 1.00 90.44 393 ARG A O 1
ATOM 3120 N N . GLY A 1 394 ? -7.679 -15.565 8.069 1.00 87.06 394 GLY A N 1
ATOM 3121 C CA . GLY A 1 394 ? -9.022 -15.731 7.509 1.00 87.06 394 GLY A CA 1
ATOM 3122 C C . GLY A 1 394 ? -9.082 -15.662 5.982 1.00 87.06 394 GLY A C 1
ATOM 3123 O O . GLY A 1 394 ? -9.881 -16.385 5.400 1.00 87.06 394 GLY A O 1
ATOM 3124 N N . LEU A 1 395 ? -8.237 -14.861 5.326 1.00 90.06 395 LEU A N 1
ATOM 3125 C CA . LEU A 1 395 ? -8.196 -14.723 3.866 1.00 90.06 395 LEU A CA 1
ATOM 3126 C C . LEU A 1 395 ? -6.752 -14.511 3.362 1.00 90.06 395 LEU A C 1
ATOM 3128 O O . LEU A 1 395 ? -5.979 -13.835 4.042 1.00 90.06 395 LEU A O 1
ATOM 3132 N N . PRO A 1 396 ? -6.381 -15.035 2.180 1.00 93.62 396 PRO A N 1
ATOM 3133 C CA . PRO A 1 396 ? -7.223 -15.807 1.265 1.00 93.62 396 PRO A CA 1
ATOM 3134 C C . PRO A 1 396 ? -7.463 -17.242 1.758 1.00 93.62 396 PRO A C 1
ATOM 3136 O O . PRO A 1 396 ? -6.652 -17.822 2.483 1.00 93.62 396 PRO A O 1
ATOM 3139 N N . GLN A 1 397 ? -8.572 -17.836 1.321 1.00 92.88 397 GLN A N 1
ATOM 3140 C CA . GLN A 1 397 ? -8.827 -19.265 1.516 1.00 92.88 397 GLN A CA 1
ATOM 3141 C C . GLN A 1 397 ? -7.874 -20.120 0.655 1.00 92.88 397 GLN A C 1
ATOM 3143 O O . GLN A 1 397 ? -7.441 -19.664 -0.409 1.00 92.88 397 GLN A O 1
ATOM 3148 N N . PRO A 1 398 ? -7.575 -21.380 1.037 1.00 93.94 398 PRO A N 1
ATOM 3149 C CA . PRO A 1 398 ? -6.673 -22.248 0.270 1.00 93.94 398 PRO A CA 1
ATOM 3150 C C . PRO A 1 398 ? -7.068 -22.398 -1.207 1.00 93.94 398 PRO A C 1
ATOM 3152 O O . PRO A 1 398 ? -6.211 -22.374 -2.090 1.00 93.94 398 PRO A O 1
ATOM 3155 N N . VAL A 1 399 ? -8.372 -22.501 -1.486 1.00 93.44 399 VAL A N 1
ATOM 3156 C CA . VAL A 1 399 ? -8.916 -22.631 -2.849 1.00 93.44 399 VAL A CA 1
ATOM 3157 C C . VAL A 1 399 ? -8.655 -21.371 -3.677 1.00 93.44 399 VAL A C 1
ATOM 3159 O O . VAL A 1 399 ? -8.294 -21.469 -4.849 1.00 93.44 399 VAL A O 1
ATOM 3162 N N . VAL A 1 400 ? -8.763 -20.191 -3.060 1.00 94.25 400 VAL A N 1
ATOM 3163 C CA . VAL A 1 400 ? -8.472 -18.907 -3.711 1.00 94.25 400 VAL A CA 1
ATOM 3164 C C . VAL A 1 400 ? -6.993 -18.813 -4.071 1.00 94.25 400 VAL A C 1
ATOM 3166 O O . VAL A 1 400 ? -6.667 -18.462 -5.203 1.00 94.25 400 VAL A O 1
ATOM 3169 N N . LEU A 1 401 ? -6.097 -19.184 -3.149 1.00 96.00 401 LEU A N 1
ATOM 3170 C CA . LEU A 1 401 ? -4.661 -19.213 -3.432 1.00 96.00 401 LEU A CA 1
ATOM 3171 C C . LEU A 1 401 ? -4.345 -20.190 -4.575 1.00 96.00 401 LEU A C 1
ATOM 3173 O O . LEU A 1 401 ? -3.659 -19.817 -5.522 1.00 96.00 401 LEU A O 1
ATOM 3177 N N . LYS A 1 402 ? -4.901 -21.409 -4.542 1.00 95.75 402 LYS A N 1
ATOM 3178 C CA . LYS A 1 402 ? -4.726 -22.405 -5.614 1.00 95.75 402 LYS A CA 1
ATOM 3179 C C . LYS A 1 402 ? -5.191 -21.870 -6.971 1.00 95.75 402 LYS A C 1
ATOM 3181 O O . LYS A 1 402 ? -4.495 -22.059 -7.968 1.00 95.75 402 LYS A O 1
ATOM 3186 N N . ARG A 1 403 ? -6.333 -21.175 -7.010 1.00 94.69 403 ARG A N 1
ATOM 3187 C CA . ARG A 1 403 ? -6.841 -20.521 -8.222 1.00 94.69 403 ARG A CA 1
ATOM 3188 C C . ARG A 1 403 ? -5.899 -19.419 -8.705 1.00 94.69 403 ARG A C 1
ATOM 3190 O O . ARG A 1 403 ? -5.587 -19.385 -9.890 1.00 94.69 403 ARG A O 1
ATOM 3197 N N . MET A 1 404 ? -5.407 -18.566 -7.807 1.00 95.31 404 MET A N 1
ATOM 3198 C CA . MET A 1 404 ? -4.468 -17.495 -8.158 1.00 95.31 404 MET A CA 1
ATOM 3199 C C . MET A 1 404 ? -3.164 -18.049 -8.749 1.00 95.31 404 MET A C 1
ATOM 3201 O O . MET A 1 404 ? -2.682 -17.529 -9.750 1.00 95.31 404 MET A O 1
ATOM 3205 N N . ILE A 1 405 ? -2.643 -19.150 -8.195 1.00 97.12 405 ILE A N 1
ATOM 3206 C CA . ILE A 1 405 ? -1.466 -19.855 -8.726 1.00 97.12 405 ILE A CA 1
ATOM 3207 C C . ILE A 1 405 ? -1.752 -20.431 -10.120 1.00 97.12 405 ILE A C 1
ATOM 3209 O O . ILE A 1 405 ? -0.923 -20.299 -11.015 1.00 97.12 405 ILE A O 1
ATOM 3213 N N . ALA A 1 406 ? -2.914 -21.057 -10.335 1.00 95.19 406 ALA A N 1
ATOM 3214 C CA . ALA A 1 406 ? -3.282 -21.606 -11.644 1.00 95.19 406 ALA A CA 1
ATOM 3215 C C . ALA A 1 406 ? -3.399 -20.512 -12.721 1.00 95.19 406 ALA A C 1
ATOM 3217 O O . ALA A 1 406 ? -2.891 -20.681 -13.829 1.00 95.19 406 ALA A O 1
ATOM 3218 N N . LEU A 1 407 ? -4.002 -19.372 -12.375 1.00 94.25 407 LEU A N 1
ATOM 3219 C CA . LEU A 1 407 ? -4.081 -18.201 -13.251 1.00 94.25 407 LEU A CA 1
ATOM 3220 C C . LEU A 1 407 ? -2.691 -17.629 -13.552 1.00 94.25 407 LEU A C 1
ATOM 3222 O O . LEU A 1 407 ? -2.410 -17.289 -14.698 1.00 94.25 407 LEU A O 1
ATOM 3226 N N . ALA A 1 408 ? -1.804 -17.576 -12.554 1.00 95.56 408 ALA A N 1
ATOM 3227 C CA . ALA A 1 408 ? -0.430 -17.121 -12.744 1.00 95.56 408 ALA A CA 1
ATOM 3228 C C . ALA A 1 408 ? 0.371 -18.045 -13.673 1.00 95.56 408 ALA A C 1
ATOM 3230 O O . ALA A 1 408 ? 1.048 -17.559 -14.576 1.00 95.56 408 ALA A O 1
ATOM 3231 N N . LYS A 1 409 ? 0.234 -19.372 -13.519 1.00 95.31 409 LYS A N 1
ATO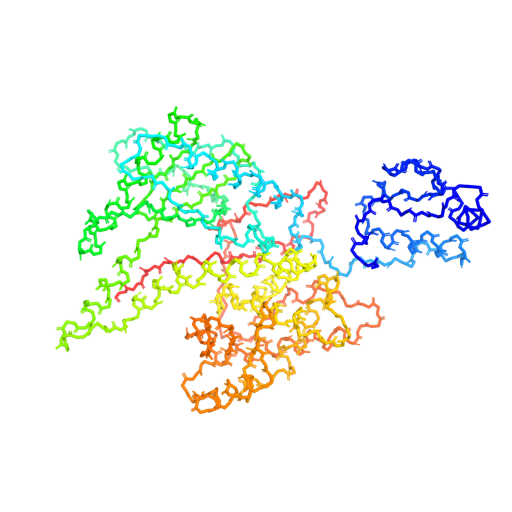M 3232 C CA . LYS A 1 409 ? 0.828 -20.363 -14.436 1.00 95.31 409 LYS A CA 1
ATOM 3233 C C . LYS A 1 409 ? 0.348 -20.162 -15.869 1.00 95.31 409 LYS A C 1
ATOM 3235 O O . LYS A 1 409 ? 1.155 -20.167 -16.791 1.00 95.31 409 LYS A O 1
ATOM 3240 N N . HIS A 1 410 ? -0.957 -19.967 -16.056 1.00 91.81 410 HIS A N 1
ATOM 3241 C CA . HIS A 1 410 ? -1.520 -19.728 -17.380 1.00 91.81 410 HIS A CA 1
ATOM 3242 C C . HIS A 1 410 ? -0.978 -18.434 -18.007 1.00 91.81 410 HIS A C 1
ATOM 3244 O O . HIS A 1 410 ? -0.545 -18.455 -19.156 1.00 91.81 410 HIS A O 1
ATOM 3250 N N . ALA A 1 411 ? -0.927 -17.338 -17.241 1.00 90.81 411 ALA A N 1
ATOM 3251 C CA . ALA A 1 411 ? -0.366 -16.072 -17.705 1.00 90.81 411 ALA A CA 1
ATOM 3252 C C . ALA A 1 411 ? 1.117 -16.202 -18.097 1.00 90.81 411 ALA A C 1
ATOM 3254 O O . ALA A 1 411 ? 1.501 -15.734 -19.165 1.00 90.81 411 ALA A O 1
ATOM 3255 N N . LEU A 1 412 ? 1.938 -16.891 -17.295 1.00 91.56 412 LEU A N 1
ATOM 3256 C CA . LEU A 1 412 ? 3.344 -17.150 -17.632 1.00 91.56 412 LEU A CA 1
ATOM 3257 C C . LEU A 1 412 ? 3.494 -17.975 -18.914 1.00 91.56 412 LEU A C 1
ATOM 3259 O O . LEU A 1 412 ? 4.271 -17.594 -19.783 1.00 91.56 412 LEU A O 1
ATOM 3263 N N . ASN A 1 413 ? 2.725 -19.055 -19.074 1.00 90.31 413 ASN A N 1
ATOM 3264 C CA . ASN A 1 413 ? 2.778 -19.880 -20.286 1.00 90.31 413 ASN A CA 1
ATOM 3265 C C . ASN A 1 413 ? 2.458 -19.065 -21.546 1.00 90.31 413 ASN A C 1
ATOM 3267 O O . ASN A 1 413 ? 3.131 -19.210 -22.560 1.00 90.31 413 ASN A O 1
ATOM 3271 N N . MET A 1 414 ? 1.465 -18.178 -21.469 1.00 86.38 414 MET A N 1
ATOM 3272 C CA . MET A 1 414 ? 1.111 -17.274 -22.564 1.00 86.38 414 MET A CA 1
ATOM 3273 C C . MET A 1 414 ? 2.206 -16.239 -22.855 1.00 86.38 414 MET A C 1
ATOM 3275 O O . MET A 1 414 ? 2.433 -15.905 -24.014 1.00 86.38 414 MET A O 1
ATOM 3279 N N . ILE A 1 415 ? 2.894 -15.737 -21.822 1.00 85.62 415 ILE A N 1
ATOM 3280 C CA . ILE A 1 415 ? 4.040 -14.829 -21.984 1.00 85.62 415 ILE A CA 1
ATOM 3281 C C . ILE A 1 415 ? 5.188 -15.541 -22.704 1.00 85.62 415 ILE A C 1
ATOM 3283 O O . ILE A 1 415 ? 5.746 -14.980 -23.643 1.00 85.62 415 ILE A O 1
ATOM 3287 N N . PHE A 1 416 ? 5.514 -16.771 -22.300 1.00 83.38 416 PHE A N 1
ATOM 3288 C CA . PHE A 1 416 ? 6.615 -17.540 -22.887 1.00 83.38 416 PHE A CA 1
ATOM 3289 C C . PHE A 1 416 ? 6.318 -18.086 -24.284 1.00 83.38 416 PHE A C 1
ATOM 3291 O O . PHE A 1 416 ? 7.244 -18.246 -25.068 1.00 83.38 416 PHE A O 1
ATOM 3298 N N . ALA A 1 417 ? 5.052 -18.358 -24.609 1.00 82.19 417 ALA A N 1
ATOM 3299 C CA . ALA A 1 417 ? 4.647 -18.825 -25.935 1.00 82.19 417 ALA A CA 1
ATOM 3300 C C . ALA A 1 417 ? 4.576 -17.704 -26.990 1.00 82.19 417 ALA A C 1
ATOM 3302 O O . ALA A 1 417 ? 4.342 -17.982 -28.163 1.00 82.19 417 ALA A O 1
ATOM 3303 N N . SER A 1 418 ? 4.710 -16.437 -26.588 1.00 73.31 418 SER A N 1
ATOM 3304 C CA . SER A 1 418 ? 4.547 -15.296 -27.485 1.00 73.31 418 SER A CA 1
ATOM 3305 C C . SER A 1 418 ? 5.887 -14.819 -28.044 1.00 73.31 418 SER A C 1
ATOM 3307 O O . SER A 1 418 ? 6.558 -13.998 -27.418 1.00 73.31 418 SER A O 1
ATOM 3309 N N . ASP A 1 419 ? 6.217 -15.230 -29.269 1.00 57.72 419 ASP A N 1
ATOM 3310 C CA . ASP A 1 419 ? 7.457 -14.840 -29.968 1.00 57.72 419 ASP A CA 1
ATOM 3311 C C . ASP A 1 419 ? 7.589 -13.319 -30.195 1.00 57.72 419 ASP A C 1
ATOM 3313 O O . ASP A 1 419 ? 8.691 -12.787 -30.290 1.00 57.72 419 ASP A O 1
ATOM 3317 N N . SER A 1 420 ? 6.466 -12.592 -30.253 1.00 58.31 420 SER A N 1
ATOM 3318 C CA . SER A 1 420 ? 6.410 -11.145 -30.540 1.00 58.31 420 SER A CA 1
ATOM 3319 C C . SER A 1 420 ? 6.117 -10.265 -29.312 1.00 58.31 420 SER A C 1
ATOM 3321 O O . SER A 1 420 ? 5.858 -9.072 -29.458 1.00 58.31 420 SER A O 1
ATOM 3323 N N . GLY A 1 421 ? 6.138 -10.843 -28.103 1.00 58.78 421 GLY A N 1
ATOM 3324 C CA . GLY A 1 421 ? 5.697 -10.188 -26.865 1.00 58.78 421 GLY A CA 1
ATOM 3325 C C . GLY A 1 421 ? 4.185 -10.315 -26.637 1.00 58.78 421 GLY A C 1
ATOM 3326 O O . GLY A 1 421 ? 3.376 -9.991 -27.504 1.00 58.78 421 GLY A O 1
ATOM 3327 N N . ALA A 1 422 ? 3.789 -10.831 -25.471 1.00 59.28 422 ALA A N 1
ATOM 3328 C CA . ALA A 1 422 ? 2.386 -11.133 -25.209 1.00 59.28 422 ALA A CA 1
ATOM 3329 C C . ALA A 1 422 ? 1.536 -9.863 -25.097 1.00 59.28 422 ALA A C 1
ATOM 3331 O O . ALA A 1 422 ? 1.903 -8.912 -24.405 1.00 59.28 422 ALA A O 1
ATOM 3332 N N . ASN A 1 423 ? 0.349 -9.878 -25.710 1.00 66.75 423 ASN A N 1
ATOM 3333 C CA . ASN A 1 423 ? -0.651 -8.841 -25.486 1.00 66.75 423 ASN A CA 1
ATOM 3334 C C . ASN A 1 423 ? -1.135 -8.914 -24.030 1.00 66.75 423 ASN A C 1
ATOM 3336 O O . ASN A 1 423 ? -2.027 -9.704 -23.701 1.00 66.75 423 ASN A O 1
ATOM 3340 N N . LEU A 1 424 ? -0.561 -8.071 -23.166 1.00 70.06 424 LEU A N 1
ATOM 3341 C CA . LEU A 1 424 ? -0.880 -8.041 -21.741 1.00 70.06 424 LEU A CA 1
ATOM 3342 C C . LEU A 1 424 ? -2.372 -7.825 -21.482 1.00 70.06 424 LEU A C 1
ATOM 3344 O O . LEU A 1 424 ? -2.850 -8.314 -20.467 1.00 70.06 424 LEU A O 1
ATOM 3348 N N . ALA A 1 425 ? -3.126 -7.170 -22.381 1.00 71.31 425 ALA A N 1
ATOM 3349 C CA . ALA A 1 425 ? -4.569 -6.968 -22.209 1.00 71.31 425 ALA A CA 1
ATOM 3350 C C . ALA A 1 425 ? -5.322 -8.292 -22.015 1.00 71.31 425 ALA A C 1
ATOM 3352 O O . ALA A 1 425 ? -6.262 -8.353 -21.224 1.00 71.31 425 ALA A O 1
ATOM 3353 N N . SER A 1 426 ? -4.867 -9.368 -22.668 1.00 75.88 426 SER A N 1
ATOM 3354 C CA . SER A 1 426 ? -5.460 -10.703 -22.526 1.00 75.88 426 SER A CA 1
ATOM 3355 C C . SER A 1 426 ? -5.394 -11.243 -21.090 1.00 75.88 426 SER A C 1
ATOM 3357 O O . SER A 1 426 ? -6.286 -11.979 -20.676 1.00 75.88 426 SER A O 1
ATOM 3359 N N . PHE A 1 427 ? -4.407 -10.821 -20.291 1.00 77.75 427 PHE A N 1
ATOM 3360 C CA . PHE A 1 427 ? -4.256 -11.244 -18.894 1.00 77.75 427 PHE A CA 1
ATOM 3361 C C . PHE A 1 427 ? -5.208 -10.533 -17.934 1.00 77.75 427 PHE A C 1
ATOM 3363 O O . PHE A 1 427 ? -5.433 -11.021 -16.826 1.00 77.75 427 PHE A O 1
ATOM 3370 N N . PHE A 1 428 ? -5.782 -9.402 -18.346 1.00 80.06 428 PHE A N 1
ATOM 3371 C CA . PHE A 1 428 ? -6.742 -8.625 -17.555 1.00 80.06 428 PHE A CA 1
ATOM 3372 C C . PHE A 1 428 ? -8.194 -8.992 -17.889 1.00 80.06 428 PHE A C 1
ATOM 3374 O O . PHE A 1 428 ? -9.124 -8.214 -17.662 1.00 80.06 428 PHE A O 1
ATOM 3381 N N . HIS A 1 429 ? -8.394 -10.199 -18.416 1.00 78.44 429 HIS A N 1
ATOM 3382 C CA . HIS A 1 429 ? -9.694 -10.808 -18.633 1.00 78.44 429 HIS A CA 1
ATOM 3383 C C . HIS A 1 429 ? -9.754 -12.155 -17.918 1.00 78.44 429 HIS A C 1
ATOM 3385 O O . HIS A 1 429 ? -8.768 -12.888 -17.846 1.00 78.44 429 HIS A O 1
ATOM 3391 N N . SER A 1 430 ? -10.918 -12.472 -17.360 1.00 76.56 430 SER A N 1
ATOM 3392 C CA . SER A 1 430 ? -11.152 -13.741 -16.680 1.00 76.56 430 SER A CA 1
ATOM 3393 C C . SER A 1 430 ? -12.254 -14.512 -17.374 1.00 76.56 430 SER A C 1
ATOM 3395 O O . SER A 1 430 ? -13.221 -13.933 -17.874 1.00 76.56 430 SER A O 1
ATOM 3397 N N . THR A 1 431 ? -12.116 -15.832 -17.381 1.00 75.75 431 THR A N 1
ATOM 3398 C CA . THR A 1 431 ? -13.193 -16.733 -17.764 1.00 75.75 431 THR A CA 1
ATOM 3399 C C . THR A 1 431 ? -14.116 -16.942 -16.569 1.00 75.75 431 THR A C 1
ATOM 3401 O O . THR A 1 431 ? -13.693 -17.232 -15.448 1.00 75.75 431 THR A O 1
ATOM 3404 N N . THR A 1 432 ? -15.416 -16.802 -16.802 1.00 82.31 432 THR A N 1
ATOM 3405 C CA . THR A 1 432 ? -16.433 -17.025 -15.770 1.00 82.31 432 THR A CA 1
ATOM 3406 C C . THR A 1 432 ? -16.784 -18.503 -15.587 1.00 82.31 432 THR A C 1
ATOM 3408 O O . THR A 1 432 ? -17.512 -18.839 -14.660 1.00 82.31 432 THR A O 1
ATOM 3411 N N . SER A 1 433 ? -16.222 -19.396 -16.409 1.00 82.94 433 SER A N 1
ATOM 3412 C CA . SER A 1 433 ? -16.489 -20.842 -16.406 1.00 82.94 433 SER A CA 1
ATOM 3413 C C . SER A 1 433 ? -16.113 -21.558 -15.107 1.00 82.94 433 SER A C 1
ATOM 3415 O O . SER A 1 433 ? -16.567 -22.670 -14.871 1.00 82.94 433 SER A O 1
ATOM 3417 N N . ALA A 1 434 ? -15.278 -20.941 -14.269 1.00 80.25 434 ALA A N 1
ATOM 3418 C CA . ALA A 1 434 ? -14.873 -21.486 -12.976 1.00 80.25 434 ALA A CA 1
ATOM 3419 C C . ALA A 1 434 ? -15.848 -21.153 -11.826 1.00 80.25 434 ALA A C 1
ATOM 3421 O O . ALA A 1 434 ? -15.515 -21.411 -10.670 1.00 80.25 434 ALA A O 1
ATOM 3422 N N . TYR A 1 435 ? -16.992 -20.524 -12.111 1.00 86.12 435 TYR A N 1
ATOM 3423 C CA . TYR A 1 435 ? -18.018 -20.183 -11.126 1.00 86.12 435 TYR A CA 1
ATOM 3424 C C . TYR A 1 435 ? -19.311 -20.950 -11.408 1.00 86.12 435 TYR A C 1
ATOM 3426 O O . TYR A 1 435 ? -19.738 -21.026 -12.557 1.00 86.12 435 TYR A O 1
ATOM 3434 N N . ASP A 1 436 ? -19.960 -21.453 -10.355 1.00 91.12 436 ASP A N 1
ATOM 3435 C CA . ASP A 1 436 ? -21.231 -22.185 -10.468 1.00 91.12 436 ASP A CA 1
ATOM 3436 C C . ASP A 1 436 ? -22.388 -21.287 -10.943 1.00 91.12 436 ASP A C 1
ATOM 3438 O O . ASP A 1 436 ? -23.306 -21.742 -11.621 1.00 91.12 436 ASP A O 1
ATOM 3442 N N . ALA A 1 437 ? -22.340 -19.995 -10.601 1.00 91.00 437 ALA A N 1
ATOM 3443 C CA . ALA A 1 437 ? -23.317 -18.995 -11.013 1.00 91.00 437 ALA A CA 1
ATOM 3444 C C . ALA A 1 437 ? -22.653 -17.630 -11.233 1.00 91.00 437 ALA A C 1
ATOM 3446 O O . ALA A 1 437 ? -21.731 -17.242 -10.513 1.00 91.00 437 ALA A O 1
ATOM 3447 N N . VAL A 1 438 ? -23.158 -16.877 -12.212 1.00 88.94 438 VAL A N 1
ATOM 3448 C CA . VAL A 1 438 ? -22.679 -15.532 -12.556 1.00 88.94 438 VAL A CA 1
ATOM 3449 C C . VAL A 1 438 ? -23.868 -14.584 -12.572 1.00 88.94 438 VAL A C 1
ATOM 3451 O O . VAL A 1 438 ? -24.774 -14.729 -13.390 1.00 88.94 438 VAL A O 1
ATOM 3454 N N . ILE A 1 439 ? -23.853 -13.591 -11.684 1.00 89.25 439 ILE A N 1
ATOM 3455 C CA . ILE A 1 439 ? -24.872 -12.541 -11.636 1.00 89.25 439 ILE A CA 1
ATOM 3456 C C . ILE A 1 439 ? -24.296 -11.303 -12.316 1.00 89.25 439 ILE A C 1
ATOM 3458 O O . ILE A 1 439 ? -23.311 -10.731 -11.852 1.00 89.25 439 ILE A O 1
ATOM 3462 N N . SER A 1 440 ? -24.910 -10.895 -13.425 1.00 86.31 440 SER A N 1
ATOM 3463 C CA . SER A 1 440 ? -24.532 -9.670 -14.131 1.00 86.31 440 SER A CA 1
ATOM 3464 C C . SER A 1 440 ? -25.370 -8.505 -13.618 1.00 86.31 440 SER A C 1
ATOM 3466 O O . SER A 1 440 ? -26.596 -8.552 -13.678 1.00 86.31 440 SER A O 1
ATOM 3468 N N . ILE A 1 441 ? -24.707 -7.465 -13.115 1.00 84.12 441 ILE A N 1
ATOM 3469 C CA . ILE A 1 441 ? -25.348 -6.223 -12.672 1.00 84.12 441 ILE A CA 1
ATOM 3470 C C . ILE A 1 441 ? -25.217 -5.194 -13.799 1.00 84.12 441 ILE A C 1
ATOM 3472 O O . ILE A 1 441 ? -24.135 -5.028 -14.364 1.00 84.12 441 ILE A O 1
ATOM 3476 N N . ASP A 1 442 ? -26.313 -4.512 -14.131 1.00 78.94 442 ASP A N 1
ATOM 3477 C CA . ASP A 1 442 ? -26.325 -3.469 -15.161 1.00 78.94 442 ASP A CA 1
ATOM 3478 C C . ASP A 1 442 ? -25.490 -2.260 -14.707 1.00 78.94 442 ASP A C 1
ATOM 3480 O O . ASP A 1 442 ? -25.747 -1.667 -13.655 1.00 78.94 442 ASP A O 1
ATOM 3484 N N . SER A 1 443 ? -24.496 -1.880 -15.514 1.00 72.00 443 SER A N 1
ATOM 3485 C CA . SER A 1 443 ? -23.561 -0.796 -15.207 1.00 72.00 443 SER A CA 1
ATOM 3486 C C . SER A 1 443 ? -24.250 0.554 -15.016 1.00 72.00 443 SER A C 1
ATOM 3488 O O . SER A 1 443 ? -23.725 1.388 -14.288 1.00 72.00 443 SER A O 1
ATOM 3490 N N . LYS A 1 444 ? -25.444 0.768 -15.591 1.00 70.25 444 LYS A N 1
ATOM 3491 C CA . LYS A 1 444 ? -26.213 2.012 -15.392 1.00 70.25 444 LYS A CA 1
ATOM 3492 C C . LYS A 1 444 ? -26.681 2.220 -13.946 1.00 70.25 444 LYS A C 1
ATOM 3494 O O . LYS A 1 444 ? -27.093 3.315 -13.589 1.00 70.25 444 LYS A O 1
ATOM 3499 N N . HIS A 1 445 ? -26.651 1.165 -13.131 1.00 72.56 445 HIS A N 1
ATOM 3500 C CA . HIS A 1 445 ? -27.012 1.199 -11.714 1.00 72.56 445 HIS A CA 1
ATOM 3501 C C . HIS A 1 445 ? -25.791 1.108 -10.790 1.00 72.56 445 HIS A C 1
ATOM 3503 O O . HIS A 1 445 ? -25.943 1.023 -9.573 1.00 72.56 445 HIS A O 1
ATOM 3509 N N . ILE A 1 446 ? -24.577 1.133 -11.348 1.00 69.06 446 ILE A N 1
ATOM 3510 C CA . ILE A 1 446 ? -23.333 1.070 -10.587 1.00 69.06 446 ILE A CA 1
ATOM 3511 C C . ILE A 1 446 ? -22.687 2.452 -10.609 1.00 69.06 446 ILE A C 1
ATOM 3513 O O . ILE A 1 446 ? -22.374 2.992 -11.666 1.00 69.06 446 ILE A O 1
ATOM 3517 N N . ALA A 1 447 ? -22.435 3.012 -9.426 1.00 66.94 447 ALA A N 1
ATOM 3518 C CA . ALA A 1 447 ? -21.622 4.214 -9.299 1.00 66.94 447 ALA A CA 1
ATOM 3519 C C . ALA A 1 447 ? -20.185 3.916 -9.763 1.00 66.94 447 ALA A C 1
ATOM 3521 O O . ALA A 1 447 ? -19.390 3.308 -9.040 1.00 66.94 447 ALA A O 1
ATOM 3522 N N . GLU A 1 448 ? -19.841 4.330 -10.980 1.00 65.19 448 GLU A N 1
ATOM 3523 C CA . GLU A 1 448 ? -18.479 4.202 -11.491 1.00 65.19 448 GLU A CA 1
ATOM 3524 C C . GLU A 1 448 ? -17.539 5.155 -10.747 1.00 65.19 448 GLU A C 1
ATOM 3526 O O . GLU A 1 448 ? -17.912 6.276 -10.400 1.00 65.19 448 GLU A O 1
ATOM 3531 N N . ARG A 1 449 ? -16.287 4.743 -10.511 1.00 64.44 449 ARG A N 1
ATOM 3532 C CA . ARG A 1 449 ? -15.276 5.685 -10.010 1.00 64.44 449 ARG A CA 1
ATOM 3533 C C . ARG A 1 449 ? -15.064 6.796 -11.034 1.00 64.44 449 ARG A C 1
ATOM 3535 O O . ARG A 1 449 ? -14.898 6.504 -12.217 1.00 64.44 449 ARG A O 1
ATOM 3542 N N . LEU A 1 450 ? -14.980 8.046 -10.575 1.00 56.12 450 LEU A N 1
ATOM 3543 C CA . LEU A 1 450 ? -14.599 9.163 -11.443 1.00 56.12 450 LEU A CA 1
ATOM 3544 C C . LEU A 1 450 ? -13.233 8.880 -12.086 1.00 56.12 450 LEU A C 1
ATOM 3546 O O . LEU A 1 450 ? -12.219 8.773 -11.397 1.00 56.12 450 LEU A O 1
ATOM 3550 N N . ARG A 1 451 ? -13.213 8.765 -13.417 1.00 60.53 451 ARG A N 1
ATOM 3551 C CA . ARG A 1 451 ? -12.006 8.612 -14.240 1.00 60.53 451 ARG A CA 1
ATOM 3552 C C . ARG A 1 451 ? -11.924 9.784 -15.217 1.00 60.53 451 ARG A C 1
ATOM 3554 O O . ARG A 1 451 ? -12.937 10.201 -15.776 1.00 60.53 451 ARG A O 1
ATOM 3561 N N . LYS A 1 452 ? -10.718 10.302 -15.471 1.00 50.81 452 LYS A N 1
ATOM 3562 C CA . LYS A 1 452 ? -10.502 11.208 -16.609 1.00 50.81 452 LYS A CA 1
ATOM 3563 C C . LYS A 1 452 ? -10.718 10.405 -17.893 1.00 50.81 452 LYS A C 1
ATOM 3565 O O . LYS A 1 452 ? -10.004 9.433 -18.122 1.00 50.81 452 LYS A O 1
ATOM 3570 N N . LYS A 1 453 ? -11.690 10.797 -18.724 1.00 41.28 453 LYS A N 1
ATOM 3571 C CA . LYS A 1 453 ? -11.810 10.239 -20.079 1.00 41.28 453 LYS A CA 1
ATOM 3572 C C . LYS A 1 453 ? -10.594 10.686 -20.909 1.00 41.28 453 LYS A C 1
ATOM 3574 O O . LYS A 1 453 ? -10.239 11.866 -20.840 1.00 41.28 453 LYS A O 1
ATOM 3579 N N . PRO A 1 454 ? -9.946 9.787 -21.671 1.00 39.00 454 PRO A N 1
ATOM 3580 C CA . PRO A 1 454 ? -8.882 10.180 -22.588 1.00 39.00 454 PRO A CA 1
ATOM 3581 C C . PRO A 1 454 ? -9.435 11.134 -23.653 1.00 39.00 454 PRO A C 1
ATOM 3583 O O . PRO A 1 454 ? -10.575 10.988 -24.092 1.00 39.00 454 PRO A O 1
ATOM 3586 N N . LYS A 1 455 ? -8.624 12.115 -24.072 1.00 35.28 455 LYS A N 1
ATOM 3587 C CA . LYS A 1 455 ? -9.033 13.130 -25.059 1.00 35.28 455 LYS A CA 1
ATOM 3588 C C . LYS A 1 455 ? -9.377 12.533 -26.432 1.00 35.28 455 LYS A C 1
ATOM 3590 O O . LYS A 1 455 ? -10.188 13.124 -27.127 1.00 35.28 455 LYS A O 1
ATOM 3595 N N . ASN A 1 456 ? -8.845 11.353 -26.768 1.00 34.44 456 ASN A N 1
ATOM 3596 C CA . ASN A 1 456 ? -9.126 10.622 -28.003 1.00 34.44 456 ASN A CA 1
ATOM 3597 C C . ASN A 1 456 ? -9.325 9.126 -27.697 1.00 34.44 456 ASN A C 1
ATOM 3599 O O . ASN A 1 456 ? -8.352 8.386 -27.595 1.00 34.44 456 ASN A O 1
ATOM 3603 N N . SER A 1 457 ? -10.566 8.656 -27.555 1.00 31.98 457 SER A N 1
ATOM 3604 C CA . SER A 1 457 ? -10.865 7.220 -27.669 1.00 31.98 457 SER A CA 1
ATOM 3605 C C . SER A 1 457 ? -11.958 7.006 -28.718 1.00 31.98 457 SER A C 1
ATOM 3607 O O . SER A 1 457 ? -13.056 7.546 -28.537 1.00 31.98 457 SER A O 1
ATOM 3609 N N . PRO A 1 458 ? -11.717 6.211 -29.778 1.00 29.12 458 PRO A N 1
ATOM 3610 C CA . PRO A 1 458 ? -12.792 5.742 -30.639 1.00 29.12 458 PRO A CA 1
ATOM 3611 C C . PRO A 1 458 ? -13.811 4.960 -29.800 1.00 29.12 458 PRO A C 1
ATOM 3613 O O . PRO A 1 458 ? -13.441 4.235 -28.876 1.00 29.12 458 PRO A O 1
ATOM 3616 N N . ARG A 1 459 ? -15.100 5.090 -30.134 1.00 31.44 459 ARG A N 1
ATOM 3617 C CA . ARG A 1 459 ? -16.257 4.527 -29.402 1.00 31.44 459 ARG A CA 1
ATOM 3618 C C . ARG A 1 459 ? -16.231 3.001 -29.154 1.00 31.44 459 ARG A C 1
ATOM 3620 O O . ARG A 1 459 ? -17.127 2.511 -28.479 1.00 31.44 459 ARG A O 1
ATOM 3627 N N . ALA A 1 460 ? -15.250 2.255 -29.664 1.00 27.59 460 ALA A N 1
ATOM 3628 C CA . ALA A 1 460 ? -15.284 0.792 -29.745 1.00 27.59 460 ALA A CA 1
ATOM 3629 C C . ALA A 1 460 ? -14.388 0.024 -28.747 1.00 27.59 460 ALA A C 1
ATOM 3631 O O . ALA A 1 460 ? -14.471 -1.198 -28.703 1.00 27.59 460 ALA A O 1
ATOM 3632 N N . LEU A 1 461 ? -13.564 0.677 -27.918 1.00 29.70 461 LEU A N 1
ATOM 3633 C CA . LEU A 1 461 ? -12.684 -0.022 -26.959 1.00 29.70 461 LEU A CA 1
ATOM 3634 C C . LEU A 1 461 ? -12.953 0.396 -25.508 1.00 29.70 461 LEU A C 1
ATOM 3636 O O . LEU A 1 461 ? -12.062 0.825 -24.778 1.00 29.70 461 LEU A O 1
ATOM 3640 N N . SER A 1 462 ? -14.196 0.254 -25.047 1.00 33.94 462 SER A N 1
ATOM 3641 C CA . SER A 1 462 ? -14.510 0.373 -23.620 1.00 33.94 462 SER A CA 1
ATOM 3642 C C . SER A 1 462 ? -14.213 -0.945 -22.888 1.00 33.94 462 SER A C 1
ATOM 3644 O O . SER A 1 462 ? -15.123 -1.616 -22.407 1.00 33.94 462 SER A O 1
ATOM 3646 N N . LEU A 1 463 ? -12.930 -1.310 -22.745 1.00 37.47 463 LEU A N 1
ATOM 3647 C CA . LEU A 1 463 ? -12.507 -2.338 -21.771 1.00 37.47 463 LEU A CA 1
ATOM 3648 C C . LEU A 1 463 ? -12.920 -1.958 -20.328 1.00 37.47 463 LEU A C 1
ATOM 3650 O O . LEU A 1 463 ? -13.040 -2.806 -19.447 1.00 37.47 463 LEU A O 1
ATOM 3654 N N . CYS A 1 464 ? -13.133 -0.661 -20.086 1.00 40.44 464 CYS A N 1
ATOM 3655 C CA . CYS A 1 464 ? -13.206 -0.051 -18.762 1.00 40.44 464 CYS A CA 1
ATOM 3656 C C . CYS A 1 464 ? -14.534 -0.194 -18.005 1.00 40.44 464 CYS A C 1
ATOM 3658 O O . CYS A 1 464 ? -14.501 -0.032 -16.784 1.00 40.44 464 CYS A O 1
ATOM 3660 N N . SER A 1 465 ? -15.662 -0.487 -18.664 1.00 33.72 465 SER A N 1
ATOM 3661 C CA . SER A 1 465 ? -16.968 -0.605 -17.985 1.00 33.72 465 SER A CA 1
ATOM 3662 C C . SER A 1 465 ? -17.125 -1.912 -17.198 1.00 33.72 465 SER A C 1
ATOM 3664 O O . SER A 1 465 ? -17.962 -1.996 -16.307 1.00 33.72 465 SER A O 1
ATOM 3666 N N . ARG A 1 466 ? -16.295 -2.931 -17.476 1.00 35.69 466 ARG A N 1
ATOM 3667 C CA . ARG A 1 466 ? -16.340 -4.238 -16.785 1.00 35.69 466 ARG A CA 1
ATOM 3668 C C . ARG A 1 466 ? -15.383 -4.364 -15.600 1.00 35.69 466 ARG A C 1
ATOM 3670 O O . ARG A 1 466 ? -15.533 -5.276 -14.796 1.00 35.69 466 ARG A O 1
ATOM 3677 N N . LEU A 1 467 ? -14.426 -3.447 -15.455 1.00 37.47 467 LEU A N 1
ATOM 3678 C CA . LEU A 1 467 ? -13.558 -3.355 -14.276 1.00 37.47 467 LEU A CA 1
ATOM 3679 C C . LEU A 1 467 ? -14.257 -2.505 -13.201 1.00 37.47 467 LEU A C 1
ATOM 3681 O O . LEU A 1 467 ? -13.768 -1.434 -12.821 1.00 37.47 467 LEU A O 1
ATOM 3685 N N . SER A 1 468 ? -15.437 -2.954 -12.755 1.00 33.75 468 SER A N 1
ATOM 3686 C CA . SER A 1 468 ? -16.116 -2.411 -11.578 1.00 33.75 468 SER A CA 1
ATOM 3687 C C . SER A 1 468 ? -15.340 -2.869 -10.349 1.00 33.75 468 SER A C 1
ATOM 3689 O O . SER A 1 468 ? -15.418 -4.021 -9.925 1.00 33.75 468 SER A O 1
ATOM 3691 N N . ILE A 1 469 ? -14.511 -1.982 -9.819 1.00 36.72 469 ILE A N 1
ATOM 3692 C CA . ILE A 1 469 ? -13.667 -2.290 -8.670 1.00 36.72 469 ILE A CA 1
ATOM 3693 C C . ILE A 1 469 ? -14.498 -2.127 -7.417 1.00 36.72 469 ILE A C 1
ATOM 3695 O O . ILE A 1 469 ? -14.966 -1.025 -7.120 1.00 36.72 469 ILE A O 1
ATOM 3699 N N . SER A 1 470 ? -14.604 -3.210 -6.658 1.00 29.77 470 SER A N 1
ATOM 3700 C CA . SER A 1 470 ? -14.987 -3.166 -5.261 1.00 29.77 470 SER A CA 1
ATOM 3701 C C . SER A 1 470 ? -14.040 -2.209 -4.521 1.00 29.77 470 SER A C 1
ATOM 3703 O O . SER A 1 470 ? -12.841 -2.428 -4.339 1.00 29.77 470 SER A O 1
ATOM 3705 N N . THR A 1 471 ? -14.557 -1.060 -4.094 1.00 31.86 471 THR A N 1
ATOM 3706 C CA . THR A 1 471 ? -14.124 -0.545 -2.796 1.00 31.86 471 THR A CA 1
ATOM 3707 C C . THR A 1 471 ? -14.574 -1.566 -1.755 1.00 31.86 471 THR A C 1
ATOM 3709 O O . THR A 1 471 ? -15.682 -2.088 -1.897 1.00 31.86 471 THR A O 1
ATOM 3712 N N . PRO A 1 472 ? -13.784 -1.857 -0.707 1.00 29.53 472 PRO A N 1
ATOM 3713 C CA . PRO A 1 472 ? -14.295 -2.612 0.422 1.00 29.53 472 PRO A CA 1
ATOM 3714 C C . PRO A 1 472 ? -15.379 -1.763 1.089 1.00 29.53 472 PRO A C 1
ATOM 3716 O O . PRO A 1 472 ? -15.117 -0.972 1.994 1.00 29.53 472 PRO A O 1
ATOM 3719 N N . TRP A 1 473 ? -16.614 -1.906 0.615 1.00 26.08 473 TRP A N 1
ATOM 3720 C CA . TRP A 1 473 ? -17.796 -1.591 1.384 1.00 26.08 473 TRP A CA 1
ATOM 3721 C C . TRP A 1 473 ? -17.771 -2.564 2.553 1.00 26.08 473 TRP A C 1
ATOM 3723 O O . TRP A 1 473 ? -18.196 -3.712 2.445 1.00 26.08 473 TRP A O 1
ATOM 3733 N N . ARG A 1 474 ? -17.235 -2.121 3.693 1.00 26.92 474 ARG A N 1
ATOM 3734 C CA . ARG A 1 474 ? -17.536 -2.758 4.974 1.00 26.92 474 ARG A CA 1
ATOM 3735 C C . ARG A 1 474 ? -18.987 -2.429 5.313 1.00 26.92 474 ARG A C 1
ATOM 3737 O O . ARG A 1 474 ? -19.274 -1.632 6.193 1.00 26.92 474 ARG A O 1
ATOM 3744 N N . CYS A 1 475 ? -19.907 -3.042 4.582 1.00 22.36 475 CYS A N 1
ATOM 3745 C CA . CYS A 1 475 ? -21.272 -3.203 5.026 1.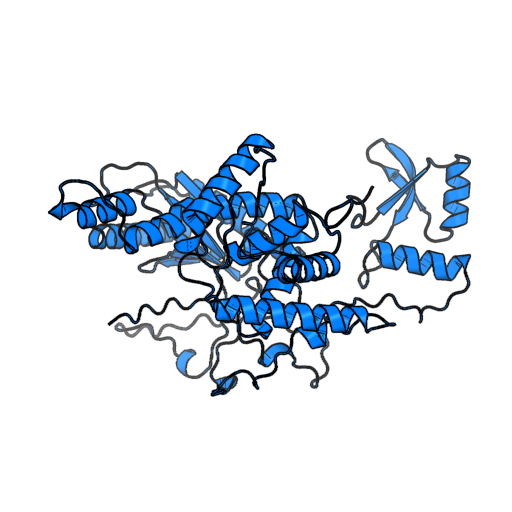00 22.36 475 CYS A CA 1
ATOM 3746 C C . CYS A 1 475 ? -21.225 -4.211 6.176 1.00 22.36 475 CYS A C 1
ATOM 3748 O O . CYS A 1 475 ? -21.173 -5.418 5.957 1.00 22.36 475 CYS A O 1
ATOM 3750 N N . SER A 1 476 ? -21.192 -3.716 7.413 1.00 23.36 476 SER A N 1
ATOM 3751 C CA . SER A 1 476 ? -21.447 -4.535 8.594 1.00 23.36 476 SER A CA 1
ATOM 3752 C C . SER A 1 476 ? -22.929 -4.914 8.620 1.00 23.36 476 SER A C 1
ATOM 3754 O O . SER A 1 476 ? -23.712 -4.353 9.379 1.00 23.36 476 SER A O 1
ATOM 3756 N N . TRP A 1 477 ? -23.330 -5.858 7.776 1.00 22.19 477 TRP A N 1
ATOM 3757 C CA . TRP A 1 477 ? -24.534 -6.643 8.019 1.00 22.19 477 TRP A CA 1
ATOM 3758 C C . TRP A 1 477 ? -24.095 -7.929 8.709 1.00 22.19 477 TRP A C 1
ATOM 3760 O O . TRP A 1 477 ? -24.026 -8.994 8.106 1.00 22.19 477 TRP A O 1
ATOM 3770 N N . ALA A 1 478 ? -23.727 -7.800 9.981 1.00 23.66 478 ALA A N 1
ATOM 3771 C CA . ALA A 1 478 ? -23.773 -8.923 10.901 1.00 23.66 478 ALA A CA 1
ATOM 3772 C C . ALA A 1 478 ? -25.141 -8.850 11.587 1.00 23.66 478 ALA A C 1
ATOM 3774 O O . ALA A 1 478 ? -25.436 -7.855 12.252 1.00 23.66 478 ALA A O 1
ATOM 3775 N N . ARG A 1 479 ? -25.982 -9.860 11.347 1.00 26.12 479 ARG A N 1
ATOM 3776 C CA . ARG A 1 479 ? -27.006 -10.237 12.325 1.00 26.12 479 ARG A CA 1
ATOM 3777 C C . ARG A 1 479 ? -26.324 -10.847 13.538 1.00 26.12 479 ARG A C 1
ATOM 3779 O O . ARG A 1 479 ? -25.284 -11.516 13.329 1.00 26.12 479 ARG A O 1
#